Protein AF-A0A356JZR0-F1 (afdb_monomer)

pLDDT: mean 77.19, std 19.45, range [26.94, 98.62]

Secondary structure (DSSP, 8-state):
-HHHHHHHHHHHHHHHHHHT-----PPP-TT-----TT-S-SSEEHHHHHHH-TTTS-EEEEEEHHHHHHTT--TT-TTHHHHHHHHH--HHHHHHEEEEEEE-SS--SHHHH---TTTTGGGT--TT--EEEEPTTS-HHHHHHHHHHHHHT-TTTTS--GGGSTTSEEEEETTTS-S-SGGG---TT-TTTTT-S--SEEEEE-S-HHHHHHHGGGGEEES-SS----B----GGGEEE--BTTB--EEE-B-TTT--B---TTSEE---S-TT-----TT-TTSPP-EEE---SGGGEEEE-TTS-EEEE-EETTT--BHHHHSSSTTTSSHHHHHHHHHTT--S-HHHHHHHHHHHIIIIIHHHHHHH--SS---SSEEEE-S----SB--HHHHHHHHHHHHTT---GGGT-SBTTSBPBHHHHHHHHHHHHHHHHTSPPPPPPGGG-TT---HHHHHHHHTTSS--SS---TTPBPBHHHHHHHHHHHHHHHHHHSS--PPP-----TTSTTGGGS-GGGHHHHHHHHHTT-S--SSSS---TTSBPBHHHHHHHHHHHTTGGGSEEEEEPPTTTS-TT-TTS-SEEB-GGGSS-TT-TTGGG--EEPPTT-EEEE--PPP---HHHHTEEEEE-TTT--EEEEEGGGEEEEE--

Radius of gyration: 29.24 Å; Cα contacts (8 Å, |Δi|>4): 1238; chains: 1; bounding box: 64×76×83 Å

Mean predicted aligned error: 11.26 Å

Solvent-accessible surface area (backbone atoms only — not comparable to full-atom values): 36439 Å² total; per-residue (Å²): 112,82,72,55,60,55,53,47,50,57,50,49,57,47,44,62,55,46,70,75,54,81,70,82,34,71,36,62,62,76,88,61,71,80,72,75,91,74,70,90,73,95,47,33,46,56,67,61,46,44,64,36,14,40,90,76,34,67,35,76,47,78,48,36,57,68,61,40,47,73,74,70,47,58,81,85,46,79,55,40,53,44,49,43,43,55,76,76,45,52,60,65,57,30,24,13,23,27,32,39,37,40,48,30,63,78,66,49,51,52,53,77,74,54,75,54,90,87,68,73,54,77,69,56,41,47,63,51,32,35,35,42,37,42,24,87,56,34,56,52,64,62,50,54,49,50,50,39,57,44,44,77,73,29,95,57,63,23,16,63,48,32,73,32,17,69,71,11,36,41,36,37,39,55,92,56,60,70,88,58,64,60,83,77,68,83,52,89,88,42,80,64,54,72,65,54,59,77,40,26,30,49,31,24,32,68,85,57,54,73,62,29,59,77,51,41,74,79,43,44,42,69,74,62,89,76,81,51,62,79,32,76,50,78,27,58,84,33,46,73,38,72,59,45,41,77,41,70,46,29,20,25,21,15,14,65,72,36,40,53,67,44,94,45,85,89,49,53,48,64,91,73,99,51,102,86,62,95,70,76,68,88,76,26,87,85,45,68,76,55,58,64,34,75,50,57,39,80,90,26,53,73,52,67,29,97,84,64,30,36,26,25,34,16,14,18,76,78,83,62,46,33,43,72,75,72,48,83,22,65,84,64,50,40,72,70,54,47,55,53,42,41,76,72,73,52,85,85,53,71,67,60,51,51,50,50,41,44,48,43,51,74,40,56,55,46,50,50,33,37,70,52,19,34,85,49,23,40,21,91,59,21,35,30,43,71,80,41,62,77,86,39,48,62,54,82,89,42,31,35,41,38,23,52,16,38,67,68,63,34,65,65,67,92,71,57,72,60,49,27,73,41,71,26,26,43,43,53,50,28,36,36,25,42,36,47,27,26,65,74,42,75,44,85,69,71,54,48,64,65,81,67,24,89,76,52,73,52,62,41,58,27,24,15,36,58,57,58,37,37,81,85,68,64,64,72,54,52,78,43,73,31,24,39,38,56,50,34,36,32,47,39,32,18,52,50,41,28,45,74,66,39,91,55,52,43,35,64,82,72,64,71,52,83,70,25,80,52,44,84,68,47,49,83,90,29,44,65,26,47,22,53,35,51,71,66,62,32,55,87,51,92,46,94,47,38,58,59,38,72,48,74,36,29,34,41,58,51,40,29,27,48,38,45,49,74,38,45,65,56,23,34,42,27,30,29,46,42,71,84,77,41,66,95,81,56,85,80,66,66,59,36,34,40,48,70,70,30,73,61,47,94,81,49,92,57,53,64,44,57,36,45,65,60,41,32,26,41,73,45,56,29,74,29,73,51,66,59,39,35,65,82,53,56,39,29,32,39,26,60,39,89,72,72,64,44,82,28,33,31,57,39,88,52,40,36,44,33,28,45,129

Sequence (661 aa):
MKKTAFRIFILTGAMIFTLQNSFAQKRSPAYVWPENTTGDYPYYTQAQADFLCSDINQTTLVITDEKIKKTGINPDNKEKISRYLNETTTPEERARIKTIILDVANPDVEPLFAYDYKMNWAHVYPRNLKNLWLSPKVDVRKFLKEVIDVKIKSMFASTNAPMNSWDCTLFVPENQLPKGMRGIFENPDDPLSRYLLLRFKTKTYSGDVFSAVKLGDKATKLHCNNHVYDERLATIDKLYKKSTCKNINKYYYSCEFCGKCEYNPNHTFSYEFSEDKPEPIEDGRFYGHHFIDHKITKENFIGINSRGERVYWKSCSQCGNNVKDCNSSPKIFNRATFDFALGTGMDGTYEQYMEIITKQWNTVYKDEALENASLEFDGPNSFAVLDKVAKAKVSGKAENDVNWAFQNGLVVEKLFGNDYTAKITKLQCASLAVNLAEKLTGKEITPVSKLAFPDTENIYARKAAAAGIAKPSGAFNPNAILSRQQMATYFYRALQYVKKNSRIKYTPYTPKLEKYSDNAQIAKWAREAMGFMDTLGLIEKPSKKTISPEAPCTIENAIATASKSFYADKIGWYQARTVVEADARFYSSNRTAQHFLDSALSGNDWGGWLRYVYTGGTRIWVTGPRVGSSRDYARHYPTKNPYNGETIYVIAEDFLPIKAD

Structure (mmCIF, N/CA/C/O backbone):
data_AF-A0A356JZR0-F1
#
_entry.id   AF-A0A356JZR0-F1
#
loop_
_atom_site.group_PDB
_atom_site.id
_atom_site.type_symbol
_atom_site.label_atom_id
_atom_site.label_alt_id
_atom_site.label_comp_id
_atom_site.label_asym_id
_atom_site.label_entity_id
_atom_site.label_seq_id
_atom_site.pdbx_PDB_ins_code
_atom_site.Cartn_x
_atom_site.Cartn_y
_atom_site.Cartn_z
_atom_site.occupancy
_atom_site.B_iso_or_equiv
_atom_site.auth_seq_id
_atom_site.auth_comp_id
_atom_site.auth_asym_id
_atom_site.auth_atom_id
_atom_site.pdbx_PDB_model_num
ATOM 1 N N . MET A 1 1 ? -19.531 53.502 -8.323 1.00 35.50 1 MET A N 1
ATOM 2 C CA . MET A 1 1 ? -18.612 52.569 -9.021 1.00 35.50 1 MET A CA 1
ATOM 3 C C . MET A 1 1 ? -17.744 51.717 -8.081 1.00 35.50 1 MET A C 1
ATOM 5 O O . MET A 1 1 ? -17.622 50.530 -8.347 1.00 35.50 1 MET A O 1
ATOM 9 N N . LYS A 1 2 ? -17.245 52.232 -6.939 1.00 39.69 2 LYS A N 1
ATOM 10 C CA . LYS A 1 2 ? -16.402 51.479 -5.970 1.00 39.69 2 LYS A CA 1
ATOM 11 C C . LYS A 1 2 ? -17.035 50.229 -5.314 1.00 39.69 2 LYS A C 1
ATOM 13 O O . LYS A 1 2 ? -16.320 49.299 -4.978 1.00 39.69 2 LYS A O 1
ATOM 18 N N . LYS A 1 3 ? -18.366 50.155 -5.161 1.00 33.41 3 LYS A N 1
ATOM 19 C CA . LYS A 1 3 ? -19.065 48.961 -4.617 1.00 33.41 3 LYS A CA 1
ATOM 20 C C . LYS A 1 3 ? -19.380 47.885 -5.668 1.00 33.41 3 LYS A C 1
ATOM 22 O O . LYS A 1 3 ? -19.641 46.741 -5.306 1.00 33.41 3 LYS A O 1
ATOM 27 N N . THR A 1 4 ? -19.375 48.242 -6.952 1.00 29.50 4 THR A N 1
ATOM 28 C CA . THR A 1 4 ? -19.821 47.361 -8.044 1.00 29.50 4 THR A CA 1
ATOM 29 C C . THR A 1 4 ? -18.662 46.528 -8.589 1.00 29.50 4 THR A C 1
ATOM 31 O O . THR A 1 4 ? -18.817 45.322 -8.730 1.00 29.50 4 THR A O 1
ATOM 34 N N . ALA A 1 5 ? -17.477 47.126 -8.768 1.00 34.78 5 ALA A N 1
ATOM 35 C CA . ALA A 1 5 ? -16.256 46.399 -9.142 1.00 34.78 5 ALA A CA 1
ATOM 36 C C . ALA A 1 5 ? -15.852 45.355 -8.079 1.00 34.78 5 ALA A C 1
ATOM 38 O O . ALA A 1 5 ? -15.477 44.234 -8.404 1.00 34.78 5 ALA A O 1
ATOM 39 N N . PHE A 1 6 ? -16.055 45.685 -6.802 1.00 36.75 6 PHE A N 1
ATOM 40 C CA . PHE A 1 6 ? -15.765 44.807 -5.669 1.00 36.75 6 PHE A CA 1
ATOM 41 C C . PHE A 1 6 ? -16.721 43.606 -5.559 1.00 36.75 6 PHE A C 1
ATOM 43 O O . PHE A 1 6 ? -16.304 42.501 -5.233 1.00 36.75 6 PHE A O 1
ATOM 50 N N . ARG A 1 7 ? -18.010 43.790 -5.888 1.00 33.50 7 ARG A N 1
ATOM 51 C CA . ARG A 1 7 ? -18.977 42.680 -5.990 1.00 33.50 7 ARG A CA 1
ATOM 52 C C . ARG A 1 7 ? -18.711 41.790 -7.203 1.00 33.50 7 ARG A C 1
ATOM 54 O O . ARG A 1 7 ? -18.902 40.584 -7.104 1.00 33.50 7 ARG A O 1
ATOM 61 N N . ILE A 1 8 ? -18.255 42.371 -8.314 1.00 33.28 8 ILE A N 1
ATOM 62 C CA . ILE A 1 8 ? -17.898 41.627 -9.527 1.00 33.28 8 ILE A CA 1
ATOM 63 C C . ILE A 1 8 ? -16.668 40.748 -9.274 1.00 33.28 8 ILE A C 1
ATOM 65 O O . ILE A 1 8 ? -16.718 39.592 -9.656 1.00 33.28 8 ILE A O 1
ATOM 69 N N . PHE A 1 9 ? -15.649 41.217 -8.541 1.00 37.50 9 PHE A N 1
ATOM 70 C CA . PHE A 1 9 ? -14.465 40.412 -8.184 1.00 37.50 9 PHE A CA 1
ATOM 71 C C . PHE A 1 9 ? -14.786 39.246 -7.231 1.00 37.50 9 PHE A C 1
ATOM 73 O O . PHE A 1 9 ? -14.256 38.148 -7.385 1.00 37.50 9 PHE A O 1
ATOM 80 N N . ILE A 1 10 ? -15.710 39.456 -6.282 1.00 37.94 10 ILE A N 1
ATOM 81 C CA . ILE A 1 10 ? -16.242 38.387 -5.417 1.00 37.94 10 ILE A CA 1
ATOM 82 C C . ILE A 1 10 ? -16.986 37.336 -6.258 1.00 37.94 10 ILE A C 1
ATOM 84 O O . ILE A 1 10 ? -16.851 36.145 -5.998 1.00 37.94 10 ILE A O 1
ATOM 88 N N . LEU A 1 11 ? -17.723 37.757 -7.292 1.00 30.05 11 LEU A N 1
ATOM 89 C CA . LEU A 1 11 ? -18.474 36.868 -8.182 1.00 30.05 11 LEU A CA 1
ATOM 90 C C . LEU A 1 11 ? -17.604 36.178 -9.245 1.00 30.05 11 LEU A C 1
ATOM 92 O O . LEU A 1 11 ? -17.879 35.025 -9.553 1.00 30.05 11 LEU A O 1
ATOM 96 N N . THR A 1 12 ? -16.557 36.813 -9.783 1.00 33.25 12 THR A N 1
ATOM 97 C CA . THR A 1 12 ? -15.638 36.202 -10.765 1.00 33.25 12 THR A CA 1
ATOM 98 C C . THR A 1 12 ? -14.568 35.337 -10.110 1.00 33.25 12 THR A C 1
ATOM 100 O O . THR A 1 12 ? -14.259 34.278 -10.645 1.00 33.25 12 THR A O 1
ATOM 103 N N . GLY A 1 13 ? -14.070 35.698 -8.923 1.00 33.78 13 GLY A N 1
ATOM 104 C CA . GLY A 1 13 ? -13.234 34.813 -8.104 1.00 33.78 13 GLY A CA 1
ATOM 105 C C . GLY A 1 13 ? -14.006 33.582 -7.622 1.00 33.78 13 GLY A C 1
ATOM 106 O O . GLY A 1 13 ? -13.490 32.466 -7.693 1.00 33.78 13 GLY A O 1
ATOM 107 N N . ALA A 1 14 ? -15.277 33.761 -7.235 1.00 32.16 14 ALA A N 1
ATOM 108 C CA . ALA A 1 14 ? -16.181 32.650 -6.963 1.00 32.16 14 ALA A CA 1
ATOM 109 C C . ALA A 1 14 ? -16.492 31.846 -8.231 1.00 32.16 14 ALA A C 1
ATOM 111 O O . ALA A 1 14 ? -16.444 30.630 -8.155 1.00 32.16 14 ALA A O 1
ATOM 112 N N . MET A 1 15 ? -16.735 32.460 -9.399 1.00 26.94 15 MET A N 1
ATOM 113 C CA . MET A 1 15 ? -17.004 31.740 -10.659 1.00 26.94 15 MET A CA 1
ATOM 114 C C . MET A 1 15 ? -15.801 30.948 -11.180 1.00 26.94 15 MET A C 1
ATOM 116 O O . MET A 1 15 ? -15.979 29.814 -11.601 1.00 26.94 15 MET A O 1
ATOM 120 N N . ILE A 1 16 ? -14.579 31.484 -11.119 1.00 32.22 16 ILE A N 1
ATOM 121 C CA . ILE A 1 16 ? -13.374 30.790 -11.609 1.00 32.22 16 ILE A CA 1
ATOM 122 C C . ILE A 1 16 ? -13.012 29.602 -10.696 1.00 32.22 16 ILE A C 1
ATOM 124 O O . ILE A 1 16 ? -12.611 28.552 -11.197 1.00 32.22 16 ILE A O 1
ATOM 128 N N . PHE A 1 17 ? -13.252 29.700 -9.381 1.00 32.41 17 PHE A N 1
ATOM 129 C CA . PHE A 1 17 ? -13.095 28.563 -8.461 1.00 32.41 17 PHE A CA 1
ATOM 130 C C . PHE A 1 17 ? -14.305 27.612 -8.426 1.00 32.41 17 PHE A C 1
ATOM 132 O O . PHE A 1 17 ? -14.119 26.416 -8.208 1.00 32.41 17 PHE A O 1
ATOM 139 N N . THR A 1 18 ? -15.537 28.077 -8.663 1.00 29.77 18 THR A N 1
ATOM 140 C CA . THR A 1 18 ? -16.726 27.200 -8.769 1.00 29.77 18 THR A CA 1
ATOM 141 C C . THR A 1 18 ? -16.789 26.467 -10.112 1.00 29.77 18 THR A C 1
ATOM 143 O O . THR A 1 18 ? -17.266 25.333 -10.153 1.00 29.77 18 THR A O 1
ATOM 146 N N . LEU A 1 19 ? -16.207 27.018 -11.186 1.00 27.73 19 LEU A N 1
ATOM 147 C CA . LEU A 1 19 ? -16.031 26.322 -12.470 1.00 27.73 19 LEU A CA 1
ATOM 148 C C . LEU A 1 19 ? -15.008 25.177 -12.394 1.00 27.73 19 LEU A C 1
ATOM 150 O O . LEU A 1 19 ? -15.146 24.209 -13.134 1.00 27.73 19 LEU A O 1
ATOM 154 N N . GLN A 1 20 ? -14.057 25.210 -11.451 1.00 31.72 20 GLN A N 1
ATOM 155 C CA . GLN A 1 20 ? -13.213 24.048 -11.130 1.00 31.72 20 GLN A CA 1
ATOM 156 C C . GLN A 1 20 ? -13.908 23.002 -10.228 1.00 31.72 20 GLN A C 1
ATOM 158 O O . GLN A 1 20 ? -13.353 21.927 -10.021 1.00 31.72 20 GLN A O 1
ATOM 163 N N . ASN A 1 21 ? -15.109 23.276 -9.695 1.00 36.62 21 ASN A N 1
ATOM 164 C CA . ASN A 1 21 ? -15.717 22.514 -8.588 1.00 36.62 21 ASN A CA 1
ATOM 165 C C . ASN A 1 21 ? -17.138 21.972 -8.849 1.00 36.62 21 ASN A C 1
ATOM 167 O O . ASN A 1 21 ? -17.822 21.543 -7.920 1.00 36.62 21 ASN A O 1
ATOM 171 N N . SER A 1 22 ? -17.604 21.938 -10.095 1.00 28.84 22 SER A N 1
ATOM 172 C CA . SER A 1 22 ? -18.987 21.569 -10.433 1.00 28.84 22 SER A CA 1
ATOM 173 C C . SER A 1 22 ? -19.179 20.079 -10.744 1.00 28.84 22 SER A C 1
ATOM 175 O O . SER A 1 22 ? -19.733 19.723 -11.774 1.00 28.84 22 SER A O 1
ATOM 177 N N . PHE A 1 23 ? -18.792 19.186 -9.828 1.00 35.34 23 PHE A N 1
ATOM 178 C CA . PHE A 1 23 ? -19.281 17.799 -9.846 1.00 35.34 23 PHE A CA 1
ATOM 179 C C . PHE A 1 23 ? -19.505 17.286 -8.418 1.00 35.34 23 PHE A C 1
ATOM 181 O O . PHE A 1 23 ? -18.667 16.592 -7.847 1.00 35.34 23 PHE A O 1
ATOM 188 N N . ALA A 1 24 ? -20.660 17.607 -7.831 1.00 40.06 24 ALA A N 1
ATOM 189 C CA . ALA A 1 24 ? -21.166 16.855 -6.686 1.00 40.06 24 ALA A CA 1
ATOM 190 C C . ALA A 1 24 ? -21.482 15.422 -7.159 1.00 40.06 24 ALA A C 1
ATOM 192 O O . ALA A 1 24 ? -22.348 15.213 -8.008 1.00 40.06 24 ALA A O 1
ATOM 193 N N . GLN A 1 25 ? -20.732 14.433 -6.665 1.00 44.47 25 GLN A N 1
ATOM 194 C CA . GLN A 1 25 ? -20.815 13.042 -7.124 1.00 44.47 25 GLN A CA 1
ATOM 195 C C . GLN A 1 25 ? -21.542 12.155 -6.112 1.00 44.47 25 GLN A C 1
ATOM 197 O O . GLN A 1 25 ? -21.166 12.106 -4.943 1.00 44.47 25 GLN A O 1
ATOM 202 N N . LYS A 1 26 ? -22.551 11.420 -6.590 1.00 34.56 26 LYS A N 1
ATOM 203 C CA . LYS A 1 26 ? -23.366 10.486 -5.801 1.00 34.56 26 LYS A CA 1
ATOM 204 C C . LYS A 1 26 ? -22.515 9.368 -5.212 1.00 34.56 26 LYS A C 1
ATOM 206 O O . LYS A 1 26 ? -21.859 8.636 -5.956 1.00 34.56 26 LYS A O 1
ATOM 211 N N . ARG A 1 27 ? -22.564 9.205 -3.888 1.00 45.44 27 ARG A N 1
ATOM 212 C CA . ARG A 1 27 ? -22.004 8.047 -3.192 1.00 45.44 27 ARG A CA 1
ATOM 213 C C . ARG A 1 27 ? -22.704 6.788 -3.664 1.00 45.44 27 ARG A C 1
ATOM 215 O O . ARG A 1 27 ? -23.927 6.685 -3.653 1.00 45.44 27 ARG A O 1
ATOM 222 N N . SER A 1 28 ? -21.904 5.781 -3.975 1.00 33.25 28 SER A N 1
ATOM 223 C CA . SER A 1 28 ? -22.243 4.459 -3.455 1.00 33.25 28 SER A CA 1
ATOM 224 C C . SER A 1 28 ? -21.853 4.476 -1.978 1.00 33.25 28 SER A C 1
ATOM 226 O O . SER A 1 28 ? -20.787 5.025 -1.677 1.00 33.25 28 SER A O 1
ATOM 228 N N . PRO A 1 29 ? -22.697 3.977 -1.055 1.00 31.50 29 PRO A N 1
ATOM 229 C CA . PRO A 1 29 ? -22.398 3.971 0.369 1.00 31.50 29 PRO A CA 1
ATOM 230 C C . PRO A 1 29 ? -20.960 3.515 0.570 1.00 31.50 29 PRO A C 1
ATOM 232 O O . PRO A 1 29 ? -20.565 2.460 0.063 1.00 31.50 29 PRO A O 1
ATOM 235 N N . ALA A 1 30 ? -20.162 4.346 1.241 1.00 34.00 30 ALA A N 1
ATOM 236 C CA . ALA A 1 30 ? -18.806 3.968 1.585 1.00 34.00 30 ALA A CA 1
ATOM 237 C C . ALA A 1 30 ? -18.860 2.559 2.198 1.00 34.00 30 ALA A C 1
ATOM 239 O O . ALA A 1 30 ? -19.714 2.298 3.043 1.00 34.00 30 ALA A O 1
ATOM 240 N N . TYR A 1 31 ? -17.981 1.681 1.706 1.00 40.41 31 TYR A N 1
ATOM 241 C CA . TYR A 1 31 ? -17.684 0.304 2.140 1.00 40.41 31 TYR A CA 1
ATOM 242 C C . TYR A 1 31 ? -18.118 -0.848 1.255 1.00 40.41 31 TYR A C 1
ATOM 244 O O . TYR A 1 31 ? -17.446 -1.887 1.303 1.00 40.41 31 TYR A O 1
ATOM 252 N N . VAL A 1 32 ? -19.114 -0.664 0.400 1.00 32.75 32 VAL A N 1
ATOM 253 C CA . VAL A 1 32 ? -19.512 -1.699 -0.552 1.00 32.75 32 VAL A CA 1
ATOM 254 C C . VAL A 1 32 ? -18.805 -1.371 -1.860 1.00 32.75 32 VAL A C 1
ATOM 256 O O . VAL A 1 32 ? -19.023 -0.317 -2.455 1.00 32.75 32 VAL A O 1
ATOM 259 N N . TRP A 1 33 ? -17.883 -2.248 -2.274 1.00 37.50 33 TRP A N 1
ATOM 260 C CA . TRP A 1 33 ? -17.513 -2.319 -3.688 1.00 37.50 33 TRP A CA 1
ATOM 261 C C . TRP A 1 33 ? -18.802 -2.267 -4.515 1.00 37.50 33 TRP A C 1
ATOM 263 O O . TRP A 1 33 ? -19.794 -2.823 -4.046 1.00 37.50 33 TRP A O 1
ATOM 273 N N . PRO A 1 34 ? -18.831 -1.695 -5.729 1.00 31.03 34 PRO A N 1
ATOM 274 C CA . PRO A 1 34 ? -19.854 -2.137 -6.663 1.00 31.03 34 PRO A CA 1
ATOM 275 C C . PRO A 1 34 ? -19.770 -3.665 -6.673 1.00 31.03 34 PRO A C 1
ATOM 277 O O . PRO A 1 34 ? -18.719 -4.219 -7.008 1.00 31.03 34 PRO A O 1
ATOM 280 N N . GLU A 1 35 ? -20.811 -4.340 -6.169 1.00 32.88 35 GLU A N 1
ATOM 281 C CA . GLU A 1 35 ? -20.942 -5.776 -6.361 1.00 32.88 35 GLU A CA 1
ATOM 282 C C . GLU A 1 35 ? -20.699 -5.970 -7.846 1.00 32.88 35 GLU A C 1
ATOM 284 O O . GLU A 1 35 ? -21.332 -5.297 -8.660 1.00 32.88 35 GLU A O 1
ATOM 289 N N . ASN A 1 36 ? -19.681 -6.753 -8.201 1.00 35.34 36 ASN A N 1
ATOM 290 C CA . ASN A 1 36 ? -19.416 -7.015 -9.597 1.00 35.34 36 ASN A CA 1
ATOM 291 C C . ASN A 1 36 ? -20.668 -7.714 -10.138 1.00 35.34 36 ASN A C 1
ATOM 293 O O . ASN A 1 36 ? -20.875 -8.901 -9.892 1.00 35.34 36 ASN A O 1
ATOM 297 N N . THR A 1 37 ? -21.524 -6.954 -10.817 1.00 30.67 37 THR A N 1
ATOM 298 C CA . THR A 1 37 ? -22.856 -7.352 -11.278 1.00 30.67 37 THR A CA 1
ATOM 299 C C . THR A 1 37 ? -22.798 -8.334 -12.448 1.00 30.67 37 THR A C 1
ATOM 301 O O . THR A 1 37 ? -23.827 -8.597 -13.062 1.00 30.67 37 THR A O 1
ATOM 304 N N . THR A 1 38 ? -21.620 -8.879 -12.781 1.00 32.81 38 THR A N 1
ATOM 305 C CA . THR A 1 38 ? -21.429 -9.676 -14.003 1.00 32.81 38 THR A CA 1
ATOM 306 C C . THR A 1 38 ? -20.784 -11.057 -13.836 1.00 32.81 38 THR A C 1
ATOM 308 O O . THR A 1 38 ? -20.837 -11.822 -14.787 1.00 32.81 38 THR A O 1
ATOM 311 N N . GLY A 1 39 ? -20.303 -11.450 -12.647 1.00 38.00 39 GLY A N 1
ATOM 312 C CA . GLY A 1 39 ? -19.806 -12.822 -12.415 1.00 38.00 39 GLY A CA 1
ATOM 313 C C . GLY A 1 39 ? -18.440 -13.146 -13.057 1.00 38.00 39 GLY A C 1
ATOM 314 O O . GLY A 1 39 ? -18.050 -12.551 -14.051 1.00 38.00 39 GLY A O 1
ATOM 315 N N . ASP A 1 40 ? -17.713 -14.072 -12.417 1.00 41.25 40 ASP A N 1
ATOM 316 C CA . ASP A 1 40 ? -16.529 -14.822 -12.893 1.00 41.25 40 ASP A CA 1
ATOM 317 C C . ASP A 1 40 ? -15.289 -13.990 -13.318 1.00 41.25 40 ASP A C 1
ATOM 319 O O . ASP A 1 40 ? -15.111 -13.662 -14.480 1.00 41.25 40 ASP A O 1
ATOM 323 N N . TYR A 1 41 ? -14.328 -13.558 -12.490 1.00 47.22 41 TYR A N 1
ATOM 324 C CA . TYR A 1 41 ? -13.704 -14.070 -11.264 1.00 47.22 41 TYR A CA 1
ATOM 325 C C . TYR A 1 41 ? -13.429 -12.892 -10.295 1.00 47.22 41 TYR A C 1
ATOM 327 O O . TYR A 1 41 ? -12.858 -11.883 -10.715 1.00 47.22 41 TYR A O 1
ATOM 335 N N . PRO A 1 42 ? -13.754 -12.977 -8.989 1.00 75.75 42 PRO A N 1
ATOM 336 C CA . PRO A 1 42 ? -13.553 -11.855 -8.063 1.00 75.75 42 PRO A CA 1
ATOM 337 C C . PRO A 1 42 ? -12.098 -11.681 -7.572 1.00 75.75 42 PRO A C 1
ATOM 339 O O . PRO A 1 42 ? -11.820 -10.748 -6.817 1.00 75.75 42 PRO A O 1
ATOM 342 N N . TYR A 1 43 ? -11.178 -12.578 -7.950 1.00 80.00 43 TYR A N 1
ATOM 343 C CA . TYR A 1 43 ? -9.754 -12.577 -7.588 1.00 80.00 43 TYR A CA 1
ATOM 344 C C . TYR A 1 43 ? -8.963 -13.591 -8.431 1.00 80.00 43 TYR A C 1
ATOM 346 O O . TYR A 1 43 ? -9.553 -14.519 -8.983 1.00 80.00 43 TYR A O 1
ATOM 354 N N . TYR A 1 44 ? -7.631 -13.475 -8.461 1.00 85.81 44 TYR A N 1
ATOM 355 C CA . TYR A 1 44 ? -6.759 -14.569 -8.900 1.00 85.81 44 TYR A CA 1
ATOM 356 C C . TYR A 1 44 ? -6.445 -15.515 -7.743 1.00 85.81 44 TYR A C 1
ATOM 358 O O . TYR A 1 44 ? -6.081 -15.070 -6.648 1.00 85.81 44 TYR A O 1
ATOM 366 N N . THR A 1 45 ? -6.511 -16.820 -8.004 1.00 88.62 45 THR A N 1
ATOM 367 C CA . THR A 1 45 ? -5.790 -17.805 -7.181 1.00 88.62 45 THR A CA 1
ATOM 368 C C . THR A 1 45 ? -4.288 -17.546 -7.270 1.00 88.62 45 THR A C 1
ATOM 370 O O . THR A 1 45 ? -3.801 -16.935 -8.229 1.00 88.62 45 THR A O 1
ATOM 373 N N . GLN A 1 46 ? -3.524 -18.037 -6.296 1.00 89.25 46 GLN A N 1
ATOM 374 C CA . GLN A 1 46 ? -2.071 -17.882 -6.333 1.00 89.25 46 GLN A CA 1
ATOM 375 C C . GLN A 1 46 ? -1.461 -18.524 -7.592 1.00 89.25 46 GLN A C 1
ATOM 377 O O . GLN A 1 46 ? -0.599 -17.914 -8.218 1.00 89.25 46 GLN A O 1
ATOM 382 N N . ALA A 1 47 ? -1.961 -19.686 -8.024 1.00 88.94 47 ALA A N 1
ATOM 383 C CA . ALA A 1 47 ? -1.479 -20.368 -9.226 1.00 88.94 47 ALA A CA 1
ATOM 384 C C . ALA A 1 47 ? -1.736 -19.568 -10.518 1.00 88.94 47 ALA A C 1
ATOM 386 O O . ALA A 1 47 ? -0.827 -19.415 -11.335 1.00 88.94 47 ALA A O 1
ATOM 387 N N . GLN A 1 48 ? -2.942 -19.010 -10.694 1.00 87.06 48 GLN A N 1
ATOM 388 C CA . GLN A 1 48 ? -3.258 -18.145 -11.844 1.00 87.06 48 GLN A CA 1
ATOM 389 C C . GLN A 1 48 ? -2.376 -16.894 -11.852 1.00 87.06 48 GLN A C 1
ATOM 391 O O . GLN A 1 48 ? -1.792 -16.528 -12.874 1.00 87.06 48 GLN A O 1
ATOM 396 N N . ALA A 1 49 ? -2.240 -16.265 -10.686 1.00 88.88 49 ALA A N 1
ATOM 397 C CA . ALA A 1 49 ? -1.395 -15.103 -10.509 1.00 88.88 49 ALA A CA 1
ATOM 398 C C . ALA A 1 49 ? 0.075 -15.425 -10.841 1.00 88.88 49 ALA A C 1
ATOM 400 O O . ALA A 1 49 ? 0.742 -14.631 -11.503 1.00 88.88 49 ALA A O 1
ATOM 401 N N . ASP A 1 50 ? 0.605 -16.553 -10.352 1.00 89.88 50 ASP A N 1
ATOM 402 C CA . ASP A 1 50 ? 2.001 -16.975 -10.548 1.00 89.88 50 ASP A CA 1
ATOM 403 C C . ASP A 1 50 ? 2.270 -17.279 -12.026 1.00 89.88 50 ASP A C 1
ATOM 405 O O . ASP A 1 50 ? 3.302 -16.877 -12.561 1.00 89.88 50 ASP A O 1
ATOM 409 N N . PHE A 1 51 ? 1.308 -17.904 -12.713 1.00 86.00 51 PHE A N 1
ATOM 410 C CA . PHE A 1 51 ? 1.402 -18.199 -14.140 1.00 86.00 51 PHE A CA 1
ATOM 411 C C . PHE A 1 51 ? 1.582 -16.942 -14.995 1.00 86.00 51 PHE A C 1
ATOM 413 O O . PHE A 1 51 ? 2.390 -16.972 -15.922 1.00 86.00 51 PHE A O 1
ATOM 420 N N . LEU A 1 52 ? 0.846 -15.868 -14.686 1.00 81.88 52 LEU A N 1
ATOM 421 C CA . LEU A 1 52 ? 0.853 -14.592 -15.414 1.00 81.88 52 LEU A CA 1
ATOM 422 C C . LEU A 1 52 ? 1.996 -13.647 -14.994 1.00 81.88 52 LEU A C 1
ATOM 424 O O . LEU A 1 52 ? 2.279 -12.676 -15.694 1.00 81.88 52 LEU A O 1
AT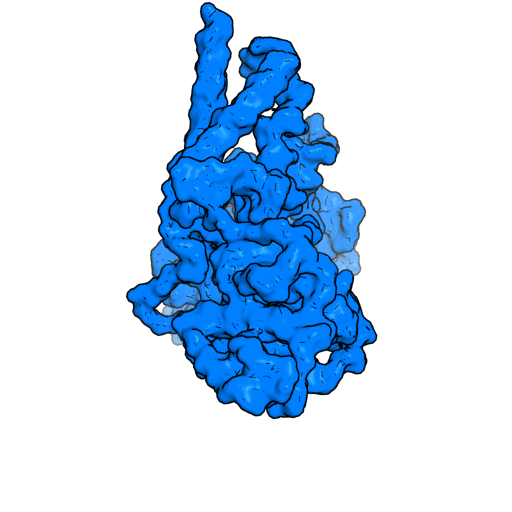OM 428 N N . CYS A 1 53 ? 2.636 -13.883 -13.847 1.00 85.25 53 CYS A N 1
ATOM 429 C CA . CYS A 1 53 ? 3.630 -12.968 -13.296 1.00 85.25 53 CYS A CA 1
ATOM 430 C C . CYS A 1 53 ? 5.005 -13.177 -13.942 1.00 85.25 53 CYS A C 1
ATOM 432 O O . CYS A 1 53 ? 5.669 -14.182 -13.689 1.00 85.25 53 CYS A O 1
ATOM 434 N N . SER A 1 54 ? 5.490 -12.185 -14.694 1.00 79.88 54 SER A N 1
ATOM 435 C CA . SER A 1 54 ? 6.803 -12.236 -15.356 1.00 79.88 54 SER A CA 1
ATOM 436 C C . SER A 1 54 ? 7.994 -12.305 -14.400 1.00 79.88 54 SER A C 1
ATOM 438 O O . SER A 1 54 ? 9.112 -12.546 -14.833 1.00 79.88 54 SER A O 1
ATOM 440 N N . ASP A 1 55 ? 7.823 -12.051 -13.104 1.00 84.00 55 ASP A N 1
ATOM 441 C CA . ASP A 1 55 ? 8.911 -12.240 -12.140 1.00 84.00 55 ASP A CA 1
ATOM 442 C C . ASP A 1 55 ? 9.050 -13.693 -11.688 1.00 84.00 55 ASP A C 1
ATOM 444 O O . ASP A 1 55 ? 10.148 -14.099 -11.310 1.00 84.00 55 ASP A O 1
ATOM 448 N N . ILE A 1 56 ? 7.983 -14.482 -11.820 1.00 86.38 56 ILE A N 1
ATOM 449 C CA . ILE A 1 56 ? 7.929 -15.893 -11.429 1.00 86.38 56 ILE A CA 1
ATOM 450 C C . ILE A 1 56 ? 8.069 -16.792 -12.655 1.00 86.38 56 ILE A C 1
ATOM 452 O O . ILE A 1 56 ? 8.903 -17.693 -12.666 1.00 86.38 56 ILE A O 1
ATOM 456 N N . ASN A 1 57 ? 7.292 -16.522 -13.703 1.00 85.25 57 ASN A N 1
ATOM 457 C CA . ASN A 1 57 ? 7.265 -17.311 -14.922 1.00 85.25 57 ASN A CA 1
ATOM 458 C C . ASN A 1 57 ? 7.748 -16.473 -16.110 1.00 85.25 57 ASN A C 1
ATOM 460 O O . ASN A 1 57 ? 7.037 -15.606 -16.618 1.00 85.25 57 ASN A O 1
ATOM 464 N N . GLN A 1 58 ? 8.990 -16.713 -16.520 1.00 88.75 58 GLN A N 1
ATOM 465 C CA . GLN A 1 58 ? 9.70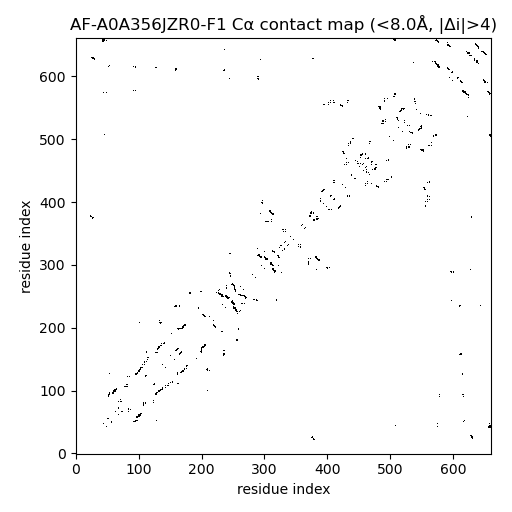8 -15.895 -17.493 1.00 88.75 58 GLN A CA 1
ATOM 466 C C . GLN A 1 58 ? 9.802 -16.610 -18.832 1.00 88.75 58 GLN A C 1
ATOM 468 O O . GLN A 1 58 ? 10.197 -17.771 -18.900 1.00 88.75 58 GLN A O 1
ATOM 473 N N . THR A 1 59 ? 9.501 -15.898 -19.915 1.00 89.69 59 THR A N 1
ATOM 474 C CA . THR A 1 59 ? 9.678 -16.404 -21.277 1.00 89.69 59 THR A CA 1
ATOM 475 C C . THR A 1 59 ? 10.811 -15.662 -21.980 1.00 89.69 59 THR A C 1
ATOM 477 O O . THR A 1 59 ? 10.888 -14.429 -21.950 1.00 89.69 59 THR A O 1
ATOM 480 N N . THR A 1 60 ? 11.679 -16.434 -22.635 1.00 92.31 60 THR A N 1
ATOM 481 C CA . THR A 1 60 ? 12.658 -15.930 -23.599 1.00 92.31 60 THR A CA 1
ATOM 482 C C . THR A 1 60 ? 12.112 -16.154 -24.999 1.00 92.31 60 THR A C 1
ATOM 484 O O . THR A 1 60 ? 11.920 -17.298 -25.410 1.00 92.31 60 THR A O 1
ATOM 487 N N . LEU A 1 61 ? 11.879 -15.074 -25.738 1.00 92.69 61 LEU A N 1
ATOM 488 C CA . LEU A 1 61 ? 11.447 -15.145 -27.126 1.00 92.69 61 LEU A CA 1
ATOM 489 C C . LEU A 1 61 ? 12.652 -15.003 -28.059 1.00 92.69 61 LEU A C 1
ATOM 491 O O . LEU A 1 61 ? 13.412 -14.044 -27.973 1.00 92.69 61 LEU A O 1
ATOM 495 N N . VAL A 1 62 ? 12.802 -15.955 -28.977 1.00 94.06 62 VAL A N 1
ATOM 496 C CA . VAL A 1 62 ? 13.832 -15.923 -30.021 1.00 94.06 62 VAL A CA 1
ATOM 497 C C . VAL A 1 62 ? 13.167 -15.677 -31.363 1.00 94.06 62 VAL A C 1
ATOM 499 O O . VAL A 1 62 ? 12.423 -16.551 -31.825 1.00 94.06 62 VAL A O 1
ATOM 502 N N . ILE A 1 63 ? 13.471 -14.539 -31.985 1.00 92.50 63 ILE A N 1
ATOM 503 C CA . ILE A 1 63 ? 12.954 -14.145 -33.297 1.00 92.50 63 ILE A CA 1
ATOM 504 C C . ILE A 1 63 ? 14.085 -14.256 -34.320 1.00 92.50 63 ILE A C 1
ATOM 506 O O . ILE A 1 63 ? 15.145 -13.661 -34.134 1.00 92.50 63 ILE A O 1
ATOM 510 N N . THR A 1 64 ? 13.857 -15.030 -35.383 1.00 93.25 64 THR A N 1
ATOM 511 C CA . THR A 1 64 ? 14.816 -15.243 -36.477 1.00 93.25 64 THR A CA 1
ATOM 512 C C . THR A 1 64 ? 14.131 -15.065 -37.828 1.00 93.25 64 THR A C 1
ATOM 514 O O . THR A 1 64 ? 12.921 -15.280 -37.934 1.00 93.25 64 THR A O 1
ATOM 517 N N . ASP A 1 65 ? 14.894 -14.738 -38.876 1.00 89.69 65 ASP A N 1
ATOM 518 C CA . ASP A 1 65 ? 14.359 -14.637 -40.245 1.00 89.69 65 ASP A CA 1
ATOM 519 C C . ASP A 1 65 ? 13.645 -15.927 -40.683 1.00 89.69 65 ASP A C 1
ATOM 521 O O . ASP A 1 65 ? 12.602 -15.887 -41.331 1.00 89.69 65 ASP A O 1
ATOM 525 N N . GLU A 1 66 ? 14.177 -17.090 -40.299 1.00 90.69 66 GLU A N 1
ATOM 526 C CA . GLU A 1 66 ? 13.579 -18.393 -40.606 1.00 90.69 66 GLU A CA 1
ATOM 527 C C . GLU A 1 66 ? 12.213 -18.572 -39.931 1.00 90.69 66 GLU A C 1
ATOM 529 O O . GLU A 1 66 ? 11.270 -19.052 -40.558 1.00 90.69 66 GLU A O 1
ATOM 534 N N . LYS A 1 67 ? 12.085 -18.165 -38.662 1.00 92.19 67 LYS A N 1
ATOM 535 C CA . LYS A 1 67 ? 10.814 -18.255 -37.937 1.00 92.19 67 LYS A CA 1
ATOM 536 C C . LYS A 1 67 ? 9.765 -17.312 -38.515 1.00 92.19 67 LYS A C 1
ATOM 538 O O . LYS A 1 67 ? 8.626 -17.734 -38.655 1.00 92.19 67 LYS A O 1
ATOM 543 N N . ILE A 1 68 ? 10.153 -16.094 -38.899 1.00 89.19 68 ILE A N 1
ATOM 544 C CA . ILE A 1 68 ? 9.256 -15.137 -39.567 1.00 89.19 68 ILE A CA 1
ATOM 545 C C . ILE A 1 68 ? 8.770 -15.710 -40.906 1.00 89.19 68 ILE A C 1
ATOM 547 O O . ILE A 1 68 ? 7.575 -15.719 -41.179 1.00 89.19 68 ILE A O 1
ATOM 551 N N . LYS A 1 69 ? 9.673 -16.274 -41.719 1.00 87.94 69 LYS A N 1
ATOM 552 C CA . LYS A 1 69 ? 9.299 -16.915 -42.993 1.00 87.94 69 LYS A CA 1
ATOM 553 C C . LYS A 1 69 ? 8.298 -18.056 -42.801 1.00 87.94 69 LYS A C 1
ATOM 555 O O . LYS A 1 69 ? 7.369 -18.186 -43.592 1.00 87.94 69 LYS A O 1
ATOM 560 N N . LYS A 1 70 ? 8.464 -18.871 -41.752 1.00 90.69 70 LYS A N 1
ATOM 561 C CA . LYS A 1 70 ? 7.575 -20.009 -41.456 1.00 90.69 70 LYS A CA 1
ATOM 562 C C . LYS A 1 70 ? 6.138 -19.601 -41.116 1.00 90.69 70 LYS A C 1
ATOM 564 O O . LYS A 1 70 ? 5.253 -20.430 -41.294 1.00 90.69 70 LYS A O 1
ATOM 569 N N . THR A 1 71 ? 5.888 -18.367 -40.669 1.00 87.69 71 THR A N 1
ATOM 570 C CA . THR A 1 71 ? 4.517 -17.871 -40.436 1.00 87.69 71 THR A CA 1
ATOM 571 C C . THR A 1 71 ? 3.864 -17.304 -41.700 1.00 87.69 71 THR A C 1
ATOM 573 O O . THR A 1 71 ? 2.698 -16.931 -41.672 1.00 87.69 71 THR A O 1
ATOM 576 N N . GLY A 1 72 ? 4.587 -17.247 -42.826 1.00 87.00 72 GLY A N 1
ATOM 577 C CA . GLY A 1 72 ? 4.095 -16.660 -44.076 1.00 87.00 72 GLY A CA 1
ATOM 578 C C . GLY A 1 72 ? 4.228 -15.134 -44.146 1.00 87.00 72 GLY A C 1
ATOM 579 O O . GLY A 1 72 ? 3.758 -14.522 -45.104 1.00 87.00 72 GLY A O 1
ATOM 580 N N . ILE A 1 73 ? 4.891 -14.503 -43.170 1.00 84.75 73 ILE A N 1
ATOM 581 C CA . ILE A 1 73 ? 5.191 -13.068 -43.195 1.00 84.75 73 ILE A CA 1
ATOM 582 C C . ILE A 1 73 ? 6.356 -12.808 -44.158 1.00 84.75 73 ILE A C 1
ATOM 584 O O . ILE A 1 73 ? 7.409 -13.442 -44.066 1.00 84.75 73 ILE A O 1
ATOM 588 N N . ASN A 1 74 ? 6.198 -11.825 -45.051 1.00 76.88 74 ASN A N 1
ATOM 589 C CA . ASN A 1 74 ? 7.293 -11.355 -45.899 1.00 76.88 74 ASN A CA 1
ATOM 590 C C . ASN A 1 74 ? 8.426 -10.751 -45.023 1.00 76.88 74 ASN A C 1
ATOM 592 O O . ASN A 1 74 ? 8.173 -9.770 -44.321 1.00 76.88 74 ASN A O 1
ATOM 596 N N . PRO A 1 75 ? 9.667 -11.275 -45.073 1.00 70.12 75 PRO A N 1
ATOM 597 C CA . PRO A 1 75 ? 10.809 -10.766 -44.299 1.00 70.12 75 PRO A CA 1
ATOM 598 C C . PRO A 1 75 ? 11.244 -9.337 -44.641 1.00 70.12 75 PRO A C 1
ATOM 600 O O . PRO A 1 75 ? 11.976 -8.727 -43.860 1.00 70.12 75 PRO A O 1
ATOM 603 N N . ASP A 1 76 ? 10.804 -8.807 -45.781 1.00 72.62 76 ASP A N 1
ATOM 604 C CA . ASP A 1 76 ? 11.057 -7.427 -46.207 1.00 72.62 76 ASP A CA 1
ATOM 605 C C . ASP A 1 76 ? 9.924 -6.470 -45.792 1.00 72.62 76 ASP A C 1
ATOM 607 O O . ASP A 1 76 ? 9.979 -5.269 -46.061 1.00 72.62 76 ASP A O 1
ATOM 611 N N . ASN A 1 77 ? 8.884 -6.982 -45.121 1.00 74.94 77 ASN A N 1
ATOM 612 C CA . ASN A 1 77 ? 7.811 -6.162 -44.571 1.00 74.94 77 ASN A CA 1
ATOM 613 C C . ASN A 1 77 ? 8.344 -5.269 -43.433 1.00 74.94 77 ASN A C 1
ATOM 615 O O . ASN A 1 77 ? 9.068 -5.730 -42.551 1.00 74.94 77 ASN A O 1
ATOM 619 N N . LYS A 1 78 ? 7.938 -3.994 -43.441 1.00 72.31 78 LYS A N 1
ATOM 620 C CA . LYS A 1 78 ? 8.279 -2.988 -42.424 1.00 72.31 78 LYS A CA 1
ATOM 621 C C . LYS A 1 78 ? 7.595 -3.212 -41.066 1.00 72.31 78 LYS A C 1
ATOM 623 O O . LYS A 1 78 ? 7.935 -2.514 -40.126 1.00 72.31 78 LYS A O 1
ATOM 628 N N . GLU A 1 79 ? 6.661 -4.155 -40.963 1.00 76.31 79 GLU A N 1
ATOM 629 C CA . GLU A 1 79 ? 5.927 -4.525 -39.736 1.00 76.31 79 GLU A CA 1
ATOM 630 C C . GLU A 1 79 ? 6.123 -6.015 -39.384 1.00 76.31 79 GLU A C 1
ATOM 632 O O . GLU A 1 79 ? 5.228 -6.698 -38.877 1.00 76.31 79 GLU A O 1
ATOM 637 N N . LYS A 1 80 ? 7.264 -6.605 -39.754 1.00 83.56 80 LYS A N 1
ATOM 638 C CA . LYS A 1 80 ? 7.465 -8.055 -39.627 1.00 83.56 80 LYS A CA 1
ATOM 639 C C . LYS A 1 80 ? 7.558 -8.520 -38.175 1.00 83.56 80 LYS A C 1
ATOM 641 O O . LYS A 1 80 ? 7.046 -9.594 -37.864 1.00 83.56 80 LYS A O 1
ATOM 646 N N . ILE A 1 81 ? 8.172 -7.739 -37.285 1.00 85.19 81 ILE A N 1
ATOM 647 C CA . ILE A 1 81 ? 8.296 -8.083 -35.867 1.00 85.19 81 ILE A CA 1
ATOM 648 C C . ILE A 1 81 ? 6.938 -7.947 -35.169 1.00 85.19 81 ILE A C 1
ATOM 650 O O . ILE A 1 81 ? 6.562 -8.860 -34.432 1.00 85.19 81 ILE A O 1
ATOM 654 N N . SER A 1 82 ? 6.165 -6.881 -35.423 1.00 77.56 82 SER A N 1
ATOM 655 C CA . SER A 1 82 ? 4.803 -6.748 -34.863 1.00 77.56 82 SER A CA 1
ATOM 656 C C . SER A 1 82 ? 3.880 -7.871 -35.317 1.00 77.56 82 SER A C 1
ATOM 658 O O . SER A 1 82 ? 3.206 -8.482 -34.486 1.00 77.56 82 SER A O 1
ATOM 660 N N . ARG A 1 83 ? 3.853 -8.169 -36.621 1.00 79.69 83 ARG A N 1
ATOM 661 C CA . ARG A 1 83 ? 3.031 -9.258 -37.165 1.00 79.69 83 ARG A CA 1
ATOM 662 C C . ARG A 1 83 ? 3.445 -10.600 -36.583 1.00 79.69 83 ARG A C 1
ATOM 664 O O . ARG A 1 83 ? 2.578 -11.338 -36.131 1.00 79.69 83 ARG A O 1
ATOM 671 N N . TYR A 1 84 ? 4.747 -10.872 -36.495 1.00 87.44 84 TYR A N 1
ATOM 672 C CA . TYR A 1 84 ? 5.245 -12.103 -35.888 1.00 87.44 84 TYR A CA 1
ATOM 673 C C . TYR A 1 84 ? 4.786 -12.230 -34.432 1.00 87.44 84 TYR A C 1
ATOM 675 O O . TYR A 1 84 ? 4.211 -13.245 -34.057 1.00 87.44 84 TYR A O 1
ATOM 683 N N . LEU A 1 85 ? 4.955 -11.180 -33.618 1.00 83.44 85 LEU A N 1
ATOM 684 C CA . LEU A 1 85 ? 4.479 -11.176 -32.233 1.00 83.44 85 LEU A CA 1
ATOM 685 C C . LEU A 1 85 ? 2.972 -11.449 -32.151 1.00 83.44 85 LEU A C 1
ATOM 687 O O . LEU A 1 85 ? 2.554 -12.276 -31.344 1.00 83.44 85 LEU A O 1
ATOM 691 N N . ASN A 1 86 ? 2.162 -10.804 -32.987 1.00 79.50 86 ASN A N 1
ATOM 692 C CA . ASN A 1 86 ? 0.712 -10.993 -32.988 1.00 79.50 86 ASN A CA 1
ATOM 693 C C . ASN A 1 86 ? 0.273 -12.388 -33.437 1.00 79.50 86 ASN A C 1
ATOM 695 O O . ASN A 1 86 ? -0.654 -12.940 -32.853 1.00 79.50 86 ASN A O 1
ATOM 699 N N . GLU A 1 87 ? 0.925 -12.952 -34.451 1.00 84.38 87 GLU A N 1
ATOM 700 C CA . GLU A 1 87 ? 0.569 -14.253 -35.021 1.00 84.38 87 GLU A CA 1
ATOM 701 C C . GLU A 1 87 ? 1.069 -15.425 -34.161 1.00 84.38 87 GLU A C 1
ATOM 703 O O . GLU A 1 87 ? 0.440 -16.481 -34.153 1.00 84.38 87 GLU A O 1
ATOM 708 N N . THR A 1 88 ? 2.174 -15.266 -33.418 1.00 87.44 88 THR A N 1
ATOM 709 C CA . THR A 1 88 ? 2.799 -16.380 -32.677 1.00 87.44 88 THR A CA 1
ATOM 710 C C . THR A 1 88 ? 2.634 -16.326 -31.165 1.00 87.44 88 THR A C 1
ATOM 712 O O . THR A 1 88 ? 3.153 -17.205 -30.481 1.00 87.44 88 THR A O 1
ATOM 715 N N . THR A 1 89 ? 2.018 -15.281 -30.613 1.00 84.31 89 THR A N 1
ATOM 716 C CA . THR A 1 89 ? 1.838 -15.164 -29.160 1.00 84.31 89 THR A CA 1
ATOM 717 C C . THR A 1 89 ? 0.452 -14.649 -28.798 1.00 84.31 89 THR A C 1
ATOM 719 O O . THR A 1 89 ? -0.166 -13.872 -29.525 1.00 84.31 89 THR A O 1
ATOM 722 N N . THR A 1 90 ? -0.022 -15.047 -27.627 1.00 81.31 90 THR A N 1
ATOM 723 C CA . THR A 1 90 ? -1.186 -14.466 -26.948 1.00 81.31 90 THR A CA 1
ATOM 724 C C . THR A 1 90 ? -0.774 -13.250 -26.101 1.00 81.31 90 THR A C 1
ATOM 726 O O . THR A 1 90 ? 0.402 -13.111 -25.742 1.00 81.31 90 THR A O 1
ATOM 729 N N . PRO A 1 91 ? -1.700 -12.342 -25.742 1.00 74.19 91 PRO A N 1
ATOM 730 C CA . PRO A 1 91 ? -1.403 -11.245 -24.815 1.00 74.19 91 PRO A CA 1
ATOM 731 C C . PRO A 1 91 ? -0.850 -11.709 -23.455 1.00 74.19 91 PRO A C 1
ATOM 733 O O . PRO A 1 91 ? 0.034 -11.054 -22.899 1.00 74.19 91 PRO A O 1
ATOM 736 N N . GLU A 1 92 ? -1.322 -12.843 -22.935 1.00 76.94 92 GLU A N 1
ATOM 737 C CA . GLU A 1 92 ? -0.854 -13.474 -21.697 1.00 76.94 92 GLU A CA 1
ATOM 738 C C . GLU A 1 92 ? 0.597 -13.952 -21.834 1.00 76.94 92 GLU A C 1
ATOM 740 O O . GLU A 1 92 ? 1.419 -13.727 -20.946 1.00 76.94 92 GLU A O 1
ATOM 745 N N . GLU A 1 93 ? 0.953 -14.573 -22.963 1.00 81.19 93 GLU A N 1
ATOM 746 C CA . GLU A 1 93 ? 2.337 -14.964 -23.241 1.00 81.19 93 GLU A CA 1
ATOM 747 C C . GLU A 1 93 ? 3.247 -13.745 -23.365 1.00 81.19 93 GLU A C 1
ATOM 749 O O . GLU A 1 93 ? 4.330 -13.736 -22.777 1.00 81.19 93 GLU A O 1
ATOM 754 N N . ARG A 1 94 ? 2.792 -12.681 -24.043 1.00 79.38 94 ARG A N 1
ATOM 755 C CA . ARG A 1 94 ? 3.545 -11.423 -24.160 1.00 79.38 94 ARG A CA 1
ATOM 756 C C . ARG A 1 94 ? 3.786 -10.743 -22.821 1.00 79.38 94 ARG A C 1
ATOM 758 O O . ARG A 1 94 ? 4.857 -10.167 -22.625 1.00 79.38 94 ARG A O 1
ATOM 765 N N . ALA A 1 95 ? 2.850 -10.855 -21.879 1.00 75.50 95 ALA A N 1
ATOM 766 C CA . ALA A 1 95 ? 3.036 -10.368 -20.516 1.00 75.50 95 ALA A CA 1
ATOM 767 C C . ALA A 1 95 ? 4.200 -11.068 -19.787 1.00 75.50 95 ALA A C 1
ATOM 769 O O . ALA A 1 95 ? 4.786 -10.481 -18.884 1.00 75.50 95 ALA A O 1
ATOM 770 N N . ARG A 1 96 ? 4.597 -12.282 -20.188 1.00 84.12 96 ARG A N 1
ATOM 771 C CA . ARG A 1 96 ? 5.688 -13.048 -19.551 1.00 84.12 96 ARG A CA 1
ATOM 772 C C . ARG A 1 96 ? 7.032 -12.922 -20.254 1.00 84.12 96 ARG A C 1
ATOM 774 O O . ARG A 1 96 ? 8.045 -13.391 -19.728 1.00 84.12 96 ARG A O 1
ATOM 781 N N . ILE A 1 97 ? 7.064 -12.306 -21.435 1.00 85.56 97 ILE A N 1
ATOM 782 C CA . ILE A 1 97 ? 8.306 -12.091 -22.175 1.00 85.56 97 ILE A CA 1
ATOM 783 C C . ILE A 1 97 ? 9.184 -11.123 -21.385 1.00 85.56 97 ILE A C 1
ATOM 785 O O . ILE A 1 97 ? 8.892 -9.932 -21.280 1.00 85.56 97 ILE A O 1
ATOM 789 N N . LYS A 1 98 ? 10.284 -11.652 -20.848 1.00 89.06 98 LYS A N 1
ATOM 790 C CA . LYS A 1 98 ? 11.284 -10.884 -20.094 1.00 89.06 98 LYS A CA 1
ATOM 791 C C . LYS A 1 98 ? 12.586 -10.721 -20.865 1.00 89.06 98 LYS A C 1
ATOM 793 O O . LYS A 1 98 ? 13.311 -9.750 -20.643 1.00 89.06 98 LYS A O 1
ATOM 798 N N . THR A 1 99 ? 12.846 -11.637 -21.795 1.00 92.00 99 THR A N 1
ATOM 799 C CA . THR A 1 99 ? 14.023 -11.618 -22.660 1.00 92.00 99 THR A CA 1
ATOM 800 C C . THR A 1 99 ? 13.608 -11.798 -24.113 1.00 92.00 99 THR A C 1
ATOM 802 O O . THR A 1 99 ? 12.826 -12.694 -24.426 1.00 92.00 99 THR A O 1
ATOM 805 N N . ILE A 1 100 ? 14.165 -10.982 -25.004 1.00 92.88 100 ILE A N 1
ATOM 806 C CA . ILE A 1 100 ? 14.056 -11.161 -26.454 1.00 92.88 100 ILE A CA 1
ATOM 807 C C . ILE A 1 100 ? 15.454 -11.287 -27.043 1.00 92.88 100 ILE A C 1
ATOM 809 O O . ILE A 1 100 ? 16.348 -10.521 -26.688 1.00 92.88 100 ILE A O 1
ATOM 813 N N . ILE A 1 101 ? 15.623 -12.241 -27.956 1.00 95.06 101 ILE A N 1
ATOM 814 C CA . ILE A 1 101 ? 16.788 -12.363 -28.831 1.00 95.06 101 ILE A CA 1
ATOM 815 C C . ILE A 1 101 ? 16.332 -12.044 -30.256 1.00 95.06 101 ILE A C 1
ATOM 817 O O . ILE A 1 101 ? 15.504 -12.769 -30.813 1.00 95.06 101 ILE A O 1
ATOM 821 N N . LEU A 1 102 ? 16.866 -10.963 -30.827 1.00 93.88 102 LEU A N 1
ATOM 822 C CA . LEU A 1 102 ? 16.626 -10.536 -32.204 1.00 93.88 102 LEU A CA 1
ATOM 823 C C . LEU A 1 102 ? 17.781 -10.978 -33.105 1.00 93.88 102 LEU A C 1
ATOM 825 O O . LEU A 1 102 ? 18.855 -10.369 -33.129 1.00 93.88 102 LEU A O 1
ATOM 829 N N . ASP A 1 103 ? 17.534 -12.034 -33.874 1.00 94.12 103 ASP A N 1
ATOM 830 C CA . ASP A 1 103 ? 18.441 -12.575 -34.888 1.00 94.12 103 ASP A CA 1
ATOM 831 C C . ASP A 1 103 ? 17.857 -12.404 -36.299 1.00 94.12 103 ASP A C 1
ATOM 833 O O . ASP A 1 103 ? 17.575 -13.364 -37.017 1.00 94.12 103 ASP A O 1
ATOM 837 N N . VAL A 1 104 ? 17.606 -11.143 -36.659 1.00 90.12 104 VAL A N 1
ATOM 838 C CA . VAL A 1 104 ? 16.903 -10.715 -37.878 1.00 90.12 104 VAL A CA 1
ATOM 839 C C . VAL A 1 104 ? 17.634 -9.519 -38.482 1.00 90.12 104 VAL A C 1
ATOM 841 O O . VAL A 1 104 ? 18.023 -8.606 -37.753 1.00 90.12 104 VAL A O 1
ATOM 844 N N . ALA A 1 105 ? 17.792 -9.486 -39.805 1.00 87.88 105 ALA A N 1
ATOM 845 C CA . ALA A 1 105 ? 18.316 -8.305 -40.494 1.00 87.88 105 ALA A CA 1
ATOM 846 C C . ALA A 1 105 ? 17.239 -7.211 -40.623 1.00 87.88 105 ALA A C 1
ATOM 848 O O . ALA A 1 105 ? 16.100 -7.502 -40.989 1.00 87.88 105 ALA A O 1
ATOM 849 N N . ASN A 1 106 ? 17.591 -5.943 -40.376 1.00 81.56 106 ASN A N 1
ATOM 850 C CA . ASN A 1 106 ? 16.670 -4.792 -40.456 1.00 81.56 106 ASN A CA 1
ATOM 851 C C . ASN A 1 106 ? 15.333 -5.013 -39.704 1.00 81.56 106 ASN A C 1
ATOM 853 O O . ASN A 1 106 ? 14.280 -5.018 -40.346 1.00 81.56 106 ASN A O 1
ATOM 857 N N . PRO A 1 107 ? 15.344 -5.285 -38.386 1.00 84.50 107 PRO A N 1
ATOM 858 C CA . PRO A 1 107 ? 14.107 -5.443 -37.625 1.00 84.50 107 PRO A CA 1
ATOM 859 C C . PRO A 1 107 ? 13.378 -4.101 -37.501 1.00 84.50 107 PRO A C 1
ATOM 861 O O . PRO A 1 107 ? 14.022 -3.080 -37.279 1.00 84.50 107 PRO A O 1
ATOM 864 N N . ASP A 1 108 ? 12.051 -4.114 -37.589 1.00 79.62 108 ASP A N 1
ATOM 865 C CA . ASP A 1 108 ? 11.229 -2.968 -37.220 1.00 79.62 108 ASP A CA 1
ATOM 866 C C . ASP A 1 108 ? 11.217 -2.773 -35.703 1.00 79.62 108 ASP A C 1
ATOM 868 O O . ASP A 1 108 ? 11.019 -3.696 -34.909 1.00 79.62 108 ASP A O 1
ATOM 872 N N . VAL A 1 109 ? 11.503 -1.536 -35.316 1.00 74.12 109 VAL A N 1
ATOM 873 C CA . VAL A 1 109 ? 11.833 -1.130 -33.949 1.00 74.12 109 VAL A CA 1
ATOM 874 C C . VAL A 1 109 ? 10.588 -0.708 -33.171 1.00 74.12 109 VAL A C 1
ATOM 876 O O . VAL A 1 109 ? 10.449 -1.021 -31.990 1.00 74.12 109 VAL A O 1
ATOM 879 N N . GLU A 1 110 ? 9.634 -0.054 -33.829 1.00 70.31 110 GLU A N 1
ATOM 880 C CA . GLU A 1 110 ? 8.418 0.479 -33.207 1.00 70.31 110 GLU A CA 1
ATOM 881 C C . GLU A 1 110 ? 7.668 -0.532 -32.309 1.00 70.31 110 GLU A C 1
ATOM 883 O O . GLU A 1 110 ? 7.416 -0.176 -31.151 1.00 70.31 110 GLU A O 1
ATOM 888 N N . PRO A 1 111 ? 7.427 -1.801 -32.719 1.00 66.06 111 PRO A N 1
ATOM 889 C CA . PRO A 1 111 ? 6.695 -2.814 -31.936 1.00 66.06 111 PRO A CA 1
ATOM 890 C C . PRO A 1 111 ? 7.391 -3.287 -30.660 1.00 66.06 111 PRO A C 1
ATOM 892 O O . PRO A 1 111 ? 6.819 -4.032 -29.864 1.00 66.06 111 PRO A O 1
ATOM 895 N N . LEU A 1 112 ? 8.644 -2.888 -30.463 1.00 67.12 112 LEU A N 1
ATOM 896 C CA . LEU A 1 112 ? 9.410 -3.189 -29.263 1.00 67.12 112 LEU A CA 1
ATOM 897 C C . LEU A 1 112 ? 9.392 -2.013 -28.275 1.00 67.12 112 LEU A C 1
ATOM 899 O O . LEU A 1 112 ? 9.667 -2.225 -27.092 1.00 67.12 112 LEU A O 1
ATOM 903 N N . PHE A 1 113 ? 9.064 -0.788 -28.726 1.00 63.97 113 PHE A N 1
ATOM 904 C CA . PHE A 1 113 ? 9.417 0.432 -27.985 1.00 63.97 113 PHE A CA 1
ATOM 905 C C . PHE A 1 113 ? 8.350 1.522 -27.863 1.00 63.97 113 PHE A C 1
ATOM 907 O O . PHE A 1 113 ? 8.390 2.234 -26.857 1.00 63.97 113 PHE A O 1
ATOM 914 N N . ALA A 1 114 ? 7.403 1.674 -28.795 1.00 53.06 114 ALA A N 1
ATOM 915 C CA . ALA A 1 114 ? 6.422 2.759 -28.705 1.00 53.06 114 ALA A CA 1
ATOM 916 C C . ALA A 1 114 ? 4.985 2.306 -28.772 1.00 53.06 114 ALA A C 1
ATOM 918 O O . ALA A 1 114 ? 4.576 1.587 -29.661 1.00 53.06 114 ALA A O 1
ATOM 919 N N . TYR A 1 115 ? 4.213 2.871 -27.855 1.00 53.31 115 TYR A N 1
ATOM 920 C CA . TYR A 1 115 ? 2.779 3.017 -27.972 1.00 53.31 115 TYR A CA 1
ATOM 921 C C . TYR A 1 115 ? 2.486 4.228 -28.868 1.00 53.31 115 TYR A C 1
ATOM 923 O O . TYR A 1 115 ? 2.747 5.357 -28.443 1.00 53.31 115 TYR A O 1
ATOM 931 N N . ASP A 1 116 ? 1.950 4.011 -30.069 1.00 48.31 116 ASP A N 1
ATOM 932 C CA . ASP A 1 116 ? 1.217 5.062 -30.778 1.00 48.31 116 ASP A CA 1
ATOM 933 C C . ASP A 1 116 ? -0.210 5.123 -30.210 1.00 48.31 116 ASP A C 1
ATOM 935 O O . ASP A 1 116 ? -0.967 4.149 -30.274 1.00 48.31 116 ASP A O 1
ATOM 939 N N . TYR A 1 117 ? -0.584 6.272 -29.641 1.00 44.81 117 TYR A N 1
ATOM 940 C CA . TYR A 1 117 ? -1.939 6.501 -29.135 1.00 44.81 117 TYR A CA 1
ATOM 941 C C . TYR A 1 117 ? -2.989 6.489 -30.256 1.00 44.81 117 TYR A C 1
ATOM 943 O O . TYR A 1 117 ? -4.172 6.311 -29.970 1.00 44.81 117 TYR A O 1
ATOM 951 N N . LYS A 1 118 ? -2.574 6.666 -31.519 1.00 42.72 118 LYS A N 1
ATOM 952 C CA . LYS A 1 118 ? -3.459 6.655 -32.687 1.00 42.72 118 LYS A CA 1
ATOM 953 C C . LYS A 1 118 ? -3.749 5.251 -33.221 1.00 42.72 118 LYS A C 1
ATOM 955 O O . LYS A 1 118 ? -4.808 5.069 -33.813 1.00 42.72 118 LYS A O 1
ATOM 960 N N . MET A 1 119 ? -2.866 4.265 -33.014 1.00 44.41 119 MET A N 1
ATOM 961 C CA . MET A 1 119 ? -2.967 2.950 -33.683 1.00 44.41 119 MET A CA 1
ATOM 962 C C . MET A 1 119 ? -3.433 1.779 -32.801 1.00 44.41 119 MET A C 1
ATOM 964 O O . MET A 1 119 ? -3.566 0.664 -33.293 1.00 44.41 119 MET A O 1
ATOM 968 N N . ASN A 1 120 ? -3.768 1.993 -31.523 1.00 47.56 120 ASN A N 1
ATOM 969 C CA . ASN A 1 120 ? -4.346 0.954 -30.647 1.00 47.56 120 ASN A CA 1
ATOM 970 C C . ASN A 1 120 ? -3.498 -0.342 -30.528 1.00 47.56 120 ASN A C 1
ATOM 972 O O . ASN A 1 120 ? -4.012 -1.415 -30.218 1.00 47.56 120 ASN A O 1
ATOM 976 N N . TRP A 1 121 ? -2.179 -0.278 -30.738 1.00 49.09 121 TRP A N 1
ATOM 977 C CA . TRP A 1 121 ? -1.294 -1.456 -30.747 1.00 49.09 121 TRP A CA 1
ATOM 978 C C . TRP A 1 121 ? -0.886 -1.958 -29.352 1.00 49.09 121 TRP A C 1
ATOM 980 O O . TRP A 1 121 ? -0.020 -2.818 -29.226 1.00 49.09 121 TRP A O 1
ATOM 990 N N . ALA A 1 122 ? -1.502 -1.478 -28.264 1.00 49.09 122 ALA A N 1
ATOM 991 C CA . ALA A 1 122 ? -1.116 -1.824 -26.886 1.00 49.09 122 ALA A CA 1
ATOM 992 C C . ALA A 1 122 ? -1.040 -3.334 -26.591 1.00 49.09 122 ALA A C 1
ATOM 994 O O . ALA A 1 122 ? -0.338 -3.730 -25.659 1.00 49.09 122 ALA A O 1
ATOM 995 N N . HIS A 1 123 ? -1.753 -4.153 -27.366 1.00 52.94 123 HIS A N 1
ATOM 996 C CA . HIS A 1 123 ? -1.774 -5.605 -27.261 1.00 52.94 123 HIS A CA 1
ATOM 997 C C . HIS A 1 123 ? -0.546 -6.294 -27.868 1.00 52.94 123 HIS A C 1
ATOM 999 O O . HIS A 1 123 ? -0.358 -7.460 -27.549 1.00 52.94 123 HIS A O 1
ATOM 1005 N N . VAL A 1 124 ? 0.284 -5.627 -28.679 1.00 57.28 124 VAL A N 1
ATOM 1006 C CA . VAL A 1 124 ? 1.408 -6.231 -29.432 1.00 57.28 124 VAL A CA 1
ATOM 1007 C C . VAL A 1 124 ? 2.727 -6.252 -28.632 1.00 57.28 124 VAL A C 1
ATOM 1009 O O . VAL A 1 124 ? 3.590 -7.095 -28.867 1.00 57.28 124 VAL A O 1
ATOM 1012 N N . TYR A 1 125 ? 2.888 -5.363 -27.645 1.00 69.69 125 TYR A N 1
ATOM 1013 C CA . TYR A 1 125 ? 4.186 -5.090 -27.007 1.00 69.69 125 TYR A CA 1
ATOM 1014 C C . TYR A 1 125 ? 4.530 -6.018 -25.823 1.00 69.69 125 TYR A C 1
ATOM 1016 O O . TYR A 1 125 ? 3.716 -6.172 -24.905 1.00 69.69 125 TYR A O 1
ATOM 1024 N N . PRO A 1 126 ? 5.777 -6.519 -25.729 1.00 74.56 126 PRO A N 1
ATOM 1025 C CA . PRO A 1 126 ? 6.290 -7.238 -24.563 1.00 74.56 126 PRO A CA 1
ATOM 1026 C C . PRO A 1 126 ? 6.656 -6.245 -23.447 1.00 74.56 126 PRO A C 1
ATOM 1028 O O . PRO A 1 126 ? 7.815 -5.901 -23.225 1.00 74.56 126 PRO A O 1
ATOM 1031 N N . ARG A 1 127 ? 5.650 -5.726 -22.737 1.00 73.00 127 ARG A N 1
ATOM 1032 C CA . ARG A 1 127 ? 5.824 -4.621 -21.774 1.00 73.00 127 ARG A CA 1
ATOM 1033 C C . ARG A 1 127 ? 6.709 -4.963 -20.559 1.00 73.00 127 ARG A C 1
ATOM 1035 O O . ARG A 1 127 ? 7.223 -4.044 -19.931 1.00 73.00 127 ARG A O 1
ATOM 1042 N N . ASN A 1 128 ? 6.894 -6.248 -20.244 1.00 77.12 128 ASN A N 1
ATOM 1043 C CA . ASN A 1 128 ? 7.749 -6.734 -19.148 1.00 77.12 128 ASN A CA 1
ATOM 1044 C C . ASN A 1 128 ? 9.194 -7.042 -19.562 1.00 77.12 128 ASN A C 1
ATOM 1046 O O . ASN A 1 128 ? 9.952 -7.619 -18.779 1.00 77.12 128 ASN A O 1
ATOM 1050 N N . LEU A 1 129 ? 9.591 -6.640 -20.771 1.00 82.88 129 LEU A N 1
ATOM 1051 C CA . LEU A 1 129 ? 10.940 -6.833 -21.278 1.00 82.88 129 LEU A CA 1
ATOM 1052 C C . LEU A 1 129 ? 11.985 -6.210 -20.336 1.00 82.88 129 LEU A C 1
ATOM 1054 O O . LEU A 1 129 ? 11.931 -5.022 -20.019 1.00 82.88 129 LEU A O 1
ATOM 1058 N N . LYS A 1 130 ? 12.951 -7.023 -19.900 1.00 87.69 130 LYS A N 1
ATOM 1059 C CA . LYS A 1 130 ? 14.121 -6.594 -19.113 1.00 87.69 130 LYS A CA 1
ATOM 1060 C C . LYS A 1 130 ? 15.435 -6.809 -19.856 1.00 87.69 130 LYS A C 1
ATOM 1062 O O . LYS A 1 130 ? 16.427 -6.170 -19.524 1.00 87.69 130 LYS A O 1
ATOM 1067 N N . ASN A 1 131 ? 15.459 -7.694 -20.851 1.00 90.81 131 ASN A N 1
ATOM 1068 C CA . ASN A 1 131 ? 16.663 -8.011 -21.610 1.00 90.81 131 ASN A CA 1
ATOM 1069 C C . ASN A 1 131 ? 16.356 -8.056 -23.104 1.00 90.81 131 ASN A C 1
ATOM 1071 O O . ASN A 1 131 ? 15.561 -8.883 -23.549 1.00 90.81 131 ASN A O 1
ATOM 1075 N N . LEU A 1 132 ? 17.031 -7.225 -23.887 1.00 92.25 132 LEU A N 1
ATOM 1076 C CA . LEU A 1 132 ? 16.948 -7.257 -25.339 1.00 92.25 132 LEU A CA 1
ATOM 1077 C C . LEU A 1 132 ? 18.324 -7.536 -25.928 1.00 92.25 132 LEU A C 1
ATOM 1079 O O . LEU A 1 132 ? 19.228 -6.719 -25.794 1.00 92.25 132 LEU A O 1
ATOM 1083 N N . TRP A 1 133 ? 18.477 -8.679 -26.583 1.00 94.69 133 TRP A N 1
ATOM 1084 C CA . TRP A 1 133 ? 19.723 -9.107 -27.205 1.00 94.69 133 TRP A CA 1
ATOM 1085 C C . TRP A 1 133 ? 19.652 -8.917 -28.710 1.00 94.69 133 TRP A C 1
ATOM 1087 O O . TRP A 1 133 ? 18.779 -9.485 -29.366 1.00 94.69 133 TRP A O 1
ATOM 1097 N N . LEU A 1 134 ? 20.583 -8.140 -29.255 1.00 94.38 134 LEU A N 1
ATOM 1098 C CA . LEU A 1 134 ? 20.746 -7.964 -30.693 1.00 94.38 134 LEU A CA 1
ATOM 1099 C C . LEU A 1 134 ? 21.860 -8.885 -31.183 1.00 94.38 134 LEU A C 1
ATOM 1101 O O . LEU A 1 134 ? 22.965 -8.852 -30.643 1.00 94.38 134 LEU A O 1
ATOM 1105 N N . SER A 1 135 ? 21.578 -9.709 -32.189 1.00 95.25 135 SER A N 1
ATOM 1106 C CA . SER A 1 135 ? 22.601 -10.500 -32.886 1.00 95.25 135 SER A CA 1
ATOM 1107 C C . SER A 1 135 ? 23.509 -9.618 -33.763 1.00 95.25 135 SER A C 1
ATOM 1109 O O . SER A 1 135 ? 23.132 -8.491 -34.092 1.00 95.25 135 SER A O 1
ATOM 1111 N N . PRO A 1 136 ? 24.643 -10.148 -34.262 1.00 93.69 136 PRO A N 1
ATOM 1112 C CA . PRO A 1 136 ? 25.448 -9.475 -35.282 1.00 93.69 136 PRO A CA 1
ATOM 1113 C C . PRO A 1 136 ? 24.728 -9.186 -36.613 1.00 93.69 136 PRO A C 1
ATOM 1115 O O . PRO A 1 136 ? 25.263 -8.435 -37.424 1.00 93.69 136 PRO A O 1
ATOM 1118 N N . LYS A 1 137 ? 23.541 -9.756 -36.872 1.00 92.88 137 LYS A N 1
ATOM 1119 C CA . LYS A 1 137 ? 22.756 -9.457 -38.085 1.00 92.88 137 LYS A CA 1
ATOM 1120 C C . LYS A 1 137 ? 22.019 -8.118 -38.014 1.00 92.88 137 LYS A C 1
ATOM 1122 O O . LYS A 1 137 ? 21.613 -7.589 -39.047 1.00 92.88 137 LYS A O 1
ATOM 1127 N N . VAL A 1 138 ? 21.798 -7.594 -36.809 1.00 91.38 138 VAL A N 1
ATOM 1128 C CA . VAL A 1 138 ? 21.100 -6.323 -36.605 1.00 91.38 138 VAL A CA 1
ATOM 1129 C C . VAL A 1 138 ? 22.102 -5.190 -36.778 1.00 91.38 138 VAL A C 1
ATOM 1131 O O . VAL A 1 138 ? 23.053 -5.116 -36.012 1.00 91.38 138 VAL A O 1
ATOM 1134 N N . ASP A 1 139 ? 21.867 -4.271 -37.717 1.00 88.94 139 ASP A N 1
ATOM 1135 C CA . ASP A 1 139 ? 22.615 -3.009 -37.768 1.00 88.94 139 ASP A CA 1
ATOM 1136 C C . ASP A 1 139 ? 22.270 -2.172 -36.527 1.00 88.94 139 ASP A C 1
ATOM 1138 O O . ASP A 1 139 ? 21.236 -1.501 -36.471 1.00 88.94 139 ASP A O 1
ATOM 1142 N N . VAL A 1 140 ? 23.138 -2.234 -35.513 1.00 85.69 140 VAL A N 1
ATOM 1143 C CA . VAL A 1 140 ? 22.936 -1.562 -34.221 1.00 85.69 140 VAL A CA 1
ATOM 1144 C C . VAL A 1 140 ? 22.812 -0.047 -34.388 1.00 85.69 140 VAL A C 1
ATOM 1146 O O . VAL A 1 140 ? 22.019 0.584 -33.691 1.00 85.69 140 VAL A O 1
ATOM 1149 N N . ARG A 1 141 ? 23.550 0.568 -35.321 1.00 80.69 141 ARG A N 1
ATOM 1150 C CA . ARG A 1 141 ? 23.499 2.024 -35.513 1.00 80.69 141 ARG A CA 1
ATOM 1151 C C . ARG A 1 141 ? 22.157 2.443 -36.096 1.00 80.69 141 ARG A C 1
ATOM 1153 O O . ARG A 1 141 ? 21.570 3.416 -35.622 1.00 80.69 141 ARG A O 1
ATOM 1160 N N . LYS A 1 142 ? 21.677 1.725 -37.112 1.00 82.88 142 LYS A N 1
ATOM 1161 C CA . LYS A 1 142 ? 20.355 1.954 -37.703 1.00 82.88 142 LYS A CA 1
ATOM 1162 C C . LYS A 1 142 ? 19.245 1.696 -36.684 1.00 82.88 142 LYS A C 1
ATOM 1164 O O . LYS A 1 142 ? 18.376 2.543 -36.517 1.00 82.88 142 LYS A O 1
ATOM 1169 N N . PHE A 1 143 ? 19.340 0.595 -35.943 1.00 84.12 143 PHE A N 1
ATOM 1170 C CA . PHE A 1 143 ? 18.397 0.242 -34.886 1.00 84.12 143 PHE A CA 1
ATOM 1171 C C . PHE A 1 143 ? 18.240 1.364 -33.851 1.00 84.12 143 PHE A C 1
ATOM 1173 O O . PHE A 1 143 ? 17.129 1.788 -33.550 1.00 84.12 143 PHE A O 1
ATOM 1180 N N . LEU A 1 144 ? 19.353 1.895 -33.332 1.00 80.44 144 LEU A N 1
ATOM 1181 C CA . LEU A 1 144 ? 19.321 2.968 -32.336 1.00 80.44 144 LEU A CA 1
ATOM 1182 C C . LEU A 1 144 ? 18.754 4.287 -32.889 1.00 80.44 144 LEU A C 1
ATOM 1184 O O . LEU A 1 144 ? 18.088 5.003 -32.145 1.00 80.44 144 LEU A O 1
ATOM 1188 N N . LYS A 1 145 ? 18.971 4.597 -34.177 1.00 78.00 145 LYS A N 1
ATOM 1189 C CA . LYS A 1 145 ? 18.337 5.753 -34.838 1.00 78.00 145 LYS A CA 1
ATOM 1190 C C . LYS A 1 145 ? 16.821 5.609 -34.885 1.00 78.00 145 LYS A C 1
ATOM 1192 O O . LYS A 1 145 ? 16.116 6.518 -34.467 1.00 78.00 145 LYS A O 1
ATOM 1197 N N . GLU A 1 146 ? 16.329 4.448 -35.308 1.00 79.38 146 GLU A N 1
ATOM 1198 C CA . GLU A 1 146 ? 14.889 4.184 -35.344 1.00 79.38 146 GLU A CA 1
ATOM 1199 C C . GLU A 1 146 ? 14.269 4.254 -33.938 1.00 79.38 146 GLU A C 1
ATOM 1201 O O . GLU A 1 146 ? 13.168 4.776 -33.781 1.00 79.38 146 GLU A O 1
ATOM 1206 N N . VAL A 1 147 ? 14.985 3.813 -32.890 1.00 77.94 147 VAL A N 1
ATOM 1207 C CA . VAL A 1 147 ? 14.511 3.939 -31.496 1.00 77.94 147 VAL A CA 1
ATOM 1208 C C . VAL A 1 147 ? 14.302 5.409 -31.133 1.00 77.94 147 VAL A C 1
ATOM 1210 O O . VAL A 1 147 ? 13.324 5.744 -30.466 1.00 77.94 147 VAL A O 1
ATOM 1213 N N . ILE A 1 148 ? 15.211 6.288 -31.552 1.00 73.62 148 ILE A N 1
ATOM 1214 C CA . ILE A 1 148 ? 15.124 7.727 -31.286 1.00 73.62 148 ILE A CA 1
ATOM 1215 C C . ILE A 1 148 ? 13.979 8.353 -32.079 1.00 73.62 148 ILE A C 1
ATOM 1217 O O . ILE A 1 148 ? 13.166 9.054 -31.482 1.00 73.62 148 ILE A O 1
ATOM 1221 N N . ASP A 1 149 ? 13.845 8.038 -33.367 1.00 74.00 149 ASP A N 1
ATOM 1222 C CA . ASP A 1 149 ? 12.745 8.536 -34.205 1.00 74.00 149 ASP A CA 1
ATOM 1223 C C . ASP A 1 149 ? 11.377 8.169 -33.617 1.00 74.00 149 ASP A C 1
ATOM 1225 O O . ASP A 1 149 ? 10.453 8.984 -33.561 1.00 74.00 149 ASP A O 1
ATOM 1229 N N . VAL A 1 150 ? 11.261 6.931 -33.137 1.00 71.44 150 VAL A N 1
ATOM 1230 C CA . VAL A 1 150 ? 10.075 6.411 -32.458 1.00 71.44 150 VAL A CA 1
ATOM 1231 C C . VAL A 1 150 ? 9.806 7.167 -31.148 1.00 71.44 150 VAL A C 1
ATOM 1233 O O . VAL A 1 150 ? 8.660 7.496 -30.838 1.00 71.44 150 VAL A O 1
ATOM 1236 N N . LYS A 1 151 ? 10.849 7.493 -30.380 1.00 70.19 151 LYS A N 1
ATOM 1237 C CA . LYS A 1 151 ? 10.726 8.250 -29.126 1.00 70.19 151 LYS A CA 1
ATOM 1238 C C . LYS A 1 151 ? 10.380 9.720 -29.329 1.00 70.19 151 LYS A C 1
ATOM 1240 O O . LYS A 1 151 ? 9.578 10.226 -28.557 1.00 70.19 151 LYS A O 1
ATOM 1245 N N . ILE A 1 152 ? 10.920 10.378 -30.355 1.00 67.12 152 ILE A N 1
ATOM 1246 C CA . ILE A 1 152 ? 10.569 11.763 -30.724 1.00 67.12 152 ILE A CA 1
ATOM 1247 C C . ILE A 1 152 ? 9.073 11.880 -31.006 1.00 67.12 152 ILE A C 1
ATOM 1249 O O . ILE A 1 152 ? 8.427 12.842 -30.599 1.00 67.12 152 ILE A O 1
ATOM 1253 N N . LYS A 1 153 ? 8.496 10.858 -31.640 1.00 63.50 153 LYS A N 1
ATOM 1254 C CA . LYS A 1 153 ? 7.059 10.794 -31.924 1.00 63.50 153 LYS A CA 1
ATOM 1255 C C . LYS A 1 153 ? 6.216 10.374 -30.713 1.00 63.50 153 LYS A C 1
ATOM 1257 O O . LYS A 1 153 ? 4.996 10.531 -30.744 1.00 63.50 153 LYS A O 1
ATOM 1262 N N . SER A 1 154 ? 6.829 9.841 -29.652 1.00 57.41 154 SER A N 1
ATOM 1263 C CA . SER A 1 154 ? 6.123 9.322 -28.480 1.00 57.41 154 SER A CA 1
ATOM 1264 C C . SER A 1 154 ? 6.108 10.327 -27.335 1.00 57.41 154 SER A C 1
ATOM 1266 O O . SER A 1 154 ? 7.126 10.677 -26.746 1.00 57.41 154 SER A O 1
ATOM 1268 N N . MET A 1 155 ? 4.904 10.690 -26.912 1.00 51.16 155 MET A N 1
ATOM 1269 C CA . MET A 1 155 ? 4.663 11.605 -25.798 1.00 51.16 155 MET A CA 1
ATOM 1270 C C . MET A 1 155 ? 5.022 11.014 -24.406 1.00 51.16 155 MET A C 1
ATOM 1272 O O . MET A 1 155 ? 4.778 11.643 -23.385 1.00 51.16 155 MET A O 1
ATOM 1276 N N . PHE A 1 156 ? 5.583 9.795 -24.329 1.00 54.69 156 PHE A N 1
ATOM 1277 C CA . PHE A 1 156 ? 5.774 9.020 -23.085 1.00 54.69 156 PHE A CA 1
ATOM 1278 C C . PHE A 1 156 ? 7.238 8.735 -22.710 1.00 54.69 156 PHE A C 1
ATOM 1280 O O . PHE A 1 156 ? 7.524 7.775 -21.980 1.00 54.69 156 PHE A O 1
ATOM 1287 N N . ALA A 1 157 ? 8.183 9.550 -23.177 1.00 53.19 157 ALA A N 1
ATOM 1288 C CA . ALA A 1 157 ? 9.607 9.352 -22.903 1.00 53.19 157 ALA A CA 1
ATOM 1289 C C . ALA A 1 157 ? 9.967 9.314 -21.401 1.00 53.19 157 ALA A C 1
ATOM 1291 O O . ALA A 1 157 ? 10.957 8.695 -21.021 1.00 53.19 157 ALA A O 1
ATOM 1292 N N . SER A 1 158 ? 9.152 9.916 -20.532 1.00 56.75 158 SER A N 1
ATOM 1293 C CA . SER A 1 158 ? 9.309 10.025 -19.071 1.00 56.75 158 SER A CA 1
ATOM 1294 C C . SER A 1 158 ? 8.656 8.889 -18.257 1.00 56.75 158 SER A C 1
ATOM 1296 O O . SER A 1 158 ? 8.293 9.080 -17.101 1.00 56.75 158 SER A O 1
ATOM 1298 N N . THR A 1 159 ? 8.492 7.692 -18.824 1.00 63.91 159 THR A N 1
ATOM 1299 C CA . THR A 1 159 ? 7.851 6.537 -18.153 1.00 63.91 159 THR A CA 1
ATOM 1300 C C . THR A 1 159 ? 8.847 5.423 -17.810 1.00 63.91 159 THR A C 1
ATOM 1302 O O . THR A 1 159 ? 9.973 5.414 -18.296 1.00 63.91 159 THR A O 1
ATOM 1305 N N . ASN A 1 160 ? 8.425 4.437 -17.011 1.00 67.69 160 ASN A N 1
ATOM 1306 C CA . ASN A 1 160 ? 9.193 3.214 -16.715 1.00 67.69 160 ASN A CA 1
ATOM 1307 C C . ASN A 1 160 ? 9.118 2.140 -17.823 1.00 67.69 160 ASN A C 1
ATOM 1309 O O . ASN A 1 160 ? 9.374 0.965 -17.560 1.00 67.69 160 ASN A O 1
ATOM 1313 N N . ALA A 1 161 ? 8.719 2.493 -19.050 1.00 71.25 161 ALA A N 1
ATOM 1314 C CA . ALA A 1 161 ? 8.709 1.529 -20.148 1.00 71.25 161 ALA A CA 1
ATOM 1315 C C . ALA A 1 161 ? 10.126 0.945 -20.345 1.00 71.25 161 ALA A C 1
ATOM 1317 O O . ALA A 1 161 ? 11.100 1.673 -20.111 1.00 71.25 161 ALA A O 1
ATOM 1318 N N . PRO A 1 162 ? 10.268 -0.323 -20.790 1.00 70.38 162 PRO A N 1
ATOM 1319 C CA . PRO A 1 162 ? 11.552 -1.020 -20.878 1.00 70.38 162 PRO A CA 1
ATOM 1320 C C . PRO A 1 162 ? 12.693 -0.159 -21.425 1.00 70.38 162 PRO A C 1
ATOM 1322 O O . PRO A 1 162 ? 13.765 -0.111 -20.844 1.00 70.38 162 PRO A O 1
ATOM 1325 N N . MET A 1 163 ? 12.452 0.612 -22.484 1.00 71.38 163 MET A N 1
ATOM 1326 C CA . MET A 1 163 ? 13.510 1.380 -23.153 1.00 71.38 163 MET A CA 1
ATOM 1327 C C . MET A 1 163 ? 13.456 2.879 -22.887 1.00 71.38 163 MET A C 1
ATOM 1329 O O . MET A 1 163 ? 14.159 3.647 -23.534 1.00 71.38 163 MET A O 1
ATOM 1333 N N . ASN A 1 164 ? 12.673 3.296 -21.897 1.00 70.81 164 ASN A N 1
ATOM 1334 C CA . ASN A 1 164 ? 12.678 4.648 -21.341 1.00 70.81 164 ASN A CA 1
ATOM 1335 C C . ASN A 1 164 ? 13.240 4.691 -19.913 1.00 70.81 164 ASN A C 1
ATOM 1337 O O . ASN A 1 164 ? 13.293 5.764 -19.321 1.00 70.81 164 ASN A O 1
ATOM 1341 N N . SER A 1 165 ? 13.679 3.546 -19.385 1.00 71.38 165 SER A N 1
ATOM 1342 C CA . SER A 1 165 ? 14.196 3.396 -18.027 1.00 71.38 165 SER A CA 1
ATOM 1343 C C . SER A 1 165 ? 15.427 2.493 -17.985 1.00 71.38 165 SER A C 1
ATOM 1345 O O . SER A 1 165 ? 15.702 1.728 -18.914 1.00 71.38 165 SER A O 1
ATOM 1347 N N . TRP A 1 166 ? 16.151 2.538 -16.867 1.00 75.56 166 TRP A N 1
ATOM 1348 C CA . TRP A 1 166 ? 17.277 1.646 -16.581 1.00 75.56 166 TRP A CA 1
ATOM 1349 C C . TRP A 1 166 ? 16.878 0.172 -16.385 1.00 75.56 166 TRP A C 1
ATOM 1351 O O . TRP A 1 166 ? 17.740 -0.700 -16.253 1.00 75.56 166 TRP A O 1
ATOM 1361 N N . ASP A 1 167 ? 15.577 -0.117 -16.363 1.00 77.12 167 ASP A N 1
ATOM 1362 C CA . ASP A 1 167 ? 15.033 -1.437 -16.068 1.00 77.12 167 ASP A CA 1
ATOM 1363 C C . ASP A 1 167 ? 15.242 -2.461 -17.185 1.00 77.12 167 ASP A C 1
ATOM 1365 O O . ASP A 1 167 ? 15.257 -3.658 -16.893 1.00 77.12 167 ASP A O 1
ATOM 1369 N N . CYS A 1 168 ? 15.402 -2.034 -18.441 1.00 82.94 168 CYS A N 1
ATOM 1370 C CA . CYS A 1 168 ? 15.779 -2.937 -19.524 1.00 82.94 168 CYS A CA 1
ATOM 1371 C C . CYS A 1 168 ? 17.243 -2.751 -19.913 1.00 82.94 168 CYS A C 1
ATOM 1373 O O . CYS A 1 168 ? 17.735 -1.635 -20.086 1.00 82.94 168 CYS A O 1
ATOM 1375 N N . THR A 1 169 ? 17.929 -3.876 -20.103 1.00 88.62 169 THR A N 1
ATOM 1376 C CA . THR A 1 169 ? 19.287 -3.926 -20.638 1.00 88.62 169 THR A CA 1
ATOM 1377 C C . THR A 1 169 ? 19.249 -4.277 -22.121 1.00 88.62 169 THR A C 1
ATOM 1379 O O . THR A 1 169 ? 18.712 -5.319 -22.499 1.00 88.62 169 THR A O 1
ATOM 1382 N N . LEU A 1 170 ? 19.835 -3.417 -22.952 1.00 88.81 170 LEU A N 1
ATOM 1383 C CA . LEU A 1 170 ? 20.174 -3.712 -24.337 1.00 88.81 170 LEU A CA 1
ATOM 1384 C C . LEU A 1 170 ? 21.552 -4.383 -24.385 1.00 88.81 170 LEU A C 1
ATOM 1386 O O . LEU A 1 170 ? 22.535 -3.838 -23.879 1.00 88.81 170 LEU A O 1
ATOM 1390 N N . PHE A 1 171 ? 21.625 -5.553 -25.006 1.00 92.25 171 PHE A N 1
ATOM 1391 C CA . PHE A 1 171 ? 22.852 -6.307 -25.221 1.00 92.25 171 PHE A CA 1
ATOM 1392 C C . PHE A 1 171 ? 23.221 -6.262 -26.700 1.00 92.25 171 PHE A C 1
ATOM 1394 O O . PHE A 1 171 ? 22.433 -6.679 -27.550 1.00 92.25 171 PHE A O 1
ATOM 1401 N N . VAL A 1 172 ? 24.419 -5.765 -27.000 1.00 90.94 172 VAL A N 1
ATOM 1402 C CA . VAL A 1 172 ? 24.890 -5.549 -28.375 1.00 90.94 172 VAL A CA 1
ATOM 1403 C C . VAL A 1 172 ? 26.230 -6.246 -28.638 1.00 90.94 172 VAL A C 1
ATOM 1405 O O . VAL A 1 172 ? 27.032 -6.385 -27.710 1.00 90.94 172 VAL A O 1
ATOM 1408 N N . PRO A 1 173 ? 26.520 -6.653 -29.885 1.00 92.69 173 PRO A N 1
ATOM 1409 C CA . PRO A 1 173 ? 27.849 -7.125 -30.262 1.00 92.69 173 PRO A CA 1
ATOM 1410 C C . PRO A 1 173 ? 28.896 -6.026 -30.037 1.00 92.69 173 PRO A C 1
ATOM 1412 O O . PRO A 1 173 ? 28.707 -4.883 -30.458 1.00 92.69 173 PRO A O 1
ATOM 1415 N N . GLU A 1 174 ? 30.014 -6.353 -29.385 1.00 88.44 174 GLU A N 1
ATOM 1416 C CA . GLU A 1 174 ? 31.041 -5.362 -29.027 1.00 88.44 174 GLU A CA 1
ATOM 1417 C C . GLU A 1 174 ? 31.649 -4.636 -30.237 1.00 88.44 174 GLU A C 1
ATOM 1419 O O . GLU A 1 174 ? 32.028 -3.472 -30.134 1.00 88.44 174 GLU A O 1
ATOM 1424 N N . ASN A 1 175 ? 31.694 -5.302 -31.392 1.00 86.12 175 ASN A N 1
ATOM 1425 C CA . ASN A 1 175 ? 32.242 -4.769 -32.636 1.00 86.12 175 ASN A CA 1
ATOM 1426 C C . ASN A 1 175 ? 31.286 -3.826 -33.386 1.00 86.12 175 ASN A C 1
ATOM 1428 O O . ASN A 1 175 ? 31.713 -3.183 -34.341 1.00 86.12 175 ASN A O 1
ATOM 1432 N N . GLN A 1 176 ? 30.014 -3.747 -32.983 1.00 83.44 176 GLN A N 1
ATOM 1433 C CA . GLN A 1 176 ? 29.003 -2.911 -33.640 1.00 83.44 176 GLN A CA 1
ATOM 1434 C C . GLN A 1 176 ? 28.566 -1.707 -32.811 1.00 83.44 176 GLN A C 1
ATOM 1436 O O . GLN A 1 176 ? 27.837 -0.849 -33.310 1.00 83.44 176 GLN A O 1
ATOM 1441 N N . LEU A 1 177 ? 28.996 -1.621 -31.551 1.00 74.62 177 LEU A N 1
ATOM 1442 C CA . LEU A 1 177 ? 28.656 -0.481 -30.719 1.00 74.62 177 LEU A CA 1
ATOM 1443 C C . LEU A 1 177 ? 29.519 0.732 -31.117 1.00 74.62 177 LEU A C 1
ATOM 1445 O O . LEU A 1 177 ? 30.748 0.649 -31.044 1.00 74.62 177 LEU A O 1
ATOM 1449 N N . PRO A 1 178 ? 28.926 1.862 -31.544 1.00 65.62 178 PRO A N 1
ATOM 1450 C CA . PRO A 1 178 ? 29.714 2.998 -32.007 1.00 65.62 178 PRO A CA 1
ATOM 1451 C C . PRO A 1 178 ? 30.543 3.621 -30.877 1.00 65.62 178 PRO A C 1
ATOM 1453 O O . PRO A 1 178 ? 30.114 3.673 -29.723 1.00 65.62 178 PRO A O 1
ATOM 1456 N N . LYS A 1 179 ? 31.731 4.137 -31.215 1.00 59.62 179 LYS A N 1
ATOM 1457 C CA . LYS A 1 179 ? 32.558 4.911 -30.280 1.00 59.62 179 LYS A CA 1
ATOM 1458 C C . LYS A 1 179 ? 31.863 6.247 -29.985 1.00 59.62 179 LYS A C 1
ATOM 1460 O O . LYS A 1 179 ? 31.767 7.080 -30.877 1.00 59.62 179 LYS A O 1
ATOM 1465 N N . GLY A 1 180 ? 31.401 6.430 -28.746 1.00 56.38 180 GLY A N 1
ATOM 1466 C CA . GLY A 1 180 ? 30.685 7.628 -28.298 1.00 56.38 180 GLY A CA 1
ATOM 1467 C C . GLY A 1 180 ? 29.227 7.647 -28.766 1.00 56.38 180 GLY A C 1
ATOM 1468 O O . GLY A 1 180 ? 28.938 7.985 -29.909 1.00 56.38 180 GLY A O 1
ATOM 1469 N N . MET A 1 181 ? 28.283 7.314 -27.876 1.00 58.72 181 MET A N 1
ATOM 1470 C CA . MET A 1 181 ? 26.848 7.367 -28.207 1.00 58.72 181 MET A CA 1
ATOM 1471 C C . MET A 1 181 ? 26.349 8.795 -28.487 1.00 58.72 181 MET A C 1
ATOM 1473 O O . MET A 1 181 ? 25.433 8.959 -29.288 1.00 58.72 181 MET A O 1
ATOM 1477 N N . ARG A 1 182 ? 26.974 9.821 -27.888 1.00 53.31 182 ARG A N 1
ATOM 1478 C CA . ARG A 1 182 ? 26.605 11.242 -28.036 1.00 53.31 182 ARG A CA 1
ATOM 1479 C C . ARG A 1 182 ? 26.748 11.747 -29.481 1.00 53.31 182 ARG A C 1
ATOM 1481 O O . ARG A 1 182 ? 25.816 12.329 -30.021 1.00 53.31 182 ARG A O 1
ATOM 1488 N N . GLY A 1 183 ? 27.846 11.397 -30.158 1.00 49.38 183 GLY A N 1
ATOM 1489 C CA . GLY A 1 183 ? 28.160 11.875 -31.515 1.00 49.38 183 GLY A CA 1
ATOM 1490 C C . GLY A 1 183 ? 27.327 11.270 -32.655 1.00 49.38 183 GLY A C 1
ATOM 1491 O O . GLY A 1 183 ? 27.493 11.656 -33.808 1.00 49.38 183 GLY A O 1
ATOM 1492 N N . ILE A 1 184 ? 26.437 10.307 -32.386 1.00 51.44 184 ILE A N 1
ATOM 1493 C CA . ILE A 1 184 ? 25.532 9.768 -33.417 1.00 51.44 184 ILE A CA 1
ATOM 1494 C C . ILE A 1 184 ? 24.305 10.686 -33.613 1.00 51.44 184 ILE A C 1
ATOM 1496 O O . ILE A 1 184 ? 23.672 10.603 -34.667 1.00 51.44 184 ILE A O 1
ATOM 1500 N N . PHE A 1 185 ? 23.959 11.535 -32.633 1.00 55.72 185 PHE A N 1
ATOM 1501 C CA . PHE A 1 185 ? 22.587 12.044 -32.461 1.00 55.72 185 PHE A CA 1
ATOM 1502 C C . PHE A 1 185 ? 22.464 13.547 -32.151 1.00 55.72 185 PHE A C 1
ATOM 1504 O O . PHE A 1 185 ? 21.422 13.982 -31.665 1.00 55.72 185 PHE A O 1
ATOM 1511 N N . GLU A 1 186 ? 23.488 14.358 -32.412 1.00 52.41 186 GLU A N 1
ATOM 1512 C CA . GLU A 1 186 ? 23.412 15.803 -32.164 1.00 52.41 186 GLU A CA 1
ATOM 1513 C C . GLU A 1 186 ? 22.460 16.497 -33.162 1.00 52.41 186 GLU A C 1
ATOM 1515 O O . GLU A 1 186 ? 22.828 16.774 -34.300 1.00 52.41 186 GLU A O 1
ATOM 1520 N N . ASN A 1 187 ? 21.234 16.801 -32.715 1.00 54.22 187 ASN A N 1
ATOM 1521 C CA . ASN A 1 187 ? 20.486 17.979 -33.163 1.00 54.22 187 ASN A CA 1
ATOM 1522 C C . ASN A 1 187 ? 20.327 18.932 -31.960 1.00 54.22 187 ASN A C 1
ATOM 1524 O O . ASN A 1 187 ? 19.386 18.784 -31.175 1.00 54.22 187 ASN A O 1
ATOM 1528 N N . PRO A 1 188 ? 21.275 19.860 -31.749 1.00 50.19 188 PRO A N 1
ATOM 1529 C CA . PRO A 1 188 ? 21.293 20.739 -30.580 1.00 50.19 188 PRO A CA 1
ATOM 1530 C C . PRO A 1 188 ? 20.169 21.790 -30.559 1.00 50.19 188 PRO A C 1
ATOM 1532 O O . PRO A 1 188 ? 19.958 22.391 -29.496 1.00 50.19 188 PRO A O 1
ATOM 1535 N N . ASP A 1 189 ? 19.458 21.967 -31.680 1.00 51.06 189 ASP A N 1
ATOM 1536 C CA . ASP A 1 189 ? 18.474 23.033 -31.915 1.00 51.06 189 ASP A CA 1
ATOM 1537 C C . ASP A 1 189 ? 17.026 22.636 -31.573 1.00 51.06 189 ASP A C 1
ATOM 1539 O O . ASP A 1 189 ? 16.138 23.488 -31.557 1.00 51.06 189 ASP A O 1
ATOM 1543 N N . ASP A 1 190 ? 16.764 21.364 -31.256 1.00 49.81 190 ASP A N 1
ATOM 1544 C CA . ASP A 1 190 ? 15.447 20.902 -30.806 1.00 49.81 190 ASP A CA 1
ATOM 1545 C C . ASP A 1 190 ? 15.432 20.705 -29.276 1.00 49.81 190 ASP A C 1
ATOM 1547 O O . ASP A 1 190 ? 16.144 19.833 -28.756 1.00 49.81 190 ASP A O 1
ATOM 1551 N N . PRO A 1 191 ? 14.601 21.465 -28.533 1.00 46.06 191 PRO A N 1
ATOM 1552 C CA . PRO A 1 191 ? 14.454 21.313 -27.094 1.00 46.06 191 PRO A CA 1
ATOM 1553 C C . PRO A 1 191 ? 14.171 19.869 -26.686 1.00 46.06 191 PRO A C 1
ATOM 1555 O O . PRO A 1 191 ? 14.763 19.427 -25.711 1.00 46.06 191 PRO A O 1
ATOM 1558 N N . LEU A 1 192 ? 13.350 19.114 -27.435 1.00 47.84 192 LEU A N 1
ATOM 1559 C CA . LEU A 1 192 ? 12.984 17.723 -27.128 1.00 47.84 192 LEU A CA 1
ATOM 1560 C C . LEU A 1 192 ? 14.130 16.734 -27.376 1.00 47.84 192 LEU A C 1
ATOM 1562 O O . LEU A 1 192 ? 14.244 15.739 -26.657 1.00 47.84 192 LEU A O 1
ATOM 1566 N N . SER A 1 193 ? 15.026 17.025 -28.317 1.00 48.69 193 SER A N 1
ATOM 1567 C CA . SER A 1 193 ? 16.172 16.171 -28.651 1.00 48.69 193 SER A CA 1
ATOM 1568 C C . SER A 1 193 ? 17.172 16.033 -27.491 1.00 48.69 193 SER A C 1
ATOM 1570 O O . SER A 1 193 ? 17.715 14.947 -27.282 1.00 48.69 193 SER A O 1
ATOM 1572 N N . ARG A 1 194 ? 17.319 17.062 -26.637 1.00 49.53 194 ARG A N 1
ATOM 1573 C CA . ARG A 1 194 ? 18.112 16.981 -25.387 1.00 49.53 194 ARG A CA 1
ATOM 1574 C C . ARG A 1 194 ? 17.493 16.068 -24.329 1.00 49.53 194 ARG A C 1
ATOM 1576 O O . ARG A 1 194 ? 18.193 15.577 -23.457 1.00 49.53 194 ARG A O 1
ATOM 1583 N N . TYR A 1 195 ? 16.188 15.813 -24.396 1.00 48.69 195 TYR A N 1
ATOM 1584 C CA . TYR A 1 195 ? 15.517 14.926 -23.448 1.00 48.69 195 TYR A CA 1
ATOM 1585 C C . TYR A 1 195 ? 15.502 13.467 -23.932 1.00 48.69 195 TYR A C 1
ATOM 1587 O O . TYR A 1 195 ? 15.288 12.564 -23.127 1.00 48.69 195 TYR A O 1
ATOM 1595 N N . LEU A 1 196 ? 15.683 13.179 -25.222 1.00 52.81 196 LEU A N 1
ATOM 1596 C CA . LEU A 1 196 ? 15.312 11.883 -25.815 1.00 52.81 196 LEU A CA 1
ATOM 1597 C C . LEU A 1 196 ? 16.477 10.928 -26.113 1.00 52.81 196 LEU A C 1
ATOM 1599 O O . LEU A 1 196 ? 16.255 9.859 -26.692 1.00 52.81 196 LEU A O 1
ATOM 1603 N N . LEU A 1 197 ? 17.686 11.247 -25.641 1.00 58.03 197 LEU A N 1
ATOM 1604 C CA . LEU A 1 197 ? 18.836 10.342 -25.703 1.00 58.03 197 LEU A CA 1
ATOM 1605 C C . LEU A 1 197 ? 18.544 9.001 -24.996 1.00 58.03 197 LEU A C 1
ATOM 1607 O O . LEU A 1 197 ? 17.648 8.885 -24.157 1.00 58.03 197 LEU A O 1
ATOM 1611 N N . LEU A 1 198 ? 19.257 7.941 -25.384 1.00 61.41 198 LEU A N 1
ATOM 1612 C CA . LEU A 1 198 ? 18.985 6.549 -24.995 1.00 61.41 198 LEU A CA 1
ATOM 1613 C C . LEU A 1 198 ? 18.941 6.369 -23.459 1.00 61.41 198 LEU A C 1
ATOM 1615 O O . LEU A 1 198 ? 19.961 6.305 -22.782 1.00 61.41 198 LEU A O 1
ATOM 1619 N N . ARG A 1 199 ? 17.728 6.263 -22.899 1.00 69.44 199 ARG A N 1
ATOM 1620 C CA . ARG A 1 199 ? 17.458 6.244 -21.446 1.00 69.44 199 ARG A CA 1
ATOM 1621 C C . ARG A 1 199 ? 17.602 4.865 -20.768 1.00 69.44 199 ARG A C 1
ATOM 1623 O O . ARG A 1 199 ? 16.986 4.646 -19.730 1.00 69.44 199 ARG A O 1
ATOM 1630 N N . PHE A 1 200 ? 18.367 3.929 -21.331 1.00 73.06 200 PHE A N 1
ATOM 1631 C CA . PHE A 1 200 ? 18.405 2.527 -20.884 1.00 73.06 200 PHE A CA 1
ATOM 1632 C C . PHE A 1 200 ? 19.824 1.971 -20.733 1.00 73.06 200 PHE A C 1
ATOM 1634 O O . PHE A 1 200 ? 20.796 2.516 -21.255 1.00 73.06 200 PHE A O 1
ATOM 1641 N N . LYS A 1 201 ? 19.945 0.849 -20.019 1.00 80.94 201 LYS A N 1
ATOM 1642 C CA . LYS A 1 201 ? 21.231 0.203 -19.747 1.00 80.94 201 LYS A CA 1
ATOM 1643 C C . LYS A 1 201 ? 21.756 -0.508 -20.988 1.00 80.94 201 LYS A C 1
ATOM 1645 O O . LYS A 1 201 ? 21.029 -1.279 -21.601 1.00 80.94 201 LYS A O 1
ATOM 1650 N N . THR A 1 202 ? 23.036 -0.327 -21.308 1.00 83.31 202 THR A N 1
ATOM 1651 C CA . THR A 1 202 ? 23.677 -1.016 -22.443 1.00 83.31 202 THR A CA 1
ATOM 1652 C C . THR A 1 202 ? 24.873 -1.852 -21.998 1.00 83.31 202 THR A C 1
ATOM 1654 O O . THR A 1 202 ? 25.739 -1.379 -21.254 1.00 83.31 202 THR A O 1
ATOM 1657 N N . LYS A 1 203 ? 24.936 -3.098 -22.472 1.00 88.38 203 LYS A N 1
ATOM 1658 C CA . LYS A 1 203 ? 26.071 -4.009 -22.298 1.00 88.38 203 LYS A CA 1
ATOM 1659 C C . LYS A 1 203 ? 26.526 -4.574 -23.639 1.00 88.38 203 LYS A C 1
ATOM 1661 O O . LYS A 1 203 ? 25.718 -4.762 -24.544 1.00 88.38 203 LYS A O 1
ATOM 1666 N N . THR A 1 204 ? 27.812 -4.873 -23.749 1.00 91.19 204 THR A N 1
ATOM 1667 C CA . THR A 1 204 ? 28.395 -5.533 -24.919 1.00 91.19 204 THR A CA 1
ATOM 1668 C C . THR A 1 204 ? 28.667 -7.005 -24.642 1.00 91.19 204 THR A C 1
ATOM 1670 O O . THR A 1 204 ? 28.886 -7.379 -23.490 1.00 91.19 204 THR A O 1
ATOM 1673 N N . TYR A 1 205 ? 28.676 -7.834 -25.685 1.00 94.31 205 TYR A N 1
ATOM 1674 C CA . TYR A 1 205 ? 29.134 -9.225 -25.639 1.00 94.31 205 TYR A CA 1
ATOM 1675 C C . TYR A 1 205 ? 30.006 -9.560 -26.859 1.00 94.31 205 TYR A C 1
ATOM 1677 O O . TYR A 1 205 ? 29.966 -8.860 -27.875 1.00 94.31 205 TYR A O 1
ATOM 1685 N N . SER A 1 206 ? 30.774 -10.644 -26.750 1.00 92.25 206 SER A N 1
ATOM 1686 C CA . SER A 1 206 ? 31.626 -11.185 -27.817 1.00 92.25 206 SER A CA 1
ATOM 1687 C C . SER A 1 206 ? 31.085 -12.531 -28.308 1.00 92.25 206 SER A C 1
ATOM 1689 O O . SER A 1 206 ? 30.515 -13.294 -27.527 1.00 92.25 206 SER A O 1
ATOM 1691 N N . GLY A 1 207 ? 31.324 -12.862 -29.579 1.00 90.25 207 GLY A N 1
ATOM 1692 C CA . GLY A 1 207 ? 30.960 -14.160 -30.159 1.00 90.25 207 GLY A CA 1
ATOM 1693 C C . GLY A 1 207 ? 29.482 -14.286 -30.548 1.00 90.25 207 GLY A C 1
ATOM 1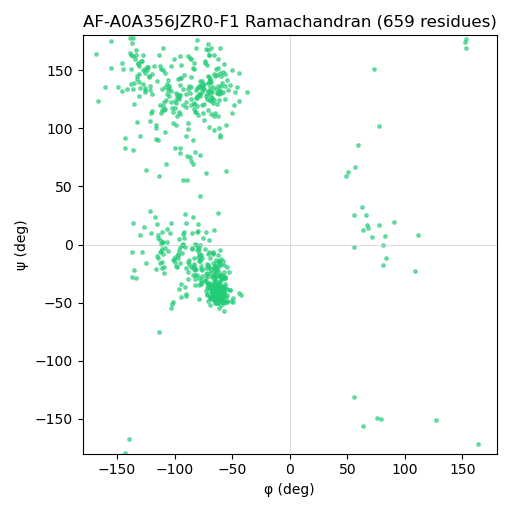694 O O . GLY A 1 207 ? 28.843 -13.313 -30.942 1.00 90.25 207 GLY A O 1
ATOM 1695 N N . ASP A 1 208 ? 28.959 -15.512 -30.484 1.00 92.19 208 ASP A N 1
ATOM 1696 C CA . ASP A 1 208 ? 27.579 -15.845 -30.855 1.00 92.19 208 ASP A CA 1
ATOM 1697 C C . ASP A 1 208 ? 26.555 -15.401 -29.791 1.00 92.19 208 ASP A C 1
ATOM 1699 O O . ASP A 1 208 ? 26.739 -15.626 -28.590 1.00 92.19 208 ASP A O 1
ATOM 1703 N N . VAL A 1 209 ? 25.433 -14.827 -30.242 1.00 94.62 209 VAL A N 1
ATOM 1704 C CA . VAL A 1 209 ? 24.382 -14.283 -29.367 1.00 94.62 209 VAL A CA 1
ATOM 1705 C C . VAL A 1 209 ? 23.714 -15.364 -28.518 1.00 94.62 209 VAL A C 1
ATOM 1707 O O . VAL A 1 209 ? 23.447 -15.140 -27.339 1.00 94.62 209 VAL A O 1
ATOM 1710 N N . PHE A 1 210 ? 23.475 -16.559 -29.067 1.00 94.94 210 PHE A N 1
ATOM 1711 C CA . PHE A 1 210 ? 22.791 -17.634 -28.340 1.00 94.94 210 PHE A CA 1
ATOM 1712 C C . PHE A 1 210 ? 23.665 -18.193 -27.219 1.00 94.94 210 PHE A C 1
ATOM 1714 O O . PHE A 1 210 ? 23.179 -18.507 -26.130 1.00 94.94 210 PHE A O 1
ATOM 1721 N N . SER A 1 211 ? 24.965 -18.280 -27.476 1.00 94.06 211 SER A N 1
ATOM 1722 C CA . SER A 1 211 ? 25.975 -18.666 -26.498 1.00 94.06 211 SER A CA 1
ATOM 1723 C C . SER A 1 211 ? 26.121 -17.607 -25.402 1.00 94.06 211 SER A C 1
ATOM 1725 O O . SER A 1 211 ? 26.116 -17.945 -24.216 1.00 94.06 211 SER A O 1
ATOM 1727 N N . ALA A 1 212 ? 26.158 -16.325 -25.776 1.00 94.62 212 ALA A N 1
ATOM 1728 C CA . ALA A 1 212 ? 26.236 -15.218 -24.827 1.00 94.62 212 ALA A CA 1
ATOM 1729 C C . ALA A 1 212 ? 25.004 -15.147 -23.908 1.00 94.62 212 ALA A C 1
ATOM 1731 O O . ALA A 1 212 ? 25.155 -15.015 -22.693 1.00 94.62 212 ALA A O 1
ATOM 1732 N N . VAL A 1 213 ? 23.792 -15.328 -24.447 1.00 94.06 213 VAL A N 1
ATOM 1733 C CA . VAL A 1 213 ? 22.546 -15.312 -23.656 1.00 94.06 213 VAL A CA 1
ATOM 1734 C C . VAL A 1 213 ? 22.536 -16.410 -22.592 1.00 94.06 213 VAL A C 1
ATOM 1736 O O . VAL A 1 213 ? 22.126 -16.151 -21.461 1.00 94.06 213 VAL A O 1
ATOM 1739 N N . LYS A 1 214 ? 23.021 -17.622 -22.909 1.00 92.88 214 LYS A N 1
ATOM 1740 C CA . LYS A 1 214 ? 23.115 -18.734 -21.939 1.00 92.88 214 LYS A CA 1
ATOM 1741 C C . LYS A 1 214 ? 24.029 -18.404 -20.758 1.00 92.88 214 LYS A C 1
ATOM 1743 O O . LYS A 1 214 ? 23.770 -18.836 -19.639 1.00 92.88 214 LYS A O 1
ATOM 1748 N N . LEU A 1 215 ? 25.097 -17.650 -21.010 1.00 92.50 215 LEU A N 1
ATOM 1749 C CA . LEU A 1 215 ? 26.040 -17.197 -19.985 1.00 92.50 215 LEU A CA 1
ATOM 1750 C C . LEU A 1 215 ? 25.551 -15.938 -19.249 1.00 92.50 215 LEU A C 1
ATOM 1752 O O . LEU A 1 215 ? 26.035 -15.641 -18.151 1.00 92.50 215 LEU A O 1
ATOM 1756 N N . GLY A 1 216 ? 24.594 -15.214 -19.836 1.00 90.44 216 GLY A N 1
ATOM 1757 C CA . GLY A 1 216 ? 23.999 -14.004 -19.286 1.00 90.44 216 GLY A CA 1
ATOM 1758 C C . GLY A 1 216 ? 25.058 -12.956 -18.960 1.00 90.44 216 GLY A C 1
ATOM 1759 O O . GLY A 1 216 ? 25.960 -12.687 -19.752 1.00 90.44 216 GLY A O 1
ATOM 1760 N N . ASP A 1 217 ? 24.988 -12.400 -17.751 1.00 86.56 217 ASP A N 1
ATOM 1761 C CA . ASP A 1 217 ? 25.883 -11.330 -17.306 1.00 86.56 217 ASP A CA 1
ATOM 1762 C C . ASP A 1 217 ? 27.378 -11.688 -17.389 1.00 86.56 217 ASP A C 1
ATOM 1764 O O . ASP A 1 217 ? 28.189 -10.795 -17.631 1.00 86.56 217 ASP A O 1
ATOM 1768 N N . LYS A 1 218 ? 27.750 -12.973 -17.271 1.00 91.19 218 LYS A N 1
ATOM 1769 C CA . LYS A 1 218 ? 29.152 -13.431 -17.326 1.00 91.19 218 LYS A CA 1
ATOM 1770 C C . LYS A 1 218 ? 29.804 -13.252 -18.700 1.00 91.19 218 LYS A C 1
ATOM 1772 O O . LYS A 1 218 ? 31.020 -13.118 -18.767 1.00 91.19 218 LYS A O 1
ATOM 1777 N N . ALA A 1 219 ? 29.020 -13.254 -19.779 1.00 91.00 219 ALA A N 1
ATOM 1778 C CA . ALA A 1 219 ? 29.518 -13.052 -21.143 1.00 91.00 219 ALA A CA 1
ATOM 1779 C C . ALA A 1 219 ? 29.497 -11.581 -21.578 1.00 91.00 219 ALA A C 1
ATOM 1781 O O . ALA A 1 219 ? 29.748 -11.276 -22.743 1.00 91.00 219 ALA A O 1
ATOM 1782 N N . THR A 1 220 ? 29.163 -10.669 -20.662 1.00 91.75 220 THR A N 1
ATOM 1783 C CA . THR A 1 220 ? 28.869 -9.281 -21.008 1.00 91.75 220 THR A CA 1
ATOM 1784 C C . THR A 1 220 ? 29.742 -8.308 -20.240 1.00 91.75 220 THR A C 1
ATOM 1786 O O . THR A 1 220 ? 30.123 -8.554 -19.096 1.00 91.75 220 THR A O 1
ATOM 1789 N N . LYS A 1 221 ? 30.026 -7.163 -20.853 1.00 89.19 221 LYS A N 1
ATOM 1790 C CA . LYS A 1 221 ? 30.734 -6.051 -20.219 1.00 89.19 221 LYS A CA 1
ATOM 1791 C C . LYS A 1 221 ? 29.858 -4.810 -20.276 1.00 89.19 221 LYS A C 1
ATOM 1793 O O . LYS A 1 221 ? 29.116 -4.600 -21.234 1.00 89.19 221 LYS A O 1
ATOM 1798 N N . LEU A 1 222 ? 29.908 -3.986 -19.230 1.00 83.25 222 LEU A N 1
ATOM 1799 C CA . LEU A 1 222 ? 29.306 -2.660 -19.317 1.00 83.25 222 LEU A CA 1
ATOM 1800 C C . LEU A 1 222 ? 30.080 -1.872 -20.377 1.00 83.25 222 LEU A C 1
ATOM 1802 O O . LEU A 1 222 ? 31.307 -1.903 -20.382 1.00 83.25 222 LEU A O 1
ATOM 1806 N N . HIS A 1 223 ? 29.377 -1.183 -21.273 1.00 79.00 223 HIS A N 1
ATOM 1807 C CA . HIS A 1 223 ? 30.045 -0.436 -22.342 1.00 79.00 223 HIS A CA 1
ATOM 1808 C C . HIS A 1 223 ? 30.973 0.669 -21.803 1.00 79.00 223 HIS A C 1
ATOM 1810 O O . HIS A 1 223 ? 32.036 0.930 -22.357 1.00 79.00 223 HIS A O 1
ATOM 1816 N N . CYS A 1 224 ? 30.559 1.322 -20.717 1.00 77.00 224 CYS A N 1
ATOM 1817 C CA . CYS A 1 224 ? 31.221 2.494 -20.160 1.00 77.00 224 CYS A CA 1
ATOM 1818 C C . CYS A 1 224 ? 31.923 2.135 -18.845 1.00 77.00 224 CYS A C 1
ATOM 1820 O O . CYS A 1 224 ? 31.251 1.791 -17.871 1.00 77.00 224 CYS A O 1
ATOM 1822 N N . ASN A 1 225 ? 33.255 2.251 -18.829 1.00 76.25 225 ASN A N 1
ATOM 1823 C CA . ASN A 1 225 ? 34.094 1.996 -17.650 1.00 76.25 225 ASN A CA 1
ATOM 1824 C C . ASN A 1 225 ? 34.491 3.278 -16.892 1.00 76.25 225 ASN A C 1
ATOM 1826 O O . ASN A 1 225 ? 34.836 3.194 -15.720 1.00 76.25 225 ASN A O 1
ATOM 1830 N N . ASN A 1 226 ? 34.383 4.449 -17.532 1.00 82.38 226 ASN A N 1
ATOM 1831 C CA . ASN A 1 226 ? 34.593 5.767 -16.926 1.00 82.38 226 ASN A CA 1
ATOM 1832 C C . ASN A 1 226 ? 33.307 6.581 -17.091 1.00 82.38 226 ASN A C 1
ATOM 1834 O O . ASN A 1 226 ? 32.968 6.973 -18.206 1.00 82.38 226 ASN A O 1
ATOM 1838 N N . HIS A 1 227 ? 32.560 6.769 -16.004 1.00 83.12 227 HIS A N 1
ATOM 1839 C CA . HIS A 1 227 ? 31.271 7.456 -16.045 1.00 83.12 227 HIS A CA 1
ATOM 1840 C C . HIS A 1 227 ? 31.447 8.978 -16.038 1.00 83.12 227 HIS A C 1
ATOM 1842 O O . HIS A 1 227 ? 32.179 9.497 -15.200 1.00 83.12 227 HIS A O 1
ATOM 1848 N N . VAL A 1 228 ? 30.732 9.669 -16.929 1.00 84.94 228 VAL A N 1
ATOM 1849 C CA . VAL A 1 228 ? 30.628 11.136 -16.968 1.00 84.94 228 VAL A CA 1
ATOM 1850 C C . VAL A 1 228 ? 29.175 11.503 -16.696 1.00 84.94 228 VAL A C 1
ATOM 1852 O O . VAL A 1 228 ? 28.328 11.319 -17.560 1.00 84.94 228 VAL A O 1
ATOM 1855 N N . TYR A 1 229 ? 28.863 11.909 -15.464 1.00 86.81 229 TYR A N 1
ATOM 1856 C CA . TYR A 1 229 ? 27.488 12.131 -15.001 1.00 86.81 229 TYR A CA 1
ATOM 1857 C C . TYR A 1 229 ? 27.000 13.567 -15.257 1.00 86.81 229 TYR A C 1
ATOM 1859 O O . TYR A 1 229 ? 26.612 14.259 -14.328 1.00 86.81 229 TYR A O 1
ATOM 1867 N N . ASP A 1 230 ? 27.042 14.047 -16.493 1.00 79.81 230 ASP A N 1
ATOM 1868 C CA . ASP A 1 230 ? 26.619 15.405 -16.877 1.00 79.81 230 ASP A CA 1
ATOM 1869 C C . ASP A 1 230 ? 25.202 15.460 -17.485 1.00 79.81 230 ASP A C 1
ATOM 1871 O O . ASP A 1 230 ? 24.611 16.535 -17.607 1.00 79.81 230 ASP A O 1
ATOM 1875 N N . GLU A 1 231 ? 24.615 14.305 -17.809 1.00 76.31 231 GLU A N 1
ATOM 1876 C CA . GLU A 1 231 ? 23.347 14.228 -18.531 1.00 76.31 231 GLU A CA 1
ATOM 1877 C C . GLU A 1 231 ? 22.128 14.417 -17.608 1.00 76.31 231 GLU A C 1
ATOM 1879 O O . GLU A 1 231 ? 21.929 13.691 -16.621 1.00 76.31 231 GLU A O 1
ATOM 1884 N N . ARG A 1 232 ? 21.256 15.368 -17.970 1.00 77.00 232 ARG A N 1
ATOM 1885 C CA . ARG A 1 232 ? 20.015 15.692 -17.249 1.00 77.00 232 ARG A CA 1
ATOM 1886 C C . ARG A 1 232 ? 18.839 14.865 -17.776 1.00 77.00 232 ARG A C 1
ATOM 1888 O O . ARG A 1 232 ? 18.156 15.276 -18.707 1.00 77.00 232 ARG A O 1
ATOM 1895 N N . LEU A 1 233 ? 18.561 13.715 -17.152 1.00 71.50 233 LEU A N 1
ATOM 1896 C CA . LEU A 1 233 ? 17.424 12.847 -17.506 1.00 71.50 233 LEU A CA 1
ATOM 1897 C C . LEU A 1 233 ? 16.347 12.806 -16.411 1.00 71.50 233 LEU A C 1
ATOM 1899 O O . LEU A 1 233 ? 16.568 12.227 -15.349 1.00 71.50 233 LEU A O 1
ATOM 1903 N N . ALA A 1 234 ? 15.154 13.347 -16.687 1.00 71.31 234 ALA A N 1
ATOM 1904 C CA . ALA A 1 234 ? 13.976 13.151 -15.831 1.00 71.31 234 ALA A CA 1
ATOM 1905 C C . ALA A 1 234 ? 13.188 11.895 -16.221 1.00 71.31 234 ALA A C 1
ATOM 1907 O O . ALA A 1 234 ? 12.362 11.900 -17.141 1.00 71.31 234 ALA A O 1
ATOM 1908 N N . THR A 1 235 ? 13.417 10.819 -15.474 1.00 71.25 235 THR A N 1
ATOM 1909 C CA . THR A 1 235 ? 12.605 9.600 -15.500 1.00 71.25 235 THR A CA 1
ATOM 1910 C C . THR A 1 235 ? 12.309 9.138 -14.078 1.00 71.25 235 THR A C 1
ATOM 1912 O O . THR A 1 235 ? 12.974 9.526 -13.116 1.00 71.25 235 THR A O 1
ATOM 1915 N N . ILE A 1 236 ? 11.271 8.318 -13.937 1.00 71.19 236 ILE A N 1
ATOM 1916 C CA . ILE A 1 236 ? 10.754 7.880 -12.637 1.00 71.19 236 ILE A CA 1
ATOM 1917 C C . ILE A 1 236 ? 11.749 7.023 -11.835 1.00 71.19 236 ILE A C 1
ATOM 1919 O O . ILE A 1 236 ? 11.759 7.090 -10.610 1.00 71.19 236 ILE A O 1
ATOM 1923 N N . ASP A 1 237 ? 12.622 6.279 -12.514 1.00 76.81 237 ASP A N 1
ATOM 1924 C CA . ASP A 1 237 ? 13.709 5.477 -11.937 1.00 76.81 237 ASP A CA 1
ATOM 1925 C C . ASP A 1 237 ? 14.919 6.316 -11.490 1.00 76.81 237 ASP A C 1
ATOM 1927 O O . ASP A 1 237 ? 15.788 5.823 -10.777 1.00 76.81 237 ASP A O 1
ATOM 1931 N N . LYS A 1 238 ? 14.963 7.596 -11.876 1.00 80.50 238 LYS A N 1
ATOM 1932 C CA . LYS A 1 238 ? 16.052 8.548 -11.585 1.00 80.50 238 LYS A CA 1
ATOM 1933 C C . LYS A 1 238 ? 15.606 9.685 -10.676 1.00 80.50 238 LYS A C 1
ATOM 1935 O O . LYS A 1 238 ? 16.354 10.631 -10.431 1.00 80.50 238 LYS A O 1
ATOM 1940 N N . LEU A 1 239 ? 14.371 9.613 -10.193 1.00 79.81 239 LEU A N 1
ATOM 1941 C CA . LEU A 1 239 ? 13.796 10.593 -9.294 1.00 79.81 239 LEU A CA 1
ATOM 1942 C C . LEU A 1 239 ? 14.460 10.467 -7.918 1.00 79.81 239 LEU A C 1
ATOM 1944 O O . LEU A 1 239 ? 14.314 9.455 -7.236 1.00 79.81 239 LEU A O 1
ATOM 1948 N N . TYR A 1 240 ? 15.164 11.515 -7.497 1.00 82.12 240 TYR A N 1
ATOM 1949 C CA . TYR A 1 240 ? 15.719 11.610 -6.149 1.00 82.12 240 TYR A CA 1
ATOM 1950 C C . TYR A 1 240 ? 14.638 12.006 -5.142 1.00 82.12 240 TYR A C 1
ATOM 1952 O O . TYR A 1 240 ? 14.514 11.421 -4.067 1.00 82.12 240 TYR A O 1
ATOM 1960 N N . LYS A 1 241 ? 13.857 13.030 -5.492 1.00 78.94 241 LYS A N 1
ATOM 1961 C CA . LYS A 1 241 ? 12.847 13.614 -4.614 1.00 78.94 241 LYS A CA 1
ATOM 1962 C C . LYS A 1 241 ? 11.662 14.065 -5.435 1.00 78.94 241 LYS A C 1
ATOM 1964 O O . LYS A 1 241 ? 11.845 14.766 -6.425 1.00 78.94 241 LYS A O 1
ATOM 1969 N N . LYS A 1 242 ? 10.454 13.717 -5.004 1.00 73.12 242 LYS A N 1
ATOM 1970 C CA . LYS A 1 242 ? 9.246 14.159 -5.683 1.00 73.12 242 LYS A CA 1
ATOM 1971 C C . LYS A 1 242 ? 8.809 15.558 -5.252 1.00 73.12 242 LYS A C 1
ATOM 1973 O O . LYS A 1 242 ? 8.996 15.985 -4.110 1.00 73.12 242 LYS A O 1
ATOM 1978 N N . SER A 1 243 ? 8.149 16.237 -6.176 1.00 70.19 243 SER A N 1
ATOM 1979 C CA . SER A 1 243 ? 7.407 17.448 -5.944 1.00 70.19 243 SER A CA 1
ATOM 1980 C C . SER A 1 243 ? 6.197 17.145 -5.076 1.00 70.19 243 SER A C 1
ATOM 1982 O O . SER A 1 243 ? 5.418 16.215 -5.303 1.00 70.19 243 SER A O 1
ATOM 1984 N N . THR A 1 244 ? 6.068 17.964 -4.050 1.00 69.81 244 THR A N 1
ATOM 1985 C CA . THR A 1 244 ? 4.957 18.005 -3.111 1.00 69.81 244 THR A CA 1
ATOM 1986 C C . THR A 1 244 ? 4.623 19.473 -2.892 1.00 69.81 244 THR A C 1
ATOM 1988 O O . THR A 1 244 ? 5.400 20.351 -3.258 1.00 69.81 244 THR A O 1
ATOM 1991 N N . CYS A 1 245 ? 3.548 19.768 -2.170 1.00 69.25 245 CYS A N 1
ATOM 1992 C CA . CYS A 1 245 ? 3.293 21.137 -1.721 1.00 69.25 245 CYS A CA 1
ATOM 1993 C C . CYS A 1 245 ? 4.396 21.715 -0.800 1.00 69.25 245 CYS A C 1
ATOM 1995 O O . CYS A 1 245 ? 4.302 22.861 -0.391 1.00 69.25 245 CYS A O 1
ATOM 1997 N N . LYS A 1 246 ? 5.418 20.929 -0.419 1.00 69.69 246 LYS A N 1
ATOM 1998 C CA . LYS A 1 246 ? 6.552 21.369 0.409 1.00 69.69 246 LYS A CA 1
ATOM 1999 C C . LYS A 1 246 ? 7.882 21.428 -0.340 1.00 69.69 246 LYS A C 1
ATOM 2001 O O . LYS A 1 246 ? 8.847 21.929 0.214 1.00 69.69 246 LYS A O 1
ATOM 2006 N N . ASN A 1 247 ? 7.993 20.825 -1.524 1.00 70.88 247 ASN A N 1
ATOM 2007 C CA . ASN A 1 247 ? 9.283 20.631 -2.187 1.00 70.88 247 ASN A CA 1
ATOM 2008 C C . ASN A 1 247 ? 9.118 20.505 -3.703 1.00 70.88 247 ASN A C 1
ATOM 2010 O O . ASN A 1 247 ? 8.114 19.966 -4.159 1.00 70.88 247 ASN A O 1
ATOM 2014 N N . ILE A 1 248 ? 10.134 20.895 -4.474 1.00 70.19 248 ILE A N 1
ATOM 2015 C CA . ILE A 1 248 ? 10.205 20.639 -5.920 1.00 70.19 248 ILE A CA 1
ATOM 2016 C C . ILE A 1 248 ? 10.740 19.227 -6.228 1.00 70.19 248 ILE A C 1
ATOM 2018 O O . ILE A 1 248 ? 11.450 18.624 -5.416 1.00 70.19 248 ILE A O 1
ATOM 2022 N N . ASN A 1 249 ? 10.391 18.713 -7.412 1.00 73.50 249 ASN A N 1
ATOM 2023 C CA . ASN A 1 249 ? 10.992 17.510 -7.988 1.00 73.50 249 ASN A CA 1
ATOM 2024 C C . ASN A 1 249 ? 12.509 17.710 -8.170 1.00 73.50 249 ASN A C 1
ATOM 2026 O O . ASN A 1 249 ? 12.935 18.744 -8.683 1.00 73.50 249 ASN A O 1
ATOM 2030 N N . LYS A 1 250 ? 13.309 16.702 -7.818 1.00 79.75 250 LYS A N 1
ATOM 2031 C CA . LYS A 1 250 ? 14.745 16.623 -8.121 1.00 79.75 250 LYS A CA 1
ATOM 2032 C C . LYS A 1 250 ? 15.096 15.254 -8.689 1.00 79.75 250 LYS A C 1
ATOM 2034 O O . LYS A 1 250 ? 14.589 14.239 -8.206 1.00 79.75 250 LYS A O 1
ATOM 2039 N N . TYR A 1 251 ? 16.010 15.230 -9.650 1.00 80.75 251 TYR A N 1
ATOM 2040 C CA . TYR A 1 251 ? 16.464 14.023 -10.342 1.00 80.75 251 TYR A CA 1
ATOM 2041 C C . TYR A 1 251 ? 17.972 13.855 -10.204 1.00 80.75 251 TYR A C 1
ATOM 2043 O O . TYR A 1 251 ? 18.702 14.834 -10.043 1.00 80.75 251 TYR A O 1
ATOM 2051 N N . TYR A 1 252 ? 18.428 12.611 -10.275 1.00 86.56 252 TYR A N 1
ATOM 2052 C CA . TYR A 1 252 ? 19.841 12.273 -10.356 1.00 86.56 252 TYR A CA 1
ATOM 2053 C C . TYR A 1 252 ? 20.381 12.496 -11.769 1.00 86.56 252 TYR A C 1
ATOM 2055 O O . TYR A 1 252 ? 19.721 12.155 -12.756 1.00 86.56 252 TYR A O 1
ATOM 2063 N N . TYR A 1 253 ? 21.608 13.005 -11.866 1.00 85.12 253 TYR A N 1
ATOM 2064 C CA . TYR A 1 253 ? 22.338 13.021 -13.130 1.00 85.12 253 TYR A CA 1
ATOM 2065 C C . TYR A 1 253 ? 22.642 11.600 -13.616 1.00 85.12 253 TYR A C 1
ATOM 2067 O O . TYR A 1 253 ? 22.759 10.643 -12.840 1.00 85.12 253 TYR A O 1
ATOM 2075 N N . SER A 1 254 ? 22.742 11.450 -14.934 1.00 81.62 254 SER A N 1
ATOM 2076 C CA . SER A 1 254 ? 23.061 10.185 -15.591 1.00 81.62 254 SER A CA 1
ATOM 2077 C C . SER A 1 254 ? 24.363 10.274 -16.366 1.00 81.62 254 SER A C 1
ATOM 2079 O O . SER A 1 254 ? 24.762 11.338 -16.815 1.00 81.62 254 SER A O 1
ATOM 2081 N N . CYS A 1 255 ? 25.014 9.127 -16.539 1.00 80.88 255 CYS A N 1
ATOM 2082 C CA . CYS A 1 255 ? 26.179 9.001 -17.388 1.00 80.88 255 CYS A CA 1
ATOM 2083 C C . CYS A 1 255 ? 25.759 9.225 -18.843 1.00 80.88 255 CYS A C 1
ATOM 2085 O O . CYS A 1 255 ? 24.941 8.444 -19.336 1.00 80.88 255 CYS A O 1
ATOM 2087 N N . GLU A 1 256 ? 26.338 10.207 -19.532 1.00 74.38 256 GLU A N 1
ATOM 2088 C CA . GLU A 1 256 ? 26.001 10.533 -20.931 1.00 74.38 256 GLU A CA 1
ATOM 2089 C C . GLU A 1 256 ? 26.172 9.352 -21.905 1.00 74.38 256 GLU A C 1
ATOM 2091 O O . GLU A 1 256 ? 25.474 9.263 -22.913 1.00 74.38 256 GLU A O 1
ATOM 2096 N N . PHE A 1 257 ? 27.062 8.396 -21.609 1.00 72.69 257 PHE A N 1
ATOM 2097 C CA . PHE A 1 257 ? 27.375 7.296 -22.533 1.00 72.69 257 PHE A CA 1
ATOM 2098 C C . PHE A 1 257 ? 26.606 6.014 -22.279 1.00 72.69 257 PHE A C 1
ATOM 2100 O O . PHE A 1 257 ? 26.301 5.280 -23.214 1.00 72.69 257 PHE A O 1
ATOM 2107 N N . CYS A 1 258 ? 26.384 5.670 -21.011 1.00 74.88 258 CYS A N 1
ATOM 2108 C CA . CYS A 1 258 ? 25.739 4.405 -20.678 1.00 74.88 258 CYS A CA 1
ATOM 2109 C C . CYS A 1 258 ? 24.399 4.561 -20.003 1.00 74.88 258 CYS A C 1
ATOM 2111 O O . CYS A 1 258 ? 23.761 3.531 -19.866 1.00 74.88 258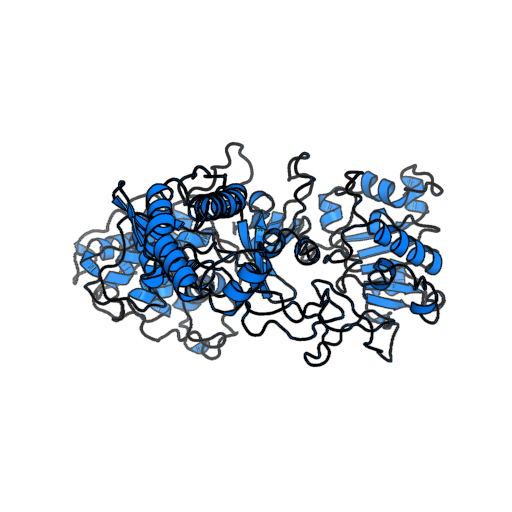 CYS A O 1
ATOM 2113 N N . GLY A 1 259 ? 24.011 5.772 -19.582 1.00 75.44 259 GLY A N 1
ATOM 2114 C CA . GLY A 1 259 ? 22.755 6.104 -18.907 1.00 75.44 259 GLY A CA 1
ATOM 2115 C C . GLY A 1 259 ? 22.714 5.808 -17.402 1.00 75.44 259 GLY A C 1
ATOM 2116 O O . GLY A 1 259 ? 21.679 6.053 -16.777 1.00 75.44 259 GLY A O 1
ATOM 2117 N N . LYS A 1 260 ? 23.803 5.277 -16.818 1.00 80.94 260 LYS A N 1
ATOM 2118 C CA . LYS A 1 260 ? 23.887 4.905 -15.392 1.00 80.94 260 LYS A CA 1
ATOM 2119 C C . LYS A 1 260 ? 23.703 6.140 -14.520 1.00 80.94 260 LYS A C 1
ATOM 2121 O O . LYS A 1 260 ? 24.327 7.153 -14.793 1.00 80.94 260 LYS A O 1
ATOM 2126 N N . CYS A 1 261 ? 22.918 6.051 -13.456 1.00 84.25 261 CYS A N 1
ATOM 2127 C CA . CYS A 1 261 ? 22.680 7.192 -12.573 1.00 84.25 261 CYS A CA 1
ATOM 2128 C C . CYS A 1 261 ? 23.737 7.337 -11.489 1.00 84.25 261 CYS A C 1
ATOM 2130 O O . CYS A 1 261 ? 24.201 6.344 -10.917 1.00 84.25 261 CYS A O 1
ATOM 2132 N N . GLU A 1 262 ? 24.047 8.586 -11.166 1.00 89.75 262 GLU A N 1
ATOM 2133 C CA . GLU A 1 262 ? 24.784 8.923 -9.963 1.00 89.75 262 GLU A CA 1
ATOM 2134 C C . GLU A 1 262 ? 23.805 9.125 -8.809 1.00 89.75 262 GLU A C 1
ATOM 2136 O O . GLU A 1 262 ? 23.148 10.154 -8.706 1.00 89.75 262 GLU A O 1
ATOM 2141 N N . TYR A 1 263 ? 23.723 8.155 -7.900 1.00 89.38 263 TYR A N 1
ATOM 2142 C CA . TYR A 1 263 ? 22.875 8.240 -6.703 1.00 89.38 263 TYR A CA 1
ATOM 2143 C C . TYR A 1 263 ? 23.500 9.113 -5.601 1.00 89.38 263 TYR A C 1
ATOM 2145 O O . TYR A 1 263 ? 23.469 8.766 -4.421 1.00 89.38 263 TYR A O 1
ATOM 2153 N N . ASN A 1 264 ? 24.092 10.241 -5.986 1.00 91.44 264 ASN A N 1
ATOM 2154 C CA . ASN A 1 264 ? 24.655 11.238 -5.090 1.00 91.44 264 ASN A CA 1
ATOM 2155 C C . ASN A 1 264 ? 23.631 12.370 -4.908 1.00 91.44 264 ASN A C 1
ATOM 2157 O O . ASN A 1 264 ? 23.395 13.126 -5.847 1.00 91.44 264 ASN A O 1
ATOM 2161 N N . PRO A 1 265 ? 23.012 12.527 -3.721 1.00 89.56 265 PRO A N 1
ATOM 2162 C CA . PRO A 1 265 ? 22.023 13.580 -3.472 1.00 89.56 265 PRO A CA 1
ATOM 2163 C C . PRO A 1 265 ? 22.518 15.006 -3.744 1.00 89.56 265 PRO A C 1
ATOM 2165 O O . PRO A 1 265 ? 21.717 15.880 -4.082 1.00 89.56 265 PRO A O 1
ATOM 2168 N N . ASN A 1 266 ? 23.828 15.235 -3.608 1.00 89.38 266 ASN A N 1
ATOM 2169 C CA . ASN A 1 266 ? 24.452 16.530 -3.880 1.00 89.38 266 ASN A CA 1
ATOM 2170 C C . ASN A 1 266 ? 24.608 16.789 -5.384 1.00 89.38 266 ASN A C 1
ATOM 2172 O O . ASN A 1 266 ? 24.753 17.938 -5.787 1.00 89.38 266 ASN A O 1
ATOM 2176 N N . HIS A 1 267 ? 24.537 15.740 -6.208 1.00 88.31 267 HIS A N 1
ATOM 2177 C CA . HIS A 1 267 ? 24.571 15.826 -7.659 1.00 88.31 267 HIS A CA 1
ATOM 2178 C C . HIS A 1 267 ? 23.182 15.549 -8.243 1.00 88.31 267 HIS A C 1
ATOM 2180 O O . HIS A 1 267 ? 22.897 14.511 -8.844 1.00 88.31 267 HIS A O 1
ATOM 2186 N N . THR A 1 268 ? 22.279 16.499 -8.008 1.00 87.62 268 THR A N 1
ATOM 2187 C CA . THR A 1 268 ? 20.894 16.452 -8.485 1.00 87.62 268 THR A CA 1
ATOM 2188 C C . THR A 1 268 ? 20.533 17.737 -9.215 1.00 87.62 268 THR A C 1
ATOM 2190 O O . THR A 1 268 ? 21.160 18.775 -9.006 1.00 87.62 268 THR A O 1
ATOM 2193 N N . PHE A 1 269 ? 19.519 17.683 -10.075 1.00 80.44 269 PHE A N 1
ATOM 2194 C CA . PHE A 1 269 ? 18.994 18.855 -10.777 1.00 80.44 269 PHE A CA 1
ATOM 2195 C C . PHE A 1 269 ? 17.464 18.921 -10.690 1.00 80.44 269 PHE A C 1
ATOM 2197 O O . PHE A 1 269 ? 16.787 17.904 -10.509 1.00 80.44 269 PHE A O 1
ATOM 2204 N N . SER A 1 270 ? 16.924 20.131 -10.815 1.00 75.06 270 SER A N 1
ATOM 2205 C CA . SER A 1 270 ? 15.506 20.430 -11.036 1.00 75.06 270 SER A CA 1
ATOM 2206 C C . SER A 1 270 ? 15.332 21.035 -12.434 1.00 75.06 270 SER A C 1
ATOM 2208 O O . SER A 1 270 ? 16.262 21.626 -12.981 1.00 75.06 270 SER A O 1
ATOM 2210 N N . TYR A 1 271 ? 14.147 20.876 -13.026 1.00 63.03 271 TYR A N 1
ATOM 2211 C CA . TYR A 1 271 ? 13.728 21.691 -14.168 1.00 63.03 271 TYR A CA 1
ATOM 2212 C C . TYR A 1 271 ? 12.903 22.851 -13.617 1.00 63.03 271 TYR A C 1
ATOM 2214 O O . TYR A 1 271 ? 11.819 22.625 -13.080 1.00 63.03 271 TYR A O 1
ATOM 2222 N N . GLU A 1 272 ? 13.423 24.069 -13.709 1.00 54.50 272 GLU A N 1
ATOM 2223 C CA . GLU A 1 272 ? 12.703 25.293 -13.359 1.00 54.50 272 GLU A CA 1
ATOM 2224 C C . GLU A 1 272 ? 12.418 26.054 -14.653 1.00 54.50 272 GLU A C 1
ATOM 2226 O O . GLU A 1 272 ? 13.335 26.410 -15.388 1.00 54.50 272 GLU A O 1
ATOM 2231 N N . PHE A 1 273 ? 11.139 26.273 -14.967 1.00 44.47 273 PHE A N 1
ATOM 2232 C CA . PHE A 1 273 ? 10.732 27.137 -16.076 1.00 44.47 273 PHE A CA 1
ATOM 2233 C C . PHE A 1 273 ? 10.701 28.596 -15.602 1.00 44.47 273 PHE A C 1
ATOM 2235 O O . PHE A 1 273 ? 9.636 29.186 -15.463 1.00 44.47 273 PHE A O 1
ATOM 2242 N N . SER A 1 274 ? 11.871 29.169 -15.322 1.00 44.41 274 SER A N 1
ATOM 2243 C CA . SER A 1 274 ? 12.142 30.593 -15.560 1.00 44.41 274 SER A CA 1
ATOM 2244 C C . SER A 1 274 ? 13.640 30.850 -15.457 1.00 44.41 274 SER A C 1
ATOM 2246 O O . SER A 1 274 ? 14.227 30.596 -14.407 1.00 44.41 274 SER A O 1
ATOM 2248 N N . GLU A 1 275 ? 14.236 31.401 -16.513 1.00 38.59 275 GLU A N 1
ATOM 2249 C CA . GLU A 1 275 ? 15.651 31.805 -16.538 1.00 38.59 275 GLU A CA 1
ATOM 2250 C C . GLU A 1 275 ? 15.976 32.890 -15.485 1.00 38.59 275 GLU A C 1
ATOM 2252 O O . GLU A 1 275 ? 17.134 33.048 -15.109 1.00 38.59 275 GLU A O 1
ATOM 2257 N N . ASP A 1 276 ? 14.955 33.550 -14.919 1.00 44.44 276 ASP A N 1
ATOM 2258 C CA . ASP A 1 276 ? 15.115 34.769 -14.117 1.00 44.44 276 ASP A CA 1
ATOM 2259 C C . ASP A 1 276 ? 14.838 34.632 -12.604 1.00 44.44 276 ASP A C 1
ATOM 2261 O O . ASP A 1 276 ? 14.887 35.634 -11.887 1.00 44.44 276 ASP A O 1
ATOM 2265 N N . LYS A 1 277 ? 14.519 33.440 -12.072 1.00 44.81 277 LYS A N 1
ATOM 2266 C CA . LYS A 1 277 ? 14.234 33.264 -10.626 1.00 44.81 277 LYS A CA 1
ATOM 2267 C C . LYS A 1 277 ? 14.767 31.934 -10.079 1.00 44.81 277 LYS A C 1
ATOM 2269 O O . LYS A 1 277 ? 14.037 30.950 -10.094 1.00 44.81 277 LYS A O 1
ATOM 2274 N N . PRO A 1 278 ? 16.001 31.911 -9.548 1.00 38.28 278 PRO A N 1
ATOM 2275 C CA . PRO A 1 278 ? 16.643 30.703 -9.030 1.00 38.28 278 PRO A CA 1
ATOM 2276 C C . PRO A 1 278 ? 16.286 30.374 -7.569 1.00 38.28 278 PRO A C 1
ATOM 2278 O O . PRO A 1 278 ? 16.938 29.524 -6.960 1.00 38.28 278 PRO A O 1
ATOM 2281 N N . GLU A 1 279 ? 15.304 31.046 -6.959 1.00 39.00 279 GLU A N 1
ATOM 2282 C CA . GLU A 1 279 ? 14.973 30.778 -5.559 1.00 39.00 279 GLU A CA 1
ATOM 2283 C C . GLU A 1 279 ? 13.862 29.727 -5.436 1.00 39.00 279 GLU A C 1
ATOM 2285 O O . GLU A 1 279 ? 12.741 29.946 -5.915 1.00 39.00 279 GLU A O 1
ATOM 2290 N N . PRO A 1 280 ? 14.124 28.585 -4.768 1.00 41.25 280 PRO A N 1
ATOM 2291 C CA . PRO A 1 280 ? 13.063 27.664 -4.407 1.00 41.25 280 PRO A CA 1
ATOM 2292 C C . PRO A 1 280 ? 12.062 28.433 -3.550 1.00 41.25 280 PRO A C 1
ATOM 2294 O O . PRO A 1 280 ? 12.446 29.112 -2.606 1.00 41.25 280 PRO A O 1
ATOM 2297 N N . ILE A 1 281 ? 10.772 28.328 -3.865 1.00 45.69 281 ILE A N 1
ATOM 2298 C CA . ILE A 1 281 ? 9.707 28.889 -3.027 1.00 45.69 281 ILE A CA 1
ATOM 2299 C C . ILE A 1 281 ? 9.811 28.211 -1.650 1.00 45.69 281 ILE A C 1
ATOM 2301 O O . ILE A 1 281 ? 9.256 27.127 -1.454 1.00 45.69 281 ILE A O 1
ATOM 2305 N N . GLU A 1 282 ? 10.549 28.822 -0.717 1.00 39.12 282 GLU A N 1
ATOM 2306 C CA . GLU A 1 282 ? 10.898 28.246 0.593 1.00 39.12 282 GLU A CA 1
ATOM 2307 C C . GLU A 1 282 ? 9.661 27.925 1.446 1.00 39.12 282 GLU A C 1
ATOM 2309 O O . GLU A 1 282 ? 9.724 27.086 2.338 1.00 39.12 282 GLU A O 1
ATOM 2314 N N . ASP A 1 283 ? 8.502 28.487 1.096 1.00 43.84 283 ASP A N 1
ATOM 2315 C CA . ASP A 1 283 ? 7.249 28.312 1.832 1.00 43.84 283 ASP A CA 1
ATOM 2316 C C . ASP A 1 283 ? 6.166 27.486 1.111 1.00 43.84 283 ASP A C 1
ATOM 2318 O O . ASP A 1 283 ? 5.011 27.482 1.538 1.00 43.84 283 ASP A O 1
ATOM 2322 N N . GLY A 1 284 ? 6.464 26.798 0.001 1.00 44.94 284 GLY A N 1
ATOM 2323 C CA . GLY A 1 284 ? 5.468 25.935 -0.665 1.00 44.94 284 GLY A CA 1
ATOM 2324 C C . GLY A 1 284 ? 4.230 26.664 -1.222 1.00 44.94 284 GLY A C 1
ATOM 2325 O O . GLY A 1 284 ? 3.260 26.022 -1.617 1.00 44.94 284 GLY A O 1
ATOM 2326 N N . ARG A 1 285 ? 4.259 28.004 -1.294 1.00 43.81 285 ARG A N 1
ATOM 2327 C CA . ARG A 1 285 ? 3.086 28.872 -1.532 1.00 43.81 285 ARG A CA 1
ATOM 2328 C C . ARG A 1 285 ? 2.486 28.811 -2.945 1.00 43.81 285 ARG A C 1
ATOM 2330 O O . ARG A 1 285 ? 1.435 29.399 -3.161 1.00 43.81 285 ARG A O 1
ATOM 2337 N N . PHE A 1 286 ? 3.116 28.111 -3.889 1.00 46.94 286 PHE A N 1
ATOM 2338 C CA . PHE A 1 286 ? 2.662 28.034 -5.288 1.00 46.94 286 PHE A CA 1
ATOM 2339 C C . PHE A 1 286 ? 2.563 26.604 -5.848 1.00 46.94 286 PHE A C 1
ATOM 2341 O O . PHE A 1 286 ? 2.298 26.428 -7.034 1.00 46.94 286 PHE A O 1
ATOM 2348 N N . TYR A 1 287 ? 2.722 25.566 -5.017 1.00 54.31 287 TYR A N 1
ATOM 2349 C CA . TYR A 1 287 ? 2.527 24.179 -5.452 1.00 54.31 287 TYR A CA 1
ATOM 2350 C C . TYR A 1 287 ? 1.138 23.675 -5.043 1.00 54.31 287 TYR A C 1
ATOM 2352 O O . TYR A 1 287 ? 0.731 23.803 -3.890 1.00 54.31 287 TYR A O 1
ATOM 2360 N N . GLY A 1 288 ? 0.406 23.079 -5.987 1.00 59.34 288 GLY A N 1
ATOM 2361 C CA . GLY A 1 288 ? -0.958 22.589 -5.770 1.00 59.34 288 GLY A CA 1
ATOM 2362 C C . GLY A 1 288 ? -1.064 21.595 -4.604 1.00 59.34 288 GLY A C 1
ATOM 2363 O O . GLY A 1 288 ? -0.248 20.681 -4.454 1.00 59.34 288 GLY A O 1
ATOM 2364 N N . HIS A 1 289 ? -2.093 21.763 -3.772 1.00 70.00 289 HIS A N 1
ATOM 2365 C CA . HIS A 1 289 ? -2.451 20.824 -2.709 1.00 70.00 289 HIS A CA 1
ATOM 2366 C C . HIS A 1 289 ? -3.469 19.794 -3.208 1.00 70.00 289 HIS A C 1
ATOM 2368 O O . HIS A 1 289 ? -4.361 20.119 -3.985 1.00 70.00 289 HIS A O 1
ATOM 2374 N N . HIS A 1 290 ? -3.388 18.561 -2.699 1.00 70.19 290 HIS A N 1
ATOM 2375 C CA . HIS A 1 290 ? -4.343 17.500 -3.028 1.00 70.19 290 HIS A CA 1
ATOM 2376 C C . HIS A 1 290 ? -5.123 17.056 -1.788 1.00 70.19 290 HIS A C 1
ATOM 2378 O O . HIS A 1 290 ? -4.673 16.179 -1.039 1.00 70.19 290 HIS A O 1
ATOM 2384 N N . PHE A 1 291 ? -6.266 17.711 -1.562 1.00 76.88 291 PHE A N 1
ATOM 2385 C CA . PHE A 1 291 ? -7.126 17.544 -0.388 1.00 76.88 291 PHE A CA 1
ATOM 2386 C C . PHE A 1 291 ? -8.073 16.364 -0.538 1.00 76.88 291 PHE A C 1
ATOM 2388 O O . PHE A 1 291 ? -9.195 16.491 -1.022 1.00 76.88 291 PHE A O 1
ATOM 2395 N N . ILE A 1 292 ? -7.608 15.203 -0.103 1.00 72.69 292 ILE A N 1
ATOM 2396 C CA . ILE A 1 292 ? -8.312 13.942 -0.315 1.00 72.69 292 ILE A CA 1
ATOM 2397 C C . ILE A 1 292 ? -8.354 13.016 0.888 1.00 72.69 292 ILE A C 1
ATOM 2399 O O . ILE A 1 292 ? -8.993 11.971 0.805 1.00 72.69 292 ILE A O 1
ATOM 2403 N N . ASP A 1 293 ? -7.660 13.360 1.967 1.00 78.69 293 ASP A N 1
ATOM 2404 C CA . ASP A 1 293 ? -7.633 12.527 3.157 1.00 78.69 293 ASP A CA 1
ATOM 2405 C C . ASP A 1 293 ? -8.837 12.866 4.042 1.00 78.69 293 ASP A C 1
ATOM 2407 O O . ASP A 1 293 ? -8.978 13.998 4.522 1.00 78.69 293 ASP A O 1
ATOM 2411 N N . HIS A 1 294 ? -9.679 11.863 4.295 1.00 86.69 294 HIS A N 1
ATOM 2412 C CA . HIS A 1 294 ? -10.862 11.950 5.154 1.00 86.69 294 HIS A CA 1
ATOM 2413 C C . HIS A 1 294 ? -10.497 11.699 6.617 1.00 86.69 294 HIS A C 1
ATOM 2415 O O . HIS A 1 294 ? -10.786 10.644 7.185 1.00 86.69 294 HIS A O 1
ATOM 2421 N N . LYS A 1 295 ? -9.813 12.670 7.226 1.00 89.38 295 LYS A N 1
ATOM 2422 C CA . LYS A 1 295 ? -9.398 12.580 8.629 1.00 89.38 295 LYS A CA 1
ATOM 2423 C C . LYS A 1 295 ? -10.521 13.007 9.569 1.00 89.38 295 LYS A C 1
ATOM 2425 O O . LYS A 1 295 ? -10.926 14.167 9.560 1.00 89.38 295 LYS A O 1
ATOM 2430 N N . ILE A 1 296 ? -11.000 12.082 10.403 1.00 92.75 296 ILE A N 1
ATOM 2431 C CA . ILE A 1 296 ? -12.004 12.374 11.436 1.00 92.75 296 ILE A CA 1
ATOM 2432 C C . ILE A 1 296 ? -11.273 12.788 12.717 1.00 92.75 296 ILE A C 1
ATOM 2434 O O . ILE A 1 296 ? -11.136 11.992 13.646 1.00 92.75 296 ILE A O 1
ATOM 2438 N N . THR A 1 297 ? -10.767 14.021 12.745 1.00 93.88 297 THR A N 1
ATOM 2439 C CA . THR A 1 297 ? -10.076 14.597 13.911 1.00 93.88 297 THR A CA 1
ATOM 2440 C C . THR A 1 297 ? -10.669 15.941 14.305 1.00 93.88 297 THR A C 1
ATOM 2442 O O . THR A 1 297 ? -11.378 16.584 13.521 1.00 93.88 297 THR A O 1
ATOM 2445 N N . LYS A 1 298 ? -10.372 16.388 15.524 1.00 93.25 298 LYS A N 1
ATOM 2446 C CA . LYS A 1 298 ? -10.812 17.682 16.043 1.00 93.25 298 LYS A CA 1
ATOM 2447 C C . LYS A 1 298 ? -10.354 18.853 15.171 1.00 93.25 298 LYS A C 1
ATOM 2449 O O . LYS A 1 298 ? -11.128 19.785 14.973 1.00 93.25 298 LYS A O 1
ATOM 2454 N N . GLU A 1 299 ? -9.139 18.808 14.631 1.00 90.88 299 GLU A N 1
ATOM 2455 C CA . GLU A 1 299 ? -8.576 19.872 13.784 1.00 90.88 299 GLU A CA 1
ATOM 2456 C C . GLU A 1 299 ? -9.335 20.021 12.464 1.00 90.88 299 GLU A C 1
ATOM 2458 O O . GLU A 1 299 ? -9.433 21.120 11.918 1.00 90.88 299 GLU A O 1
ATOM 2463 N N . ASN A 1 300 ? -9.885 18.920 11.956 1.00 92.69 300 ASN A N 1
ATOM 2464 C CA . ASN A 1 300 ? -10.633 18.899 10.710 1.00 92.69 300 ASN A CA 1
ATOM 2465 C C . ASN A 1 300 ? -12.123 19.208 10.917 1.00 92.69 300 ASN A C 1
ATOM 2467 O O . ASN A 1 300 ? -12.811 19.487 9.941 1.00 92.69 300 ASN A O 1
ATOM 2471 N N . PHE A 1 301 ? -12.647 19.165 12.143 1.00 94.44 301 PHE A N 1
ATOM 2472 C CA . PHE A 1 301 ? -14.081 19.303 12.401 1.00 94.44 301 PHE A CA 1
ATOM 2473 C C . PHE A 1 301 ? -14.614 20.716 12.097 1.00 94.44 301 PHE A C 1
ATOM 2475 O O . PHE A 1 301 ? -14.053 21.718 12.539 1.00 94.44 301 PHE A O 1
ATOM 2482 N N . ILE A 1 302 ? -15.733 20.787 11.368 1.00 93.56 302 ILE A N 1
ATOM 2483 C CA . ILE A 1 302 ? -16.402 22.036 10.967 1.00 93.56 302 ILE A CA 1
ATOM 2484 C C . ILE A 1 302 ? -17.635 22.305 11.833 1.00 93.56 302 ILE A C 1
ATOM 2486 O O . ILE A 1 302 ? -17.811 23.410 12.351 1.00 93.56 302 ILE A O 1
ATOM 2490 N N . GLY A 1 303 ? -18.510 21.306 11.959 1.00 95.06 303 GLY A N 1
ATOM 2491 C CA . GLY A 1 303 ? -19.814 21.442 12.602 1.00 95.06 303 GLY A CA 1
ATOM 2492 C C . GLY A 1 303 ? -20.761 20.296 12.258 1.00 95.06 303 GLY A C 1
ATOM 2493 O O . GLY A 1 303 ? -20.354 19.302 11.656 1.00 95.06 303 GLY A O 1
ATOM 2494 N N . ILE A 1 304 ? -22.021 20.440 12.661 1.00 95.69 304 ILE A N 1
ATOM 2495 C CA . ILE A 1 304 ? -23.107 19.512 12.328 1.00 95.69 304 ILE A CA 1
ATOM 2496 C C . ILE A 1 304 ? -23.993 20.193 11.285 1.00 95.69 304 ILE A C 1
ATOM 2498 O O . ILE A 1 304 ? -24.369 21.350 11.473 1.00 95.69 304 ILE A O 1
ATOM 2502 N N . ASN A 1 305 ? -24.283 19.511 10.179 1.00 94.31 305 ASN A N 1
ATOM 2503 C CA . ASN A 1 305 ? -25.165 20.051 9.143 1.00 94.31 305 ASN A CA 1
ATOM 2504 C C . ASN A 1 305 ? -26.653 19.883 9.505 1.00 94.31 305 ASN A C 1
ATOM 2506 O O . ASN A 1 305 ? -27.007 19.258 10.505 1.00 94.31 305 ASN A O 1
ATOM 2510 N N . SER A 1 306 ? -27.549 20.407 8.666 1.00 94.44 306 SER A N 1
ATOM 2511 C CA . SER A 1 306 ? -29.005 20.317 8.871 1.00 94.44 306 SER A CA 1
ATOM 2512 C C . SER A 1 306 ? -29.557 18.883 8.896 1.00 94.44 306 SER A C 1
ATOM 2514 O O . SER A 1 306 ? -30.682 18.674 9.342 1.00 94.44 306 SER A O 1
ATOM 2516 N N . ARG A 1 307 ? -28.770 17.891 8.459 1.00 90.94 307 ARG A N 1
ATOM 2517 C CA . ARG A 1 307 ? -29.106 16.458 8.465 1.00 90.94 307 ARG A CA 1
ATOM 2518 C C . ARG A 1 307 ? -28.634 15.736 9.735 1.00 90.94 307 ARG A C 1
ATOM 2520 O O . ARG A 1 307 ? -28.832 14.531 9.854 1.00 90.94 307 ARG A O 1
ATOM 2527 N N . GLY A 1 308 ? -28.008 16.441 10.681 1.00 92.44 308 GLY A N 1
ATOM 2528 C CA . GLY A 1 308 ? -27.459 15.839 11.901 1.00 92.44 308 GLY A CA 1
ATOM 2529 C C . GLY A 1 308 ? -26.132 15.100 11.686 1.00 92.44 308 GLY A C 1
ATOM 2530 O O . GLY A 1 308 ? -25.724 14.300 12.526 1.00 92.44 308 GLY A O 1
ATOM 2531 N N . GLU A 1 309 ? -25.448 15.347 10.569 1.00 92.69 309 GLU A N 1
ATOM 2532 C CA . GLU A 1 309 ? -24.193 14.686 10.209 1.00 92.69 309 GLU A CA 1
ATOM 2533 C C . GLU A 1 309 ? -23.006 15.570 10.603 1.00 92.69 309 GLU A C 1
ATOM 2535 O O . GLU A 1 309 ? -23.046 16.795 10.460 1.00 92.69 309 GLU A O 1
ATOM 2540 N N . ARG A 1 310 ? -21.917 14.956 11.075 1.00 95.25 310 ARG A N 1
ATOM 2541 C CA . ARG A 1 310 ? -20.692 15.688 11.416 1.00 95.25 310 ARG A CA 1
ATOM 2542 C C . ARG A 1 310 ? -19.892 15.961 10.152 1.00 95.25 310 ARG A C 1
ATOM 2544 O O . ARG A 1 310 ? -19.532 15.021 9.447 1.00 95.25 310 ARG A O 1
ATOM 2551 N N . VAL A 1 311 ? -19.555 17.222 9.907 1.00 94.12 311 VAL A N 1
ATOM 2552 C CA . VAL A 1 311 ? -18.818 17.661 8.718 1.00 94.12 311 VAL A CA 1
ATOM 2553 C C . VAL A 1 311 ? -17.378 18.024 9.070 1.00 94.12 311 VAL A C 1
ATOM 2555 O O . VAL A 1 311 ? -17.117 18.670 10.088 1.00 94.12 311 VAL A O 1
ATOM 2558 N N . TYR A 1 312 ? -16.448 17.613 8.211 1.00 93.44 312 TYR A N 1
ATOM 2559 C CA . TYR A 1 312 ? -15.005 17.775 8.368 1.00 93.44 312 TYR A CA 1
ATOM 2560 C C . TYR A 1 312 ? -14.372 18.353 7.098 1.00 93.44 312 TYR A C 1
ATOM 2562 O O . TYR A 1 312 ? -14.799 18.042 5.986 1.00 93.44 312 TYR A O 1
ATOM 2570 N N . TRP A 1 313 ? -13.320 19.158 7.251 1.00 90.81 313 TRP A N 1
ATOM 2571 C CA . TRP A 1 313 ? -12.424 19.554 6.169 1.00 90.81 313 TRP A CA 1
ATOM 2572 C C . TRP A 1 313 ? -11.599 18.353 5.704 1.00 90.81 313 TRP A C 1
ATOM 2574 O O . TRP A 1 313 ? -11.144 17.548 6.517 1.00 90.81 313 TRP A O 1
ATOM 2584 N N . LYS A 1 314 ? -11.343 18.249 4.400 1.00 86.38 314 LYS A N 1
ATOM 2585 C CA . LYS A 1 314 ? -10.380 17.287 3.848 1.00 86.38 314 LYS A CA 1
ATOM 2586 C C . LYS A 1 314 ? -8.944 17.715 4.175 1.00 86.38 314 LYS A C 1
ATOM 2588 O O . LYS A 1 314 ? -8.654 18.903 4.339 1.00 86.38 314 LYS A O 1
ATOM 2593 N N . SER A 1 315 ? -8.033 16.745 4.228 1.00 84.50 315 SER A N 1
ATOM 2594 C CA . SER A 1 315 ? -6.594 16.971 4.413 1.00 84.50 315 SER A CA 1
ATOM 2595 C C . SER A 1 315 ? -5.781 16.702 3.156 1.00 84.50 315 SER A C 1
ATOM 2597 O O . SER A 1 315 ? -6.114 15.842 2.340 1.00 84.50 315 SER A O 1
ATOM 2599 N N . CYS A 1 316 ? -4.692 17.453 2.997 1.00 79.56 316 CYS A N 1
ATOM 2600 C CA . CYS A 1 316 ? -3.730 17.238 1.933 1.00 79.56 316 CYS A CA 1
ATOM 2601 C C . CYS A 1 316 ? -2.966 15.939 2.195 1.00 79.56 316 CYS A C 1
ATOM 2603 O O . CYS A 1 316 ? -2.303 15.807 3.225 1.00 79.56 316 CYS A O 1
ATOM 2605 N N . SER A 1 317 ? -2.989 15.030 1.223 1.00 74.50 317 SER A N 1
ATOM 2606 C CA . SER A 1 317 ? -2.303 13.728 1.297 1.00 74.50 317 SER A CA 1
ATOM 2607 C C . SER A 1 317 ? -0.775 13.803 1.450 1.00 74.50 317 SER A C 1
ATOM 2609 O O . SER A 1 317 ? -0.141 12.798 1.759 1.00 74.50 317 SER A O 1
ATOM 2611 N N . GLN A 1 318 ? -0.168 14.974 1.218 1.00 73.44 318 GLN A N 1
ATOM 2612 C CA . GLN A 1 318 ? 1.288 15.164 1.264 1.00 73.44 318 GLN A CA 1
ATOM 2613 C C . GLN A 1 318 ? 1.753 15.863 2.542 1.00 73.44 318 GLN A C 1
ATOM 2615 O O . GLN A 1 318 ? 2.621 15.360 3.250 1.00 73.44 318 GLN A O 1
ATOM 2620 N N . CYS A 1 319 ? 1.193 17.037 2.858 1.00 76.62 319 CYS A N 1
ATOM 2621 C CA . CYS A 1 319 ? 1.587 17.774 4.060 1.00 76.62 319 CYS A CA 1
ATOM 2622 C C . CYS A 1 319 ? 0.799 17.379 5.309 1.00 76.62 319 CYS A C 1
ATOM 2624 O O . CYS A 1 319 ? 1.244 17.709 6.404 1.00 76.62 319 CYS A O 1
ATOM 2626 N N . GLY A 1 320 ? -0.346 16.707 5.160 1.00 79.88 320 GLY A N 1
ATOM 2627 C CA . GLY A 1 320 ? -1.236 16.316 6.252 1.00 79.88 320 GLY A CA 1
ATOM 2628 C C . GLY A 1 320 ? -2.166 17.424 6.754 1.00 79.88 320 GLY A C 1
ATOM 2629 O O . GLY A 1 320 ? -3.176 17.101 7.382 1.00 79.88 320 GLY A O 1
ATOM 2630 N N . ASN A 1 321 ? -1.863 18.687 6.446 1.00 82.62 321 ASN A N 1
ATOM 2631 C CA . ASN A 1 321 ? -2.668 19.850 6.811 1.00 82.62 321 ASN A CA 1
ATOM 2632 C C . ASN A 1 321 ? -4.038 19.811 6.121 1.00 82.62 321 ASN A C 1
ATOM 2634 O O . ASN A 1 321 ? -4.161 19.368 4.976 1.00 82.62 321 ASN A O 1
ATOM 2638 N N . ASN A 1 322 ? -5.067 20.285 6.818 1.00 84.38 322 ASN A N 1
ATOM 2639 C CA . ASN A 1 322 ? -6.404 20.450 6.253 1.00 84.38 322 ASN A CA 1
ATOM 2640 C C . ASN A 1 322 ? -6.460 21.633 5.265 1.00 84.38 322 ASN A C 1
ATOM 2642 O O . ASN A 1 322 ? -5.529 22.437 5.187 1.00 84.38 322 ASN A O 1
ATOM 2646 N N . VAL A 1 323 ? -7.557 21.737 4.510 1.00 78.06 323 VAL A N 1
ATOM 2647 C CA . VAL A 1 323 ? -7.766 22.823 3.532 1.00 78.06 323 VAL A CA 1
ATOM 2648 C C . VAL A 1 323 ? -7.619 24.194 4.188 1.00 78.06 323 VAL A C 1
ATOM 2650 O O . VAL A 1 323 ? -6.911 25.037 3.654 1.00 78.06 323 VAL A O 1
ATOM 2653 N N . LYS A 1 324 ? -8.181 24.398 5.383 1.00 74.81 324 LYS A N 1
ATOM 2654 C CA . LYS A 1 324 ? -8.071 25.662 6.123 1.00 74.81 324 LYS A CA 1
ATOM 2655 C C . LYS A 1 324 ? -6.620 26.030 6.462 1.00 74.81 324 LYS A C 1
ATOM 2657 O O . LYS A 1 324 ? -6.314 27.204 6.612 1.00 74.81 324 LYS A O 1
ATOM 2662 N N . ASP A 1 325 ? -5.699 25.086 6.574 1.00 75.31 325 ASP A N 1
ATOM 2663 C CA . ASP A 1 325 ? -4.294 25.385 6.875 1.00 75.31 325 ASP A CA 1
ATOM 2664 C C . ASP A 1 325 ? -3.398 25.471 5.628 1.00 75.31 325 ASP A C 1
ATOM 2666 O O . ASP A 1 325 ? -2.221 25.804 5.754 1.00 75.31 325 ASP A O 1
ATOM 2670 N N . CYS A 1 326 ? -3.929 25.186 4.433 1.00 68.06 326 CYS A N 1
ATOM 2671 C CA . CYS A 1 326 ? -3.128 25.075 3.210 1.00 68.06 326 CYS A CA 1
ATOM 2672 C C . CYS A 1 326 ? -3.694 25.764 1.974 1.00 68.06 326 CYS A C 1
ATOM 2674 O O . CYS A 1 326 ? -2.933 26.051 1.059 1.00 68.06 326 CYS A O 1
ATOM 2676 N N . ASN A 1 327 ? -4.994 26.030 1.910 1.00 64.38 327 ASN A N 1
ATOM 2677 C CA . ASN A 1 327 ? -5.584 26.729 0.787 1.00 64.38 327 ASN A CA 1
ATOM 2678 C C . ASN A 1 327 ? -6.561 27.787 1.275 1.00 64.38 327 ASN A C 1
ATOM 2680 O O . ASN A 1 327 ? -7.307 27.590 2.228 1.00 64.38 327 ASN A O 1
ATOM 2684 N N . SER A 1 328 ? -6.493 28.926 0.604 1.00 57.88 328 SER A N 1
ATOM 2685 C CA . SER A 1 328 ? -7.375 30.077 0.710 1.00 57.88 328 SER A CA 1
ATOM 2686 C C . SER A 1 328 ? -7.562 30.707 2.099 1.00 57.88 328 SER A C 1
ATOM 2688 O O . SER A 1 328 ? -8.249 31.709 2.176 1.00 57.88 328 SER A O 1
ATOM 2690 N N . SER A 1 329 ? -6.983 30.221 3.195 1.00 61.19 329 SER A N 1
ATOM 2691 C CA . SER A 1 329 ? -7.226 30.798 4.526 1.00 61.19 329 SER A CA 1
ATOM 2692 C C . SER A 1 329 ? -6.398 32.052 4.826 1.00 61.19 329 SER A C 1
ATOM 2694 O O . SER A 1 329 ? -5.406 32.302 4.141 1.00 61.19 329 SER A O 1
ATOM 2696 N N . PRO A 1 330 ? -6.707 32.788 5.915 1.00 58.53 330 PRO A N 1
ATOM 2697 C CA . PRO A 1 330 ? -5.893 33.920 6.371 1.00 58.53 330 PRO A CA 1
ATOM 2698 C C . PRO A 1 330 ? -4.425 33.583 6.692 1.00 58.53 330 PRO A C 1
ATOM 2700 O O . PRO A 1 330 ? -3.616 34.486 6.867 1.00 58.53 330 PRO A O 1
ATOM 2703 N N . LYS A 1 331 ? -4.059 32.298 6.826 1.00 65.44 331 LYS A N 1
ATOM 2704 C CA . LYS A 1 331 ? -2.650 31.897 6.988 1.00 65.44 331 LYS A CA 1
ATOM 2705 C C . LYS A 1 331 ? -1.886 31.931 5.663 1.00 65.44 331 LYS A C 1
ATOM 2707 O O . LYS A 1 331 ? -0.689 32.202 5.651 1.00 65.44 331 LYS A O 1
ATOM 2712 N N . ILE A 1 332 ? -2.571 31.617 4.565 1.00 64.44 332 ILE A N 1
ATOM 2713 C CA . ILE A 1 332 ? -1.990 31.511 3.223 1.00 64.44 332 ILE A CA 1
ATOM 2714 C C . ILE A 1 332 ? -2.142 32.829 2.471 1.00 64.44 332 ILE A C 1
ATOM 2716 O O . ILE A 1 332 ? -1.173 33.312 1.890 1.00 64.44 332 ILE A O 1
ATOM 2720 N N . PHE A 1 333 ? -3.328 33.436 2.528 1.00 66.31 333 PHE A N 1
ATOM 2721 C CA . PHE A 1 333 ? -3.520 34.794 2.052 1.00 66.31 333 PHE A CA 1
ATOM 2722 C C . PHE A 1 333 ? -2.902 35.757 3.056 1.00 66.31 333 PHE A C 1
ATOM 2724 O O . PHE A 1 333 ? -3.399 35.920 4.164 1.00 66.31 333 PHE A O 1
ATOM 2731 N N . ASN A 1 334 ? -1.772 36.332 2.673 1.00 65.38 334 ASN A N 1
ATOM 2732 C CA . ASN A 1 334 ? -0.932 37.186 3.495 1.00 65.38 334 ASN A CA 1
ATOM 2733 C C . ASN A 1 334 ? -0.421 38.356 2.651 1.00 65.38 334 ASN A C 1
ATOM 2735 O O . ASN A 1 334 ? -0.921 38.613 1.555 1.00 65.38 334 ASN A O 1
ATOM 2739 N N . ARG A 1 335 ? 0.568 39.098 3.156 1.00 75.88 335 ARG A N 1
ATOM 2740 C CA . ARG A 1 335 ? 1.043 40.301 2.470 1.00 75.88 335 ARG A CA 1
ATOM 2741 C C . ARG A 1 335 ? 1.511 40.031 1.036 1.00 75.88 335 ARG A C 1
ATOM 2743 O O . ARG A 1 335 ? 1.160 40.789 0.145 1.00 75.88 335 ARG A O 1
ATOM 2750 N N . ALA A 1 336 ? 2.184 38.908 0.793 1.00 68.38 336 ALA A N 1
ATOM 2751 C CA . ALA A 1 336 ? 2.675 38.564 -0.540 1.00 68.38 336 ALA A CA 1
ATOM 2752 C C . ALA A 1 336 ? 1.539 38.277 -1.540 1.00 68.38 336 ALA A C 1
ATOM 2754 O O . ALA A 1 336 ? 1.618 38.676 -2.700 1.00 68.38 336 ALA A O 1
ATOM 2755 N N . THR A 1 337 ? 0.461 37.609 -1.111 1.00 67.88 337 THR A N 1
ATOM 2756 C CA . THR A 1 337 ? -0.696 37.362 -1.991 1.00 67.88 337 THR A CA 1
ATOM 2757 C C . THR A 1 337 ? -1.505 38.631 -2.230 1.00 67.88 337 THR A C 1
ATOM 2759 O O . THR A 1 337 ? -2.075 38.799 -3.304 1.00 67.88 337 THR A O 1
ATOM 2762 N N . PHE A 1 338 ? -1.545 39.529 -1.245 1.00 72.31 338 PHE A N 1
ATOM 2763 C CA . PHE A 1 338 ? -2.139 40.850 -1.394 1.00 72.31 338 PHE A CA 1
ATOM 2764 C C . PHE A 1 338 ? -1.367 41.713 -2.401 1.00 72.31 338 PHE A C 1
ATOM 2766 O O . PHE A 1 338 ? -1.982 42.278 -3.300 1.00 72.31 338 PHE A O 1
ATOM 2773 N N . ASP A 1 339 ? -0.037 41.760 -2.311 1.00 72.00 339 ASP A N 1
ATOM 2774 C CA . ASP A 1 339 ? 0.795 42.539 -3.235 1.00 72.00 339 ASP A CA 1
ATOM 2775 C C . ASP A 1 339 ? 0.665 42.015 -4.684 1.00 72.00 339 ASP A C 1
ATOM 2777 O O . ASP A 1 339 ? 0.559 42.803 -5.625 1.00 72.00 339 ASP A O 1
ATOM 2781 N N . PHE A 1 340 ? 0.569 40.690 -4.875 1.00 69.81 340 PHE A N 1
ATOM 2782 C CA . PHE A 1 340 ? 0.236 40.094 -6.178 1.00 69.81 340 PHE A CA 1
ATOM 2783 C C . PHE A 1 340 ? -1.147 40.537 -6.676 1.00 69.81 340 PHE A C 1
ATOM 2785 O O . PHE A 1 340 ? -1.294 40.946 -7.825 1.00 69.81 340 PHE A O 1
ATOM 2792 N N . ALA A 1 341 ? -2.159 40.495 -5.807 1.00 68.25 341 ALA A N 1
ATOM 2793 C CA . ALA A 1 341 ? -3.517 40.899 -6.143 1.00 68.25 341 ALA A CA 1
ATOM 2794 C C . ALA A 1 341 ? -3.605 42.382 -6.560 1.00 68.25 341 ALA A C 1
ATOM 2796 O O . ALA A 1 341 ? -4.266 42.695 -7.554 1.00 68.25 341 ALA A O 1
ATOM 2797 N N . LEU A 1 342 ? -2.884 43.282 -5.878 1.00 71.44 342 LEU A N 1
ATOM 2798 C CA . LEU A 1 342 ? -2.743 44.686 -6.289 1.00 71.44 342 LEU A CA 1
ATOM 2799 C C . LEU A 1 342 ? -2.153 44.803 -7.704 1.00 71.44 342 LEU A C 1
ATOM 2801 O O . LEU A 1 342 ? -2.683 45.537 -8.536 1.00 71.44 342 LEU A O 1
ATOM 2805 N N . GLY A 1 343 ? -1.111 44.021 -8.009 1.00 68.81 343 GLY A N 1
ATOM 2806 C CA . GLY A 1 343 ? -0.496 43.962 -9.341 1.00 68.81 343 GLY A CA 1
ATOM 2807 C C . GLY A 1 343 ? -1.432 43.471 -10.455 1.00 68.81 343 GLY A C 1
ATOM 2808 O O . GLY A 1 343 ? -1.185 43.747 -11.626 1.00 68.81 343 GLY A O 1
ATOM 2809 N N . THR A 1 344 ? -2.531 42.794 -10.103 1.00 70.62 344 THR A N 1
ATOM 2810 C CA . THR A 1 344 ? -3.592 42.370 -11.039 1.00 70.62 344 THR A CA 1
ATOM 2811 C C . THR A 1 344 ? -4.753 43.368 -11.161 1.00 70.62 344 THR A C 1
ATOM 2813 O O . THR A 1 344 ? -5.765 43.059 -11.788 1.00 70.62 344 THR A O 1
ATOM 2816 N N . GLY A 1 345 ? -4.620 44.568 -10.584 1.00 67.12 345 GLY A N 1
ATOM 2817 C CA . GLY A 1 345 ? -5.623 45.634 -10.667 1.00 67.12 345 GLY A CA 1
ATOM 2818 C C . GLY A 1 345 ? -6.667 45.626 -9.547 1.00 67.12 345 GLY A C 1
ATOM 2819 O O . GLY A 1 345 ? -7.738 46.210 -9.717 1.00 67.12 345 GLY A O 1
ATOM 2820 N N . MET A 1 346 ? -6.397 44.966 -8.412 1.00 68.19 346 MET A N 1
ATOM 2821 C CA . MET A 1 346 ? -7.209 45.161 -7.205 1.00 68.19 346 MET A CA 1
ATOM 2822 C C . MET A 1 346 ? -6.877 46.493 -6.516 1.00 68.19 346 MET A C 1
ATOM 2824 O O . MET A 1 346 ? -5.711 46.835 -6.364 1.00 68.19 346 MET A O 1
ATOM 2828 N N . ASP A 1 347 ? -7.904 47.183 -6.010 1.00 73.50 347 ASP A N 1
ATOM 2829 C CA . ASP A 1 347 ? -7.785 48.369 -5.149 1.00 73.50 347 ASP A CA 1
ATOM 2830 C C . ASP A 1 347 ? -8.184 48.026 -3.700 1.00 73.50 347 ASP A C 1
ATOM 2832 O O . ASP A 1 347 ? -9.223 47.399 -3.472 1.00 73.50 347 ASP A O 1
ATOM 2836 N N . GLY A 1 348 ? -7.412 48.476 -2.704 1.00 82.19 348 GLY A N 1
ATOM 2837 C CA . GLY A 1 348 ? -7.740 48.323 -1.276 1.00 82.19 348 GLY A CA 1
ATOM 2838 C C . GLY A 1 348 ? -6.512 48.307 -0.363 1.00 82.19 348 GLY A C 1
ATOM 2839 O O . GLY A 1 348 ? -5.383 48.364 -0.845 1.00 82.19 348 GLY A O 1
ATOM 2840 N N . THR A 1 349 ? -6.719 48.232 0.958 1.00 87.50 349 THR A N 1
ATOM 2841 C CA . THR A 1 349 ? -5.626 48.023 1.932 1.00 87.50 349 THR A CA 1
ATOM 2842 C C . THR A 1 349 ? -5.463 46.547 2.298 1.00 87.50 349 THR A C 1
ATOM 2844 O O . THR A 1 349 ? -6.376 45.737 2.113 1.00 87.50 349 THR A O 1
ATOM 2847 N N . TYR A 1 350 ? -4.303 46.193 2.857 1.00 82.19 350 TYR A N 1
ATOM 2848 C CA . TYR A 1 350 ? -4.033 44.833 3.324 1.00 82.19 350 TYR A CA 1
ATOM 2849 C C . TYR A 1 350 ? -5.022 44.400 4.416 1.00 82.19 350 TYR A C 1
ATOM 2851 O O . TYR A 1 350 ? -5.496 43.268 4.423 1.00 82.19 350 TYR A O 1
ATOM 2859 N N . GLU A 1 351 ? -5.393 45.314 5.309 1.00 86.62 351 GLU A N 1
ATOM 2860 C CA . GLU A 1 351 ? -6.344 45.066 6.394 1.00 86.62 351 GLU A CA 1
ATOM 2861 C C . GLU A 1 351 ? -7.729 44.730 5.837 1.00 86.62 351 GLU A C 1
ATOM 2863 O O . GLU A 1 351 ? -8.341 43.749 6.259 1.00 86.62 351 GLU A O 1
ATOM 2868 N N . GLN A 1 352 ? -8.188 45.485 4.834 1.00 83.69 352 GLN A N 1
ATOM 2869 C CA . GLN A 1 352 ? -9.454 45.217 4.150 1.00 83.69 352 GLN A CA 1
ATOM 2870 C C . GLN A 1 352 ? -9.425 43.857 3.448 1.00 83.69 352 GLN A C 1
ATOM 2872 O O . GLN A 1 352 ? -10.375 43.085 3.558 1.00 83.69 352 GLN A O 1
ATOM 2877 N N . TYR A 1 353 ? -8.322 43.534 2.768 1.00 81.19 353 TYR A N 1
ATOM 2878 C CA . TYR A 1 353 ? -8.121 42.227 2.148 1.00 81.19 353 TYR A CA 1
ATOM 2879 C C . TYR A 1 353 ? -8.233 41.086 3.169 1.00 81.19 353 TYR A C 1
ATOM 2881 O O . TYR A 1 353 ? -9.016 40.152 2.980 1.00 81.19 353 TYR A O 1
ATOM 2889 N N . MET A 1 354 ? -7.518 41.191 4.291 1.00 83.06 354 MET A N 1
ATOM 2890 C CA . MET A 1 354 ? -7.533 40.174 5.343 1.00 83.06 354 MET A CA 1
ATOM 2891 C C . MET A 1 354 ? -8.899 40.036 6.019 1.00 83.06 354 MET A C 1
ATOM 2893 O O . MET A 1 354 ? -9.304 38.917 6.345 1.00 83.06 354 MET A O 1
ATOM 2897 N N . GLU A 1 355 ? -9.636 41.134 6.197 1.00 84.12 355 GLU A N 1
ATOM 2898 C CA . GLU A 1 355 ? -11.002 41.108 6.723 1.00 84.12 355 GLU A CA 1
ATOM 2899 C C . GLU A 1 355 ? -11.941 40.313 5.803 1.00 84.12 355 GLU A C 1
ATOM 2901 O O . GLU A 1 355 ? -12.668 39.432 6.271 1.00 84.12 355 GLU A O 1
ATOM 2906 N N . ILE A 1 356 ? -11.887 40.555 4.487 1.00 78.56 356 ILE A N 1
ATOM 2907 C CA . ILE A 1 356 ? -12.719 39.856 3.492 1.00 78.56 356 ILE A CA 1
ATOM 2908 C C . ILE A 1 356 ? -12.408 38.368 3.482 1.00 78.56 356 ILE A C 1
ATOM 2910 O O . ILE A 1 356 ? -13.327 37.557 3.579 1.00 78.56 356 ILE A O 1
ATOM 2914 N N . ILE A 1 357 ? -11.125 38.011 3.388 1.00 78.75 357 ILE A N 1
ATOM 2915 C CA . ILE A 1 357 ? -10.691 36.614 3.367 1.00 78.75 357 ILE A CA 1
ATOM 2916 C C . ILE A 1 357 ? -11.148 35.901 4.638 1.00 78.75 357 ILE A C 1
ATOM 2918 O O . ILE A 1 357 ? -11.712 34.807 4.577 1.00 78.75 357 ILE A O 1
ATOM 2922 N N . THR A 1 358 ? -10.950 36.531 5.797 1.00 81.25 358 THR A N 1
ATOM 2923 C CA . THR A 1 358 ? -11.359 35.967 7.087 1.00 81.25 358 THR A CA 1
ATOM 2924 C C . THR A 1 358 ? -12.870 35.773 7.147 1.00 81.25 358 THR A C 1
ATOM 2926 O O . THR A 1 358 ? -13.341 34.716 7.573 1.00 81.25 358 THR A O 1
ATOM 2929 N N . LYS A 1 359 ? -13.644 36.759 6.683 1.00 81.56 359 LYS A N 1
ATOM 2930 C CA . LYS A 1 359 ? -15.103 36.676 6.625 1.00 81.56 359 LYS A CA 1
ATOM 2931 C C . LYS A 1 359 ? -15.567 35.564 5.685 1.00 81.56 359 LYS A C 1
ATOM 2933 O O . LYS A 1 359 ? -16.366 34.730 6.095 1.00 81.56 359 LYS A O 1
ATOM 2938 N N . GLN A 1 360 ? -15.031 35.508 4.468 1.00 78.81 360 GLN A N 1
ATOM 2939 C CA . GLN A 1 360 ? -15.373 34.494 3.469 1.00 78.81 360 GLN A CA 1
ATOM 2940 C C . GLN A 1 360 ? -15.095 33.075 3.984 1.00 78.81 360 GLN A C 1
ATOM 2942 O O . GLN A 1 360 ? -15.904 32.175 3.772 1.00 78.81 360 GLN A O 1
ATOM 2947 N N . TRP A 1 361 ? -14.005 32.882 4.730 1.00 77.31 361 TRP A N 1
ATOM 2948 C CA . TRP A 1 361 ? -13.708 31.601 5.377 1.00 77.31 361 TRP A CA 1
ATOM 2949 C C . TRP A 1 361 ? -14.621 31.231 6.520 1.00 77.31 361 TRP A C 1
ATOM 2951 O O . TRP A 1 361 ? -15.040 30.078 6.620 1.00 77.31 361 TRP A O 1
ATOM 2961 N N . ASN A 1 362 ? -14.898 32.182 7.403 1.00 78.69 362 ASN A N 1
ATOM 2962 C CA . ASN A 1 362 ? -15.670 31.895 8.601 1.00 78.69 362 ASN A CA 1
ATOM 2963 C C . ASN A 1 362 ? -17.169 31.749 8.318 1.00 78.69 362 ASN A C 1
ATOM 2965 O O . ASN A 1 362 ? -17.852 31.115 9.121 1.00 78.69 362 ASN A O 1
ATOM 2969 N N . THR A 1 363 ? -17.662 32.304 7.204 1.00 80.69 363 THR A N 1
ATOM 2970 C CA . THR A 1 363 ? -19.068 32.197 6.795 1.00 80.69 363 THR A CA 1
ATOM 2971 C C . THR A 1 363 ? -19.214 31.384 5.513 1.00 80.69 363 THR A C 1
ATOM 2973 O O . THR A 1 363 ? -19.549 30.213 5.592 1.00 80.69 363 THR A O 1
ATOM 2976 N N . VAL A 1 364 ? -18.877 31.942 4.347 1.00 80.81 364 VAL A N 1
ATOM 2977 C CA . VAL A 1 364 ? -19.245 31.380 3.032 1.00 80.81 364 VAL A CA 1
ATOM 2978 C C . VAL A 1 364 ? -18.744 29.948 2.859 1.00 80.81 364 VAL A C 1
ATOM 2980 O O . VAL A 1 364 ? -19.550 29.041 2.689 1.00 80.81 364 VAL A O 1
ATOM 2983 N N . TYR A 1 365 ? -17.435 29.713 2.988 1.00 81.94 365 TYR A N 1
ATOM 2984 C CA . TYR A 1 365 ? -16.884 28.368 2.793 1.00 81.94 365 TYR A CA 1
ATOM 2985 C C . TYR A 1 365 ? -17.361 27.377 3.855 1.00 81.94 365 TYR A C 1
ATOM 2987 O O . TYR A 1 365 ? -17.552 26.197 3.565 1.00 81.94 365 TYR A O 1
ATOM 2995 N N . LYS A 1 366 ? -17.541 27.840 5.096 1.00 87.12 366 LYS A N 1
ATOM 2996 C CA . LYS A 1 366 ? -18.052 27.006 6.184 1.00 87.12 366 LYS A CA 1
ATOM 2997 C C . LYS A 1 366 ? -19.497 26.579 5.914 1.00 87.12 366 LYS A C 1
ATOM 2999 O O . LYS A 1 366 ? -19.806 25.398 6.060 1.00 87.12 366 LYS A O 1
ATOM 3004 N N . ASP A 1 367 ? -20.349 27.519 5.525 1.00 88.69 367 ASP A N 1
ATOM 3005 C CA . ASP A 1 367 ? -21.766 27.289 5.254 1.00 88.69 367 ASP A CA 1
ATOM 3006 C C . ASP A 1 367 ? -21.929 26.397 4.020 1.00 88.69 367 ASP A C 1
ATOM 3008 O O . ASP A 1 367 ? -22.611 25.378 4.100 1.00 88.69 367 ASP A O 1
ATOM 3012 N N . GLU A 1 368 ? -21.188 26.665 2.939 1.00 87.06 368 GLU A N 1
ATOM 3013 C CA . GLU A 1 368 ? -21.130 25.796 1.756 1.00 87.06 368 GLU A CA 1
ATOM 3014 C C . GLU A 1 368 ? -20.679 24.375 2.109 1.00 87.06 368 GLU A C 1
ATOM 3016 O O . GLU A 1 368 ? -21.218 23.397 1.588 1.00 87.06 368 GLU A O 1
ATOM 3021 N N . ALA A 1 369 ? -19.684 24.228 2.988 1.00 89.25 369 ALA A N 1
ATOM 3022 C CA . ALA A 1 369 ? -19.218 22.917 3.416 1.00 89.25 369 ALA A CA 1
ATOM 3023 C C . ALA A 1 369 ? -20.294 22.159 4.204 1.00 89.25 369 ALA A C 1
ATOM 3025 O O . ALA A 1 369 ? -20.443 20.955 3.990 1.00 89.25 369 ALA A O 1
ATOM 3026 N N . LEU A 1 370 ? -21.024 22.840 5.093 1.00 92.50 370 LEU A N 1
ATOM 3027 C CA . LEU A 1 370 ? -22.124 22.259 5.867 1.00 92.50 370 LEU A CA 1
ATOM 3028 C C . LEU A 1 370 ? -23.332 21.924 4.981 1.00 92.50 370 LEU A C 1
ATOM 3030 O O . LEU A 1 370 ? -23.972 20.895 5.187 1.00 92.50 370 LEU A O 1
ATOM 3034 N N . GLU A 1 371 ? -23.626 22.752 3.984 1.00 90.06 371 GLU A N 1
ATOM 3035 C CA . GLU A 1 371 ? -24.739 22.553 3.060 1.00 90.06 371 GLU A CA 1
ATOM 3036 C C . GLU A 1 371 ? -24.481 21.381 2.105 1.00 90.06 371 GLU A C 1
ATOM 3038 O O . GLU A 1 371 ? -25.321 20.482 1.994 1.00 90.06 371 GLU A O 1
ATOM 3043 N N . ASN A 1 372 ? -23.297 21.343 1.483 1.00 85.88 372 ASN A N 1
ATOM 3044 C CA . ASN A 1 372 ? -22.997 20.434 0.375 1.00 85.88 372 ASN A CA 1
ATOM 3045 C C . ASN A 1 372 ? -22.449 19.068 0.807 1.00 85.88 372 ASN A C 1
ATOM 3047 O O . ASN A 1 372 ? -22.665 18.074 0.112 1.00 85.88 372 ASN A O 1
ATOM 3051 N N . ALA A 1 373 ? -21.736 18.979 1.935 1.00 87.25 373 ALA A N 1
ATOM 3052 C CA . ALA A 1 373 ? -21.261 17.686 2.420 1.00 87.25 373 ALA A CA 1
ATOM 3053 C C . ALA A 1 373 ? -22.391 16.922 3.114 1.00 87.25 373 ALA A C 1
ATOM 3055 O O . ALA A 1 373 ? -23.050 17.434 4.025 1.00 87.25 373 ALA A O 1
ATOM 3056 N N . SER A 1 374 ? -22.585 15.669 2.718 1.00 84.75 374 SER A N 1
ATOM 3057 C CA . SER A 1 374 ? -23.591 14.780 3.302 1.00 84.75 374 SER A CA 1
ATOM 3058 C C . SER A 1 374 ? -23.067 13.364 3.486 1.00 84.75 374 SER A C 1
ATOM 3060 O O . SER A 1 374 ? -21.934 13.080 3.101 1.00 84.75 374 SER A O 1
ATOM 3062 N N . LEU A 1 375 ? -23.860 12.453 4.057 1.00 78.94 375 LEU A N 1
ATOM 3063 C CA . LEU A 1 375 ? -23.533 11.028 4.061 1.00 78.94 375 LEU A CA 1
ATOM 3064 C C . LEU A 1 375 ? -23.563 10.375 2.681 1.00 78.94 375 LEU A C 1
ATOM 3066 O O . LEU A 1 375 ? -23.124 9.229 2.595 1.00 78.94 375 LEU A O 1
ATOM 3070 N N . GLU A 1 376 ? -24.023 11.086 1.649 1.00 73.38 376 GLU A N 1
ATOM 3071 C CA . GLU A 1 376 ? -24.121 10.634 0.260 1.00 73.38 376 GLU A CA 1
ATOM 3072 C C . GLU A 1 376 ? -23.200 11.390 -0.709 1.00 73.38 376 GLU A C 1
ATOM 3074 O O . GLU A 1 376 ? -23.040 10.974 -1.849 1.00 73.38 376 GLU A O 1
ATOM 3079 N N . PHE A 1 377 ? -22.582 12.497 -0.299 1.00 73.19 377 PHE A N 1
ATOM 3080 C CA . PHE A 1 377 ? -21.783 13.333 -1.195 1.00 73.19 377 PHE A CA 1
ATOM 3081 C C . PHE A 1 377 ? -20.649 14.004 -0.420 1.00 73.19 377 PHE A C 1
ATOM 3083 O O . PHE A 1 377 ? -20.849 14.512 0.685 1.00 73.19 377 PHE A O 1
ATOM 3090 N N . ASP A 1 378 ? -19.441 14.007 -0.981 1.00 79.38 378 ASP A N 1
ATOM 3091 C CA . ASP A 1 378 ? -18.392 14.905 -0.495 1.00 79.38 378 ASP A CA 1
ATOM 3092 C C . ASP A 1 378 ? -18.637 16.304 -1.058 1.00 79.38 378 ASP A C 1
ATOM 3094 O O . ASP A 1 378 ? -18.883 16.458 -2.254 1.00 79.38 378 ASP A O 1
ATOM 3098 N N . GLY A 1 379 ? -18.507 17.322 -0.208 1.00 76.06 379 GLY A N 1
ATOM 3099 C CA . GLY A 1 379 ? -18.356 18.689 -0.689 1.00 76.06 379 GLY A CA 1
ATOM 3100 C C . GLY A 1 379 ? -16.993 18.863 -1.375 1.00 76.06 379 GLY A C 1
ATOM 3101 O O . GLY A 1 379 ? -16.112 18.000 -1.237 1.00 76.06 379 GLY A O 1
ATOM 3102 N N . PRO A 1 380 ? -16.757 19.988 -2.072 1.00 74.12 380 PRO A N 1
ATOM 3103 C CA . PRO A 1 380 ? -15.486 20.247 -2.755 1.00 74.12 380 PRO A CA 1
ATOM 3104 C C . PRO A 1 380 ? -14.266 19.999 -1.848 1.00 74.12 380 PRO A C 1
ATOM 3106 O O . PRO A 1 380 ? -13.400 19.177 -2.152 1.00 74.12 380 PRO A O 1
ATOM 3109 N N . ASN A 1 381 ? -14.286 20.569 -0.640 1.00 80.00 381 ASN A N 1
ATOM 3110 C CA . ASN A 1 381 ? -13.196 20.504 0.342 1.00 80.00 381 ASN A CA 1
ATOM 3111 C C . ASN A 1 381 ? -13.599 19.872 1.683 1.00 80.00 381 ASN A C 1
ATOM 3113 O O . ASN A 1 381 ? -12.834 19.920 2.648 1.00 80.00 381 ASN A O 1
ATOM 3117 N N . SER A 1 382 ? -14.785 19.273 1.757 1.00 87.12 382 SER A N 1
ATOM 3118 C CA . SER A 1 382 ? -15.360 18.742 2.992 1.00 87.12 382 SER A CA 1
ATOM 3119 C C . SER A 1 382 ? -16.030 17.387 2.779 1.00 87.12 382 SER A C 1
ATOM 3121 O O . SER A 1 382 ? -16.307 16.971 1.655 1.00 87.12 382 SER A O 1
ATOM 3123 N N . PHE A 1 383 ? -16.271 16.670 3.867 1.00 88.50 383 PHE A N 1
ATOM 3124 C CA . PHE A 1 383 ? -17.001 15.406 3.870 1.00 88.50 383 PHE A CA 1
ATOM 3125 C C . PHE A 1 383 ? -17.810 15.273 5.159 1.00 88.50 383 PHE A C 1
ATOM 3127 O O . PHE A 1 383 ? -17.469 15.895 6.167 1.00 88.50 383 PHE A O 1
ATOM 3134 N N . ALA A 1 384 ? -18.870 14.464 5.129 1.00 90.00 384 ALA A N 1
ATOM 3135 C CA . ALA A 1 384 ? -19.702 14.208 6.300 1.00 90.00 384 ALA A CA 1
ATOM 3136 C C . ALA A 1 384 ? -19.720 12.726 6.695 1.00 90.00 384 ALA A C 1
ATOM 3138 O O . ALA A 1 384 ? -19.652 11.829 5.845 1.00 90.00 384 ALA A O 1
ATOM 3139 N N . VAL A 1 385 ? -19.823 12.499 8.003 1.00 88.62 385 VAL A N 1
ATOM 3140 C CA . VAL A 1 385 ? -19.888 11.188 8.662 1.00 88.62 385 VAL A CA 1
ATOM 3141 C C . VAL A 1 385 ? -21.019 11.172 9.694 1.00 88.62 385 VAL A C 1
ATOM 3143 O O . VAL A 1 385 ? -21.563 12.219 10.055 1.00 88.62 385 VAL A O 1
ATOM 3146 N N . LEU A 1 386 ? -21.375 9.984 10.192 1.00 90.19 386 LEU A N 1
ATOM 3147 C CA . LEU A 1 386 ? -22.384 9.854 11.245 1.00 90.19 386 LEU A CA 1
ATOM 3148 C C . LEU A 1 386 ? -21.909 10.581 12.508 1.00 90.19 386 LEU A C 1
ATOM 3150 O O . LEU A 1 386 ? -20.705 10.615 12.783 1.00 90.19 386 LEU A O 1
ATOM 3154 N N . ASP A 1 387 ? -22.835 11.070 13.336 1.00 91.38 387 ASP A N 1
ATOM 3155 C CA . ASP A 1 387 ? -22.521 11.572 14.684 1.00 91.38 387 ASP A CA 1
ATOM 3156 C C . ASP A 1 387 ? -22.198 10.426 15.662 1.00 91.38 387 ASP A C 1
ATOM 3158 O O . ASP A 1 387 ? -22.896 10.152 16.634 1.00 91.38 387 ASP A O 1
ATOM 3162 N N . LYS A 1 388 ? -21.134 9.688 15.331 1.00 90.06 388 LYS A N 1
ATOM 3163 C CA . LYS A 1 388 ? -20.606 8.512 16.027 1.00 90.06 388 LYS A CA 1
ATOM 3164 C C . LYS A 1 388 ? -19.088 8.628 16.102 1.00 90.06 388 LYS A C 1
ATOM 3166 O O . LYS A 1 388 ? -18.359 8.077 15.280 1.00 90.06 388 LYS A O 1
ATOM 3171 N N . VAL A 1 389 ? -18.615 9.399 17.069 1.00 92.62 389 VAL A N 1
ATOM 3172 C CA . VAL A 1 389 ? -17.187 9.623 17.327 1.00 92.62 389 VAL A CA 1
ATOM 3173 C C . VAL A 1 389 ? -16.885 9.375 18.797 1.00 92.62 389 VAL A C 1
ATOM 3175 O O . VAL A 1 389 ? -17.784 9.432 19.640 1.00 92.62 389 VAL A O 1
ATOM 3178 N N . ALA A 1 390 ? -15.623 9.095 19.112 1.00 94.19 390 ALA A N 1
ATOM 3179 C CA . ALA A 1 390 ? -15.216 8.871 20.487 1.00 94.19 390 ALA A CA 1
ATOM 3180 C C . ALA A 1 390 ? -15.434 10.133 21.336 1.00 94.19 390 ALA A C 1
ATOM 3182 O O . ALA A 1 390 ? -14.999 11.228 20.985 1.00 94.19 390 ALA A O 1
ATOM 3183 N N . LYS A 1 391 ? -16.093 9.956 22.485 1.00 92.94 391 LYS A N 1
ATOM 3184 C CA . LYS A 1 391 ? -16.220 10.984 23.536 1.00 92.94 391 LYS A CA 1
ATOM 3185 C C . LYS A 1 391 ? -15.153 10.841 24.626 1.00 92.94 391 LYS A C 1
ATOM 3187 O O . LYS A 1 391 ? -14.955 11.753 25.421 1.00 92.94 391 LYS A O 1
ATOM 3192 N N . ALA A 1 392 ? -14.504 9.678 24.680 1.00 95.25 392 ALA A N 1
ATOM 3193 C CA . ALA A 1 392 ? -13.409 9.384 25.592 1.00 95.25 392 ALA A CA 1
ATOM 3194 C C . ALA A 1 392 ? -12.141 10.165 25.215 1.00 95.25 392 ALA A C 1
ATOM 3196 O O . ALA A 1 392 ? -11.988 10.631 24.087 1.00 95.25 392 ALA A O 1
ATOM 3197 N N . LYS A 1 393 ? -11.196 10.261 26.150 1.00 96.62 393 LYS A N 1
ATOM 3198 C CA . LYS A 1 393 ? -9.851 10.774 25.891 1.00 96.62 393 LYS A CA 1
ATOM 3199 C C . LYS A 1 393 ? -9.109 9.827 24.942 1.00 96.62 393 LYS A C 1
ATOM 3201 O O . LYS A 1 393 ? -8.965 8.641 25.235 1.00 96.62 393 LYS A O 1
ATOM 3206 N N . VAL A 1 394 ? -8.619 10.370 23.830 1.00 96.88 394 VAL A N 1
ATOM 3207 C CA . VAL A 1 394 ? -7.849 9.669 22.788 1.00 96.88 394 VAL A CA 1
ATOM 3208 C C . VAL A 1 394 ? -6.625 10.515 22.448 1.00 96.88 394 VAL A C 1
ATOM 3210 O O . VAL A 1 394 ? -6.694 11.745 22.485 1.00 96.88 394 VAL A O 1
ATOM 3213 N N . SER A 1 395 ? -5.491 9.890 22.135 1.00 96.06 395 SER A N 1
ATOM 3214 C CA . SER A 1 395 ? -4.335 10.628 21.622 1.00 96.06 395 SER A CA 1
ATOM 3215 C C . SER A 1 395 ? -4.582 11.121 20.189 1.00 96.06 395 SER A C 1
ATOM 3217 O O . SER A 1 395 ? -5.186 10.420 19.378 1.00 96.06 395 SER A O 1
ATOM 3219 N N . GLY A 1 396 ? -4.057 12.298 19.828 1.00 92.25 396 GLY A N 1
ATOM 3220 C CA . GLY A 1 396 ? -4.276 12.875 18.489 1.00 92.25 396 GLY A CA 1
ATOM 3221 C C . GLY A 1 396 ? -3.815 11.971 17.334 1.00 92.25 396 GLY A C 1
ATO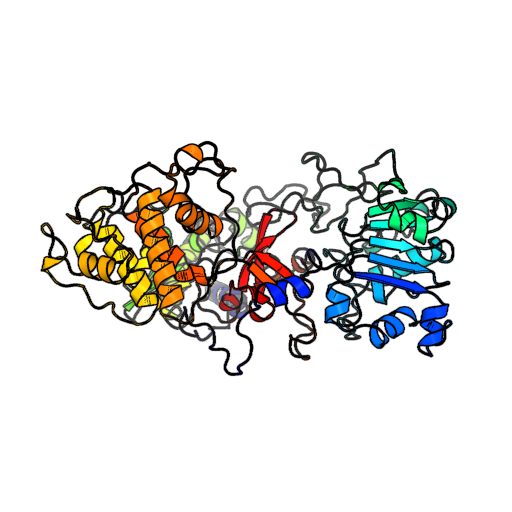M 3222 O O . GLY A 1 396 ? -4.412 11.965 16.263 1.00 92.25 396 GLY A O 1
ATOM 3223 N N . LYS A 1 397 ? -2.799 11.124 17.558 1.00 90.31 397 LYS A N 1
ATOM 3224 C CA . LYS A 1 397 ? -2.335 10.148 16.555 1.00 90.31 397 LYS A CA 1
ATOM 3225 C C . LYS A 1 397 ? -3.311 8.986 16.319 1.00 90.31 397 LYS A C 1
ATOM 3227 O O . LYS A 1 397 ? -3.292 8.414 15.235 1.00 90.31 397 LYS A O 1
ATOM 3232 N N . ALA A 1 398 ? -4.124 8.626 17.315 1.00 94.38 398 ALA A N 1
ATOM 3233 C CA . ALA A 1 398 ? -5.069 7.513 17.243 1.00 94.38 398 ALA A CA 1
ATOM 3234 C C . ALA A 1 398 ? -6.502 7.977 16.944 1.00 94.38 398 ALA A C 1
ATOM 3236 O O . ALA A 1 398 ? -7.336 7.162 16.556 1.00 94.38 398 ALA A O 1
ATOM 3237 N N . GLU A 1 399 ? -6.785 9.275 17.098 1.00 95.00 399 GLU A N 1
ATOM 3238 C CA . GLU A 1 399 ? -8.121 9.864 16.969 1.00 95.00 399 GLU A CA 1
ATOM 3239 C C . GLU A 1 399 ? -8.822 9.463 15.667 1.00 95.00 399 GLU A C 1
ATOM 3241 O O . GLU A 1 399 ? -9.955 8.985 15.704 1.00 95.00 399 GLU A O 1
ATOM 3246 N N . ASN A 1 400 ? -8.130 9.574 14.530 1.00 93.00 400 ASN A N 1
ATOM 3247 C CA . ASN A 1 400 ? -8.694 9.202 13.235 1.00 93.00 400 ASN A CA 1
ATOM 3248 C C . ASN A 1 400 ? -9.106 7.722 13.181 1.00 93.00 400 ASN A C 1
ATOM 3250 O O . ASN A 1 400 ? -10.241 7.406 12.827 1.00 93.00 400 ASN A O 1
ATOM 3254 N N . ASP A 1 401 ? -8.196 6.812 13.534 1.00 92.38 401 ASP A N 1
ATOM 3255 C CA . ASP A 1 401 ? -8.433 5.367 13.435 1.00 92.38 401 ASP A CA 1
ATOM 3256 C C . ASP A 1 401 ? -9.520 4.912 14.419 1.00 92.38 401 ASP A C 1
ATOM 3258 O O . ASP A 1 401 ? -10.350 4.061 14.081 1.00 92.38 401 ASP A O 1
ATOM 3262 N N . VAL A 1 402 ? -9.546 5.516 15.614 1.00 96.19 402 VAL A N 1
ATOM 3263 C CA . VAL A 1 402 ? -10.588 5.310 16.623 1.00 96.19 402 VAL A CA 1
ATOM 3264 C C . VAL A 1 402 ? -11.939 5.774 16.097 1.00 96.19 402 VAL A C 1
ATOM 3266 O O . VAL A 1 402 ? -12.896 5.005 16.132 1.00 96.19 402 VAL A O 1
ATOM 3269 N N . ASN A 1 403 ? -12.034 6.990 15.563 1.00 94.88 403 ASN A N 1
ATOM 3270 C CA . ASN A 1 403 ? -13.297 7.507 15.051 1.00 94.88 403 ASN A CA 1
ATOM 3271 C C . ASN A 1 403 ? -13.805 6.691 13.855 1.00 94.88 403 ASN A C 1
ATOM 3273 O O . ASN A 1 403 ? -14.998 6.401 13.790 1.00 94.88 403 ASN A O 1
ATOM 3277 N N . TRP A 1 404 ? -12.924 6.201 12.977 1.00 91.62 404 TRP A N 1
ATOM 3278 C CA . TRP A 1 404 ? -13.320 5.247 11.935 1.00 91.62 404 TRP A CA 1
ATOM 3279 C C . TRP A 1 404 ? -13.857 3.926 12.498 1.00 91.62 404 TRP A C 1
ATOM 3281 O O . TRP A 1 404 ? -14.826 3.381 11.966 1.00 91.62 404 TRP A O 1
ATOM 3291 N N . ALA A 1 405 ? -13.316 3.432 13.614 1.00 93.12 405 ALA A N 1
ATOM 3292 C CA . ALA A 1 405 ? -13.860 2.246 14.275 1.00 93.12 405 ALA A CA 1
ATOM 3293 C C . ALA A 1 405 ? -15.286 2.472 14.812 1.00 93.12 405 ALA A C 1
ATOM 3295 O O . ALA A 1 405 ? -16.110 1.554 14.770 1.00 93.12 405 ALA A O 1
ATOM 3296 N N . PHE A 1 406 ? -15.599 3.684 15.285 1.00 93.38 406 PHE A N 1
ATOM 3297 C CA . PHE A 1 406 ? -16.957 4.064 15.690 1.00 93.38 406 PHE A CA 1
ATOM 3298 C C . PHE A 1 406 ? -17.911 4.136 14.497 1.00 93.38 406 PHE A C 1
ATOM 3300 O O . PHE A 1 406 ? -19.021 3.606 14.579 1.00 93.38 406 PHE A O 1
ATOM 3307 N N . GLN A 1 407 ? -17.474 4.722 13.378 1.00 89.31 407 GLN A N 1
ATOM 3308 C CA . GLN A 1 407 ? -18.262 4.754 12.140 1.00 89.31 407 GLN A CA 1
ATOM 3309 C C . GLN A 1 407 ? -18.621 3.339 11.663 1.00 89.31 407 GLN A C 1
ATOM 3311 O O . GLN A 1 407 ? -19.753 3.093 11.254 1.00 89.31 407 GLN A O 1
ATOM 3316 N N . ASN A 1 408 ? -17.696 2.389 11.818 1.00 87.69 408 ASN A N 1
ATOM 3317 C CA . ASN A 1 408 ? -17.896 0.980 11.465 1.00 87.69 408 ASN A CA 1
ATOM 3318 C C . ASN A 1 408 ? -18.625 0.157 12.544 1.00 87.69 408 ASN A C 1
ATOM 3320 O O . ASN A 1 408 ? -18.843 -1.044 12.377 1.00 87.69 408 ASN A O 1
ATOM 3324 N N . GLY A 1 409 ? -19.009 0.775 13.666 1.00 90.81 409 GLY A N 1
ATOM 3325 C CA . GLY A 1 409 ? -19.724 0.108 14.754 1.00 90.81 409 GLY A CA 1
ATOM 3326 C C . GLY A 1 409 ? -18.925 -1.013 15.424 1.00 90.81 409 GLY A C 1
ATOM 3327 O O . GLY A 1 409 ? -19.514 -2.008 15.843 1.00 90.81 409 GLY A O 1
ATOM 3328 N N . LEU A 1 410 ? -17.596 -0.880 15.495 1.00 94.44 410 LEU A N 1
ATOM 3329 C CA . LEU A 1 410 ? -16.711 -1.880 16.102 1.00 94.44 410 LEU A CA 1
ATOM 3330 C C . LEU A 1 410 ? -16.639 -1.752 17.630 1.00 94.44 410 LEU A C 1
ATOM 3332 O O . LEU A 1 410 ? -16.381 -2.740 18.317 1.00 94.44 410 LEU A O 1
ATOM 3336 N N . VAL A 1 411 ? -16.875 -0.558 18.179 1.00 95.69 411 VAL A N 1
ATOM 3337 C CA . VAL A 1 411 ? -16.664 -0.253 19.603 1.00 95.69 411 VAL A CA 1
ATOM 3338 C C . VAL A 1 411 ? -17.957 -0.406 20.410 1.00 95.69 411 VAL A C 1
ATOM 3340 O O . VAL A 1 411 ? -18.985 0.177 20.081 1.00 95.69 411 VAL A O 1
ATOM 3343 N N . VAL A 1 412 ? -17.893 -1.159 21.514 1.00 92.62 412 VAL A N 1
ATOM 3344 C CA . VAL A 1 412 ? -18.988 -1.295 22.495 1.00 92.62 412 VAL A CA 1
ATOM 3345 C C . VAL A 1 412 ? -18.759 -0.305 23.631 1.00 92.62 412 VAL A C 1
ATOM 3347 O O . VAL A 1 412 ? -18.201 -0.676 24.659 1.00 92.62 412 VAL A O 1
ATOM 3350 N N . GLU A 1 413 ? -19.164 0.954 23.455 1.00 88.75 413 GLU A N 1
ATOM 3351 C CA . GLU A 1 413 ? -18.793 2.084 24.333 1.00 88.75 413 GLU A CA 1
ATOM 3352 C C . GLU A 1 413 ? -18.861 1.783 25.841 1.00 88.75 413 GLU A C 1
ATOM 3354 O O . GLU A 1 413 ? -17.929 2.102 26.580 1.00 88.75 413 GLU A O 1
ATOM 3359 N N . LYS A 1 414 ? -19.909 1.074 26.286 1.00 91.06 414 LYS A N 1
ATOM 3360 C CA . LYS A 1 414 ? -20.131 0.698 27.695 1.00 91.06 414 LYS A CA 1
ATOM 3361 C C . LYS A 1 414 ? -18.988 -0.114 28.332 1.00 91.06 414 LYS A C 1
ATOM 3363 O O . LYS A 1 414 ? -18.937 -0.201 29.552 1.00 91.06 414 LYS A O 1
ATOM 3368 N N . LEU A 1 415 ? -18.094 -0.718 27.544 1.00 91.94 415 LEU A N 1
ATOM 3369 C CA . LEU A 1 415 ? -16.981 -1.546 28.032 1.00 91.94 415 LEU A CA 1
ATOM 3370 C C . LEU A 1 415 ? -15.635 -0.809 28.135 1.00 91.94 415 LEU A C 1
ATOM 3372 O O . LEU A 1 415 ? -14.700 -1.367 28.709 1.00 91.94 415 LEU A O 1
ATOM 3376 N N . PHE A 1 416 ? -15.495 0.399 27.577 1.00 92.19 416 PHE A N 1
ATOM 3377 C CA . PHE A 1 416 ? -14.177 1.032 27.373 1.00 92.19 416 PHE A CA 1
ATOM 3378 C C . PHE A 1 416 ? -13.898 2.254 28.260 1.00 92.19 416 PHE A C 1
ATOM 3380 O O . PHE A 1 416 ? -12.786 2.774 28.230 1.00 92.19 416 PHE A O 1
ATOM 3387 N N . GLY A 1 417 ? -14.862 2.691 29.077 1.00 91.00 417 GLY A N 1
ATOM 3388 C CA . GLY A 1 417 ? -14.690 3.856 29.951 1.00 91.00 417 GLY A CA 1
ATOM 3389 C C . GLY A 1 417 ? -14.469 5.160 29.173 1.00 91.00 417 GLY A C 1
ATOM 3390 O O . GLY A 1 417 ? -14.881 5.283 28.019 1.00 91.00 417 GLY A O 1
ATOM 3391 N N . ASN A 1 418 ? -13.832 6.144 29.816 1.00 95.31 418 ASN A N 1
ATOM 3392 C CA . ASN A 1 418 ? -13.624 7.495 29.279 1.00 95.31 418 ASN A CA 1
ATOM 3393 C C . ASN A 1 418 ? -12.153 7.847 28.967 1.00 95.31 418 ASN A C 1
ATOM 3395 O O . ASN A 1 418 ? -11.898 8.979 28.559 1.00 95.31 418 ASN A O 1
ATOM 3399 N N . ASP A 1 419 ? -11.200 6.918 29.109 1.00 97.31 419 ASP A N 1
ATOM 3400 C CA . ASP A 1 419 ? -9.788 7.120 28.738 1.00 97.31 419 ASP A CA 1
ATOM 3401 C C . ASP A 1 419 ? -9.247 5.943 27.912 1.00 97.31 419 ASP A C 1
ATOM 3403 O O . ASP A 1 419 ? -8.959 4.868 28.436 1.00 97.31 419 ASP A O 1
ATOM 3407 N N . TYR A 1 420 ? -9.079 6.150 26.603 1.00 97.94 420 TYR A N 1
ATOM 3408 C CA . TYR A 1 420 ? -8.566 5.127 25.687 1.00 97.94 420 TYR A CA 1
ATOM 3409 C C . TYR A 1 420 ? -7.035 5.063 25.644 1.00 97.94 420 TYR A C 1
ATOM 3411 O O . TYR A 1 420 ? -6.472 4.156 25.029 1.00 97.94 420 TYR A O 1
ATOM 3419 N N . THR A 1 421 ? -6.341 5.957 26.349 1.00 97.06 421 THR A N 1
ATOM 3420 C CA . THR A 1 421 ? -4.889 5.850 26.559 1.00 97.06 421 THR A CA 1
ATOM 3421 C C . THR A 1 421 ? -4.536 4.817 27.637 1.00 97.06 421 THR A C 1
ATOM 3423 O O . THR A 1 421 ? -3.382 4.392 27.739 1.00 97.06 421 THR A O 1
ATOM 3426 N N . ALA A 1 422 ? -5.529 4.346 28.403 1.00 97.69 422 ALA A N 1
ATOM 3427 C CA . ALA A 1 422 ? -5.373 3.273 29.377 1.00 97.69 422 ALA A CA 1
ATOM 3428 C C . ALA A 1 422 ? -5.036 1.924 28.717 1.00 97.69 422 ALA A C 1
ATOM 3430 O O . ALA A 1 422 ? -5.217 1.720 27.513 1.00 97.69 422 ALA A O 1
ATOM 3431 N N . LYS A 1 423 ? -4.532 0.978 29.519 1.00 98.31 423 LYS A N 1
ATOM 3432 C CA . LYS A 1 423 ? -4.201 -0.376 29.055 1.00 98.31 423 LYS A CA 1
ATOM 3433 C C . LYS A 1 423 ? -5.462 -1.177 28.743 1.00 98.31 423 LYS A C 1
ATOM 3435 O O . LYS A 1 423 ? -6.434 -1.107 29.487 1.00 98.31 423 LYS A O 1
ATOM 3440 N N . ILE A 1 424 ? -5.425 -1.955 27.661 1.00 98.19 424 ILE A N 1
ATOM 3441 C CA . ILE A 1 424 ? -6.567 -2.780 27.267 1.00 98.19 424 ILE A CA 1
ATOM 3442 C C . ILE A 1 424 ? -6.639 -4.074 28.078 1.00 98.19 424 ILE A C 1
ATOM 3444 O O . ILE A 1 424 ? -5.643 -4.789 28.231 1.00 98.19 424 ILE A O 1
ATOM 3448 N N . THR A 1 425 ? -7.842 -4.400 28.547 1.00 97.81 425 THR A N 1
ATOM 3449 C CA . THR A 1 425 ? -8.127 -5.678 29.202 1.00 97.81 425 THR A CA 1
ATOM 3450 C C . THR A 1 425 ? -8.489 -6.773 28.197 1.00 97.81 425 THR A C 1
ATOM 3452 O O . THR A 1 425 ? -8.919 -6.525 27.066 1.00 97.81 425 THR A O 1
ATOM 3455 N N . LYS A 1 426 ? -8.367 -8.030 28.620 1.00 96.69 426 LYS A N 1
ATOM 3456 C CA . LYS A 1 426 ? -8.736 -9.201 27.821 1.00 96.69 426 LYS A CA 1
ATOM 3457 C C . LYS A 1 426 ? -10.203 -9.169 27.387 1.00 96.69 426 LYS A C 1
ATOM 3459 O O . LYS A 1 426 ? -10.494 -9.508 26.241 1.00 96.69 426 LYS A O 1
ATOM 3464 N N . LEU A 1 427 ? -11.113 -8.712 28.253 1.00 97.50 427 LEU A N 1
ATOM 3465 C CA . LEU A 1 427 ? -12.533 -8.574 27.919 1.00 97.50 427 LEU A CA 1
ATOM 3466 C C . LEU A 1 427 ? -12.790 -7.498 26.856 1.00 97.50 427 LEU A C 1
ATOM 3468 O O . LEU A 1 427 ? -13.553 -7.728 25.919 1.00 97.50 427 LEU A O 1
ATOM 3472 N N . GLN A 1 428 ? -12.136 -6.344 26.977 1.00 98.31 428 GLN A N 1
ATOM 3473 C CA . GLN A 1 428 ? -12.232 -5.262 25.995 1.00 98.31 428 GLN A CA 1
ATOM 3474 C C . GLN A 1 428 ? -11.684 -5.687 24.626 1.00 98.31 428 GLN A C 1
ATOM 3476 O O . GLN A 1 428 ? -12.281 -5.408 23.591 1.00 98.31 428 GLN A O 1
ATOM 3481 N N . CYS A 1 429 ? -10.566 -6.414 24.591 1.00 98.19 429 CYS A N 1
ATOM 3482 C CA . CYS A 1 429 ? -10.033 -6.922 23.328 1.00 98.19 429 CYS A CA 1
ATOM 3483 C C . CYS A 1 429 ? -10.946 -7.996 22.714 1.00 98.19 429 CYS A C 1
ATOM 3485 O O . CYS A 1 429 ? -11.173 -7.994 21.504 1.00 98.19 429 CYS A O 1
ATOM 3487 N N . ALA A 1 430 ? -11.524 -8.873 23.543 1.00 98.00 430 ALA A N 1
ATOM 3488 C CA . ALA A 1 430 ? -12.494 -9.868 23.096 1.00 98.00 430 ALA A CA 1
ATOM 3489 C C . ALA A 1 430 ? -13.734 -9.229 22.459 1.00 98.00 430 ALA A C 1
ATOM 3491 O O . ALA A 1 430 ? -14.176 -9.703 21.416 1.00 98.00 430 ALA A O 1
ATOM 3492 N N . SER A 1 431 ? -14.270 -8.146 23.034 1.00 98.44 431 SER A N 1
ATOM 3493 C CA . SER A 1 431 ? -15.439 -7.467 22.463 1.00 98.44 431 SER A CA 1
ATOM 3494 C C . SER 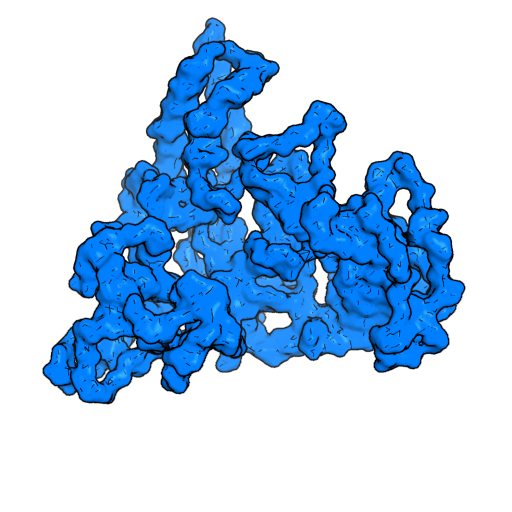A 1 431 ? -15.139 -6.824 21.106 1.00 98.44 431 SER A C 1
ATOM 3496 O O . SER A 1 431 ? -15.935 -6.994 20.186 1.00 98.44 431 SER A O 1
ATOM 349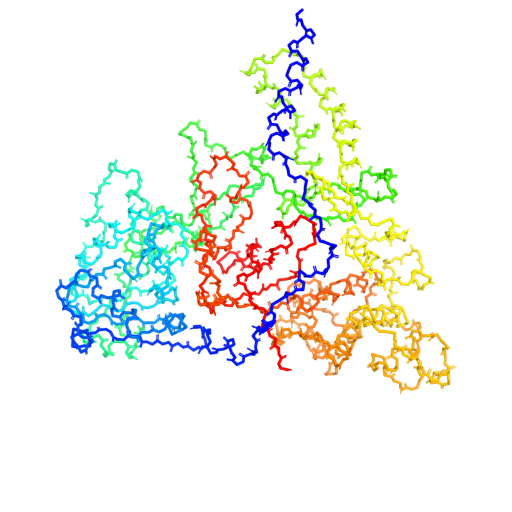8 N N . LEU A 1 432 ? -13.969 -6.192 20.927 1.00 98.62 432 LEU A N 1
ATOM 3499 C CA . LEU A 1 432 ? -13.536 -5.682 19.614 1.00 98.62 432 LEU A CA 1
ATOM 3500 C C . LEU A 1 432 ? -13.387 -6.807 18.584 1.00 98.62 432 LEU A C 1
ATOM 3502 O O . LEU A 1 432 ? -13.850 -6.672 17.455 1.00 98.62 432 LEU A O 1
ATOM 3506 N N . ALA A 1 433 ? -12.745 -7.914 18.962 1.00 98.62 433 ALA A N 1
ATOM 3507 C CA . ALA A 1 433 ? -12.500 -9.044 18.070 1.00 98.62 433 ALA A CA 1
ATOM 3508 C C . ALA A 1 433 ? -13.803 -9.758 17.658 1.00 98.62 433 ALA A C 1
ATOM 3510 O O . ALA A 1 433 ? -13.961 -10.125 16.495 1.00 98.62 433 ALA A O 1
ATOM 3511 N N . VAL A 1 434 ? -14.751 -9.915 18.588 1.00 98.62 434 VAL A N 1
ATOM 3512 C CA . VAL A 1 434 ? -16.090 -10.458 18.308 1.00 98.62 434 VAL A CA 1
ATOM 3513 C C . VAL A 1 434 ? -16.863 -9.529 17.380 1.00 98.62 434 VAL A C 1
ATOM 3515 O O . VAL A 1 434 ? -17.335 -9.988 16.346 1.00 98.62 434 VAL A O 1
ATOM 3518 N N . ASN A 1 435 ? -16.931 -8.228 17.682 1.00 97.94 435 ASN A N 1
ATOM 3519 C CA . ASN A 1 435 ? -17.626 -7.271 16.821 1.00 97.94 435 ASN A CA 1
ATOM 3520 C C . ASN A 1 435 ? -17.027 -7.227 15.415 1.00 97.94 435 ASN A C 1
ATOM 3522 O O . ASN A 1 435 ? -17.768 -7.225 14.439 1.00 97.94 435 ASN A O 1
ATOM 3526 N N . LEU A 1 436 ? -15.697 -7.235 15.297 1.00 97.94 436 LEU A N 1
ATOM 3527 C CA . LEU A 1 436 ? -15.013 -7.329 14.009 1.00 97.94 436 LEU A CA 1
ATOM 3528 C C . LEU A 1 436 ? -15.484 -8.562 13.220 1.00 97.94 436 LEU A C 1
ATOM 3530 O O . LEU A 1 436 ? -15.843 -8.440 12.050 1.00 97.94 436 LEU A O 1
ATOM 3534 N N . ALA A 1 437 ? -15.516 -9.732 13.863 1.00 98.00 437 ALA A N 1
ATOM 3535 C CA . ALA A 1 437 ? -15.963 -10.968 13.232 1.00 98.00 437 ALA A CA 1
ATOM 3536 C C . ALA A 1 437 ? -17.444 -10.914 12.819 1.00 98.00 437 ALA A C 1
ATOM 3538 O O . ALA A 1 437 ? -17.774 -11.280 11.691 1.00 98.00 437 ALA A O 1
ATOM 3539 N N . GLU A 1 438 ? -18.336 -10.428 13.683 1.00 97.00 438 GLU A N 1
ATOM 3540 C CA . GLU A 1 438 ? -19.771 -10.316 13.383 1.00 97.00 438 GLU A CA 1
ATOM 3541 C C . GLU A 1 438 ? -20.042 -9.313 12.254 1.00 97.00 438 GLU A C 1
ATOM 3543 O O . GLU A 1 438 ? -20.836 -9.590 11.356 1.00 97.00 438 GLU A O 1
ATOM 3548 N N . LYS A 1 439 ? -19.334 -8.174 12.233 1.00 93.50 439 LYS A N 1
ATOM 3549 C CA . LYS A 1 439 ? -19.475 -7.163 11.175 1.00 93.50 439 LYS A CA 1
ATOM 3550 C C . LYS A 1 439 ? -18.986 -7.659 9.819 1.00 93.50 439 LYS A C 1
ATOM 3552 O O . LYS A 1 439 ? -19.665 -7.431 8.826 1.00 93.50 439 LYS A O 1
ATOM 3557 N N . LEU A 1 440 ? -17.848 -8.353 9.772 1.00 90.31 440 LEU A N 1
ATOM 3558 C CA . LEU A 1 440 ? -17.305 -8.886 8.518 1.00 90.31 440 LEU A CA 1
ATOM 3559 C C . LEU A 1 440 ? -18.075 -10.106 7.999 1.00 90.31 440 LEU A C 1
ATOM 3561 O O . LEU A 1 440 ? -18.163 -10.311 6.793 1.00 90.31 440 LEU A O 1
ATOM 3565 N N . THR A 1 441 ? -18.637 -10.926 8.889 1.00 91.62 441 THR A N 1
ATOM 3566 C CA . THR A 1 441 ? -19.458 -12.080 8.483 1.00 91.62 441 THR A CA 1
ATOM 3567 C C . THR A 1 441 ? -20.915 -11.717 8.202 1.00 91.62 441 THR A C 1
ATOM 3569 O O . THR A 1 441 ? -21.610 -12.501 7.556 1.00 91.62 441 THR A O 1
ATOM 3572 N N . GLY A 1 442 ? -21.389 -10.571 8.702 1.00 90.38 442 GLY A N 1
ATOM 3573 C CA . GLY A 1 442 ? -22.803 -10.193 8.684 1.00 90.38 442 GLY A CA 1
ATOM 3574 C C . GLY A 1 442 ? -23.683 -11.080 9.573 1.00 90.38 442 GLY A C 1
ATOM 3575 O O . GLY A 1 442 ? -24.897 -11.105 9.390 1.00 90.38 442 GLY A O 1
ATOM 3576 N N . LYS A 1 443 ? -23.088 -11.846 10.499 1.00 91.50 443 LYS A N 1
ATOM 3577 C CA . LYS A 1 443 ? -23.775 -12.846 11.327 1.00 91.50 443 LYS A CA 1
ATOM 3578 C C . LYS A 1 443 ? -23.418 -12.671 12.792 1.00 91.50 443 LYS A C 1
ATOM 3580 O O . LYS A 1 443 ? -22.258 -12.461 13.131 1.00 91.50 443 LYS A O 1
ATOM 3585 N N . GLU A 1 444 ? -24.409 -12.827 13.659 1.00 96.50 444 GLU A N 1
ATOM 3586 C CA . GLU A 1 444 ? -24.179 -12.867 15.098 1.00 96.50 444 GLU A CA 1
ATOM 3587 C C . GLU A 1 444 ? -23.562 -14.212 15.517 1.00 96.50 444 GLU A C 1
ATOM 3589 O O . GLU A 1 444 ? -23.966 -15.276 15.044 1.00 96.50 444 GLU A O 1
ATOM 3594 N N . ILE A 1 445 ? -22.581 -14.175 16.418 1.00 97.50 445 ILE A N 1
ATOM 3595 C CA . ILE A 1 445 ? -21.982 -15.362 17.024 1.00 97.50 445 ILE A CA 1
ATOM 3596 C C . ILE A 1 445 ? -22.860 -15.805 18.194 1.00 97.50 445 ILE A C 1
ATOM 3598 O O . ILE A 1 445 ? -23.037 -15.073 19.168 1.00 97.50 445 ILE A O 1
ATOM 3602 N N . THR A 1 446 ? -23.357 -17.040 18.151 1.00 97.25 446 THR A N 1
ATOM 3603 C CA . THR A 1 446 ? -24.068 -17.632 19.289 1.00 97.25 446 THR A CA 1
ATOM 3604 C C . THR A 1 446 ? -23.090 -17.885 20.447 1.00 97.25 446 THR A C 1
ATOM 3606 O O . THR A 1 446 ? -22.092 -18.583 20.259 1.00 97.25 446 THR A O 1
ATOM 3609 N N . PRO A 1 447 ? -23.325 -17.337 21.654 1.00 95.94 447 PRO A N 1
ATOM 3610 C CA . PRO A 1 447 ? -22.422 -17.532 22.786 1.00 95.94 447 PRO A CA 1
ATOM 3611 C C . PRO A 1 447 ? -22.480 -18.975 23.313 1.00 95.94 447 PRO A C 1
ATOM 3613 O O . PRO A 1 447 ? -23.560 -19.557 23.408 1.00 95.94 447 PRO A O 1
ATOM 3616 N N . VAL A 1 448 ? -21.343 -19.520 23.766 1.00 92.94 448 VAL A N 1
ATOM 3617 C CA . VAL A 1 448 ? -21.324 -20.773 24.560 1.00 92.94 448 VAL A CA 1
ATOM 3618 C C . VAL A 1 448 ? -22.125 -20.619 25.858 1.00 92.94 448 VAL A C 1
ATOM 3620 O O . VAL A 1 448 ? -22.476 -19.501 26.226 1.00 92.94 448 VAL A O 1
ATOM 3623 N N . SER A 1 449 ? -22.397 -21.701 26.594 1.00 88.00 449 SER A N 1
ATOM 3624 C CA . SER A 1 449 ? -23.105 -21.650 27.889 1.00 88.00 449 SER A CA 1
ATOM 3625 C C . SER A 1 449 ? -22.512 -20.622 28.869 1.00 88.00 449 SER A C 1
ATOM 3627 O O . SER A 1 449 ? -21.311 -20.349 28.851 1.00 88.00 449 SER A O 1
ATOM 3629 N N . LYS A 1 450 ? -23.350 -20.056 29.752 1.00 83.19 450 LYS A N 1
ATOM 3630 C CA . LYS A 1 450 ? -22.905 -19.170 30.847 1.00 83.19 450 LYS A CA 1
ATOM 3631 C C . LYS A 1 450 ? -21.873 -19.840 31.758 1.00 83.19 450 LYS A C 1
ATOM 3633 O O . LYS A 1 450 ? -20.999 -19.162 32.273 1.00 83.19 450 LYS A O 1
ATOM 3638 N N . LEU A 1 451 ? -21.939 -21.166 31.878 1.00 80.94 451 LEU A N 1
ATOM 3639 C CA . LEU A 1 451 ? -21.047 -21.978 32.707 1.00 80.94 451 LEU A CA 1
ATOM 3640 C C . LEU A 1 451 ? -19.660 -22.213 32.083 1.00 80.94 451 LEU A C 1
ATOM 3642 O O . LEU A 1 451 ? -18.835 -22.897 32.678 1.00 80.94 451 LEU A O 1
ATOM 3646 N N . ALA A 1 452 ? -19.391 -21.686 30.883 1.00 81.94 452 ALA A N 1
ATOM 3647 C CA . ALA A 1 452 ? -18.106 -21.883 30.214 1.00 81.94 452 ALA A CA 1
ATOM 3648 C C . ALA A 1 452 ? -16.931 -21.215 30.946 1.00 81.94 452 ALA A C 1
ATOM 3650 O O . ALA A 1 452 ? -15.796 -21.665 30.798 1.00 81.94 452 ALA A O 1
ATOM 3651 N N . PHE A 1 453 ? -17.194 -20.155 31.720 1.00 86.75 453 PHE A N 1
ATOM 3652 C CA . PHE A 1 453 ? -16.187 -19.454 32.510 1.00 86.75 453 PHE A CA 1
ATOM 3653 C C . PHE A 1 453 ? -16.669 -19.268 33.953 1.00 86.75 453 PHE A C 1
ATOM 3655 O O . PHE A 1 453 ? -17.756 -18.730 34.151 1.00 86.75 453 PHE A O 1
ATOM 3662 N N . PRO A 1 454 ? -15.871 -19.659 34.963 1.00 88.50 454 PRO A N 1
ATOM 3663 C CA . PRO A 1 454 ? -16.254 -19.502 36.367 1.00 88.50 454 PRO A CA 1
ATOM 3664 C C . PRO A 1 454 ? -16.207 -18.045 36.857 1.00 88.50 454 PRO A C 1
ATOM 3666 O O . PRO A 1 454 ? -16.816 -17.719 37.868 1.00 88.50 454 PRO A O 1
ATOM 3669 N N . ASP A 1 455 ? -15.479 -17.166 36.166 1.00 92.38 455 ASP A N 1
ATOM 3670 C CA . ASP A 1 455 ? -15.153 -15.805 36.607 1.00 92.38 455 ASP A CA 1
ATOM 3671 C C . ASP A 1 455 ? -15.827 -14.695 35.775 1.00 92.38 455 ASP A C 1
ATOM 3673 O O . ASP A 1 455 ? -15.610 -13.509 36.031 1.00 92.38 455 ASP A O 1
ATOM 3677 N N . THR A 1 456 ? -16.637 -15.038 34.762 1.00 91.56 456 THR A N 1
ATOM 3678 C CA . THR A 1 456 ? -17.406 -14.045 33.997 1.00 91.56 456 THR A CA 1
ATOM 3679 C C . THR A 1 456 ? -18.588 -14.640 33.229 1.00 91.56 456 THR A C 1
ATOM 3681 O O . THR A 1 456 ? -18.453 -15.618 32.501 1.00 91.56 456 THR A O 1
ATOM 3684 N N . GLU A 1 457 ? -19.742 -13.969 33.288 1.00 93.38 457 GLU A N 1
ATOM 3685 C CA . GLU A 1 457 ? -20.896 -14.265 32.423 1.00 93.38 457 GLU A CA 1
ATOM 3686 C C . GLU A 1 457 ? -20.965 -13.370 31.174 1.00 93.38 457 GLU A C 1
ATOM 3688 O O . GLU A 1 457 ? -21.938 -13.430 30.412 1.00 93.38 457 GLU A O 1
ATOM 3693 N N . ASN A 1 458 ? -19.962 -12.507 30.954 1.00 95.31 458 ASN A N 1
ATOM 3694 C CA . ASN A 1 458 ? -20.033 -11.497 29.905 1.00 95.31 458 ASN A CA 1
ATOM 3695 C C . ASN A 1 458 ? -20.204 -12.141 28.520 1.00 95.31 458 ASN A C 1
ATOM 3697 O O . ASN A 1 458 ? -19.453 -13.036 28.119 1.00 95.31 458 ASN A O 1
ATOM 3701 N N . ILE A 1 459 ? -21.189 -11.649 27.767 1.00 96.12 459 ILE A N 1
ATOM 3702 C CA . ILE A 1 459 ? -21.556 -12.214 26.469 1.00 96.12 459 ILE A CA 1
ATOM 3703 C C . ILE A 1 459 ? -20.388 -12.216 25.476 1.00 96.12 459 ILE A C 1
ATOM 3705 O O . ILE A 1 459 ? -20.229 -13.191 24.749 1.00 96.12 459 ILE A O 1
ATOM 3709 N N . TYR A 1 460 ? -19.520 -11.201 25.481 1.00 96.88 460 TYR A N 1
ATOM 3710 C CA . TYR A 1 460 ? -18.390 -11.127 24.552 1.00 96.88 460 TYR A CA 1
ATOM 3711 C C . TYR A 1 460 ? -17.296 -12.144 24.874 1.00 96.88 460 TYR A C 1
ATOM 3713 O O . TYR A 1 460 ? -16.699 -12.691 23.952 1.00 96.88 460 TYR A O 1
ATOM 3721 N N . ALA A 1 461 ? -17.072 -12.469 26.151 1.00 96.00 461 ALA A N 1
ATOM 3722 C CA . ALA A 1 461 ? -16.172 -13.561 26.523 1.00 96.00 461 ALA A CA 1
ATOM 3723 C C . ALA A 1 461 ? -16.698 -14.900 25.977 1.00 96.00 461 ALA A C 1
ATOM 3725 O O . ALA A 1 461 ? -15.960 -15.660 25.347 1.00 96.00 461 ALA A O 1
ATOM 3726 N N . ARG A 1 462 ? -18.002 -15.152 26.139 1.00 95.88 462 ARG A N 1
ATOM 3727 C CA . ARG A 1 462 ? -18.673 -16.374 25.666 1.00 95.88 462 ARG A CA 1
ATOM 3728 C C . ARG A 1 462 ? -18.734 -16.467 24.137 1.00 95.88 462 ARG A C 1
ATOM 3730 O O . ARG A 1 462 ? -18.490 -17.536 23.584 1.00 95.88 462 ARG A O 1
ATOM 3737 N N . LYS A 1 463 ? -19.005 -15.360 23.439 1.00 97.62 463 LYS A N 1
ATOM 3738 C CA . LYS A 1 463 ? -18.931 -15.289 21.970 1.00 97.62 463 LYS A CA 1
ATOM 3739 C C . LYS A 1 463 ? -17.502 -15.512 21.474 1.00 97.62 463 LYS A C 1
ATOM 3741 O O . LYS A 1 463 ? -17.287 -16.298 20.558 1.00 97.62 463 LYS A O 1
ATOM 3746 N N . ALA A 1 464 ? 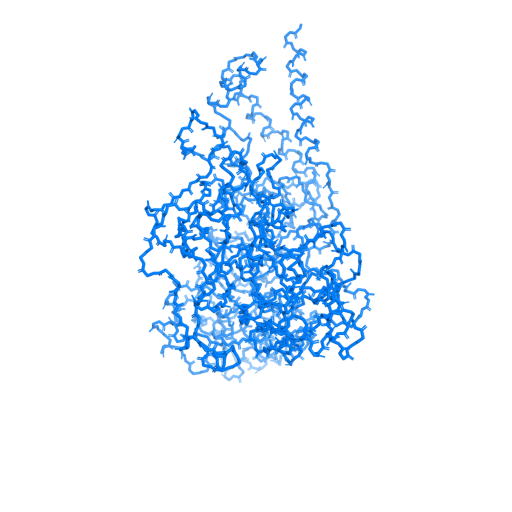-16.509 -14.894 22.117 1.00 96.88 464 ALA A N 1
ATOM 3747 C CA . ALA A 1 464 ? -15.106 -15.094 21.763 1.00 96.88 464 ALA A CA 1
ATOM 3748 C C . ALA A 1 464 ? -14.672 -16.556 21.940 1.00 96.88 464 ALA A C 1
ATOM 3750 O O . ALA A 1 464 ? -13.901 -17.058 21.125 1.00 96.88 464 ALA A O 1
ATOM 3751 N N . ALA A 1 465 ? -15.175 -17.247 22.966 1.00 95.50 465 ALA A N 1
ATOM 3752 C CA . ALA A 1 465 ? -14.952 -18.679 23.149 1.00 95.50 465 ALA A CA 1
ATOM 3753 C C . ALA A 1 465 ? -15.609 -19.513 22.038 1.00 95.50 465 ALA A C 1
ATOM 3755 O O . ALA A 1 465 ? -14.945 -20.359 21.444 1.00 95.50 465 ALA A O 1
ATOM 3756 N N . ALA A 1 466 ? -16.879 -19.232 21.714 1.00 95.69 466 ALA A N 1
ATOM 3757 C CA . ALA A 1 466 ? -17.624 -19.923 20.655 1.00 95.69 466 ALA A CA 1
ATOM 3758 C C . ALA A 1 466 ? -16.935 -19.803 19.287 1.00 95.69 466 ALA A C 1
ATOM 3760 O O . ALA A 1 466 ? -16.834 -20.775 18.544 1.00 95.69 466 ALA A O 1
ATOM 3761 N N . ALA A 1 467 ? -16.407 -18.617 18.980 1.00 96.44 467 ALA A N 1
ATOM 3762 C CA . ALA A 1 467 ? -15.684 -18.344 17.743 1.00 96.44 467 ALA A CA 1
ATOM 3763 C C . ALA A 1 467 ? -14.221 -18.833 17.748 1.00 96.44 467 ALA A C 1
ATOM 3765 O O . ALA A 1 467 ? -13.514 -18.665 16.756 1.00 96.44 467 ALA A O 1
ATOM 3766 N N . GLY A 1 468 ? -13.730 -19.401 18.857 1.00 95.38 468 GLY A N 1
ATOM 3767 C CA . GLY A 1 468 ? -12.330 -19.812 19.003 1.00 95.38 468 GLY A CA 1
ATOM 3768 C C . GLY A 1 468 ? -11.331 -18.648 19.056 1.00 95.38 468 GLY A C 1
ATOM 3769 O O . GLY A 1 468 ? -10.126 -18.863 18.927 1.00 95.38 468 GLY A O 1
ATOM 3770 N N . ILE A 1 469 ? -11.805 -17.415 19.258 1.00 96.19 469 ILE A N 1
ATOM 3771 C CA . ILE A 1 469 ? -10.985 -16.207 19.433 1.00 96.19 469 ILE A CA 1
ATOM 3772 C C . ILE A 1 469 ? -10.263 -16.279 20.784 1.00 96.19 469 ILE A C 1
ATOM 3774 O O . ILE A 1 469 ? -9.030 -16.186 20.870 1.00 96.19 469 ILE A O 1
ATOM 3778 N N . ALA A 1 470 ? -11.036 -16.529 21.841 1.00 91.38 470 ALA A N 1
ATOM 3779 C CA . ALA A 1 470 ? -10.530 -16.848 23.165 1.00 91.38 470 ALA A CA 1
ATOM 3780 C C . ALA A 1 470 ? -10.485 -18.370 23.341 1.00 91.38 470 ALA A C 1
ATOM 3782 O O . ALA A 1 470 ? -11.422 -19.073 22.973 1.00 91.38 470 ALA A O 1
ATOM 3783 N N . LYS A 1 471 ? -9.402 -18.893 23.921 1.00 78.06 471 LYS A N 1
ATOM 3784 C CA . LYS A 1 471 ? -9.333 -20.318 24.266 1.00 78.06 471 LYS A CA 1
ATOM 3785 C C . LYS A 1 471 ? -10.142 -20.575 25.547 1.00 78.06 471 LYS A C 1
ATOM 3787 O O . LYS A 1 471 ? -9.891 -19.874 26.531 1.00 78.06 471 LYS A O 1
ATOM 3792 N N . PRO A 1 472 ? -11.053 -21.562 25.569 1.00 65.81 472 PRO A N 1
ATOM 3793 C CA . PRO A 1 472 ? -11.762 -21.960 26.778 1.00 65.81 472 PRO A CA 1
ATOM 3794 C C . PRO A 1 472 ? -10.881 -22.918 27.591 1.00 65.81 472 PRO A C 1
ATOM 3796 O O . PRO A 1 472 ? -11.012 -24.132 27.498 1.00 65.81 472 PRO A O 1
ATOM 3799 N N . SER A 1 473 ? -9.919 -22.388 28.342 1.00 66.75 473 SER A N 1
ATOM 3800 C CA . SER A 1 473 ? -9.109 -23.193 29.266 1.00 66.75 473 SER A CA 1
ATOM 3801 C C . SER A 1 473 ? -9.081 -22.520 30.636 1.00 66.75 473 SER A C 1
ATOM 3803 O O . SER A 1 473 ? -8.251 -21.640 30.871 1.00 66.75 473 SER A O 1
ATOM 3805 N N . GLY A 1 474 ? -10.005 -22.916 31.516 1.00 81.81 474 GLY A N 1
ATOM 3806 C CA . GLY A 1 474 ? -10.149 -22.362 32.866 1.00 81.81 474 GLY A CA 1
ATOM 3807 C C . GLY A 1 474 ? -10.805 -20.976 32.901 1.00 81.81 474 GLY A C 1
ATOM 3808 O O . GLY A 1 474 ? -11.645 -20.657 32.062 1.00 81.81 474 GLY A O 1
ATOM 3809 N N . ALA A 1 475 ? -10.421 -20.162 33.888 1.00 88.06 475 ALA A N 1
ATOM 3810 C CA . ALA A 1 475 ? -10.903 -18.790 34.057 1.00 88.06 475 ALA A CA 1
ATOM 3811 C C . ALA A 1 475 ? -10.594 -17.905 32.833 1.00 88.06 475 ALA A C 1
ATOM 3813 O O . ALA A 1 475 ? -9.500 -17.949 32.254 1.00 88.06 475 ALA A O 1
ATOM 3814 N N . PHE A 1 476 ? -11.547 -17.057 32.444 1.00 92.00 476 PHE A N 1
ATOM 3815 C CA . PHE A 1 476 ? -11.376 -16.115 31.344 1.00 92.00 476 PHE A CA 1
ATOM 3816 C C . PHE A 1 476 ? -10.380 -15.008 31.695 1.00 92.00 476 PHE A C 1
ATOM 3818 O O . PHE A 1 476 ? -9.625 -14.593 30.822 1.00 92.00 476 PHE A O 1
ATOM 3825 N N . ASN A 1 477 ? -10.319 -14.563 32.946 1.00 93.94 477 ASN A N 1
ATOM 3826 C CA . ASN A 1 477 ? -9.535 -13.437 33.450 1.00 93.94 477 ASN A CA 1
ATOM 3827 C C . ASN A 1 477 ? -9.852 -12.119 32.711 1.00 93.94 477 ASN A C 1
ATOM 3829 O O . ASN A 1 477 ? -8.992 -11.589 31.998 1.00 93.94 477 ASN A O 1
ATOM 3833 N N . PRO A 1 478 ? -11.075 -11.566 32.850 1.00 95.06 478 PRO A N 1
ATOM 3834 C CA . PRO A 1 478 ? -11.547 -10.432 32.048 1.00 95.06 478 PRO A CA 1
ATOM 3835 C C . PRO A 1 478 ? -10.692 -9.168 32.188 1.00 95.06 478 PRO A C 1
ATOM 3837 O O . PRO A 1 478 ? -10.563 -8.423 31.219 1.00 95.06 478 PRO A O 1
ATOM 3840 N N . ASN A 1 479 ? -10.074 -8.965 33.355 1.00 96.25 479 ASN A N 1
ATOM 3841 C CA . ASN A 1 479 ? -9.274 -7.782 33.684 1.00 96.25 479 ASN A CA 1
ATOM 3842 C C . ASN A 1 479 ? -7.781 -7.931 33.350 1.00 96.25 479 ASN A C 1
ATOM 3844 O O . ASN A 1 479 ? -7.018 -6.988 33.548 1.00 96.25 479 ASN A O 1
ATOM 3848 N N . ALA A 1 480 ? -7.344 -9.091 32.844 1.00 96.50 480 ALA A N 1
ATOM 3849 C CA . ALA A 1 480 ? -5.946 -9.297 32.482 1.00 96.50 480 ALA A CA 1
ATOM 3850 C C . ALA A 1 480 ? -5.524 -8.323 31.373 1.00 96.50 480 ALA A C 1
ATOM 3852 O O . ALA A 1 480 ? -6.205 -8.211 30.352 1.00 96.50 480 ALA A O 1
ATOM 3853 N N . ILE A 1 481 ? -4.396 -7.639 31.560 1.00 97.88 481 ILE A N 1
ATOM 3854 C CA . ILE A 1 481 ? -3.840 -6.731 30.553 1.00 97.88 481 ILE A CA 1
ATOM 3855 C C . ILE A 1 481 ? -3.177 -7.540 29.444 1.00 97.88 481 ILE A C 1
ATOM 3857 O O . ILE A 1 481 ? -2.420 -8.473 29.713 1.00 97.88 481 ILE A O 1
ATOM 3861 N N . LEU A 1 482 ? -3.455 -7.176 28.191 1.00 97.19 482 LEU A N 1
ATOM 3862 C CA . LEU A 1 482 ? -2.877 -7.865 27.043 1.00 97.19 482 LEU A CA 1
ATOM 3863 C C . LEU A 1 482 ? -1.586 -7.202 26.555 1.00 97.19 482 LEU A C 1
ATOM 3865 O O . LEU A 1 482 ? -1.513 -5.992 26.323 1.00 97.19 482 LEU A O 1
ATOM 3869 N N . SER A 1 483 ? -0.584 -8.045 26.318 1.00 97.81 483 SER A N 1
ATOM 3870 C CA . SER A 1 483 ? 0.580 -7.718 25.494 1.00 97.81 483 SER A CA 1
ATOM 3871 C C . SER A 1 483 ? 0.207 -7.605 24.013 1.00 97.81 483 SER A C 1
ATOM 3873 O O . SER A 1 483 ? -0.824 -8.120 23.565 1.00 97.81 483 SER A O 1
ATOM 3875 N N . ARG A 1 484 ? 1.083 -6.987 23.217 1.00 98.00 484 ARG A N 1
ATOM 3876 C CA . ARG A 1 484 ? 0.898 -6.841 21.766 1.00 98.00 484 ARG A CA 1
ATOM 3877 C C . ARG A 1 484 ? 0.720 -8.172 21.043 1.00 98.00 484 ARG A C 1
ATOM 3879 O O . ARG A 1 484 ? -0.163 -8.275 20.196 1.00 98.00 484 ARG A O 1
ATOM 3886 N N . GLN A 1 485 ? 1.485 -9.202 21.397 1.00 97.88 485 GLN A N 1
ATOM 3887 C CA . GLN A 1 485 ? 1.361 -10.521 20.770 1.00 97.88 485 GLN A CA 1
ATOM 3888 C C . GLN A 1 485 ? 0.064 -11.249 21.143 1.00 97.88 485 GLN A C 1
ATOM 3890 O O . GLN A 1 485 ? -0.526 -11.948 20.313 1.00 97.88 485 GLN A O 1
ATOM 3895 N N . GLN A 1 486 ? -0.438 -11.039 22.363 1.00 97.50 486 GLN A N 1
ATOM 3896 C CA . GLN A 1 486 ? -1.751 -11.544 22.762 1.00 97.50 486 GLN A CA 1
ATOM 3897 C C . GLN A 1 486 ? -2.866 -10.811 22.008 1.00 97.50 486 GLN A C 1
ATOM 3899 O O . GLN A 1 486 ? -3.728 -11.469 21.432 1.00 97.50 486 GLN A O 1
ATOM 3904 N N . MET A 1 487 ? -2.814 -9.478 21.934 1.00 97.75 487 MET A N 1
ATOM 3905 C CA . MET A 1 487 ? -3.772 -8.670 21.170 1.00 97.75 487 MET A CA 1
ATOM 3906 C C . MET A 1 487 ? -3.789 -9.059 19.682 1.00 97.75 487 MET A C 1
ATOM 3908 O O . MET A 1 487 ? -4.855 -9.310 19.122 1.00 97.75 487 MET A O 1
ATOM 3912 N N . ALA A 1 488 ? -2.617 -9.188 19.050 1.00 98.06 488 ALA A N 1
ATOM 3913 C CA . ALA A 1 488 ? -2.493 -9.632 17.661 1.00 98.06 488 ALA A CA 1
ATOM 3914 C C . ALA A 1 488 ? -3.141 -11.007 17.443 1.00 98.06 488 ALA A C 1
ATOM 3916 O O . ALA A 1 488 ? -3.811 -11.227 16.439 1.00 98.06 488 ALA A O 1
ATOM 3917 N N . THR A 1 489 ? -3.006 -11.914 18.412 1.00 98.12 489 THR A N 1
ATOM 3918 C CA . THR A 1 489 ? -3.610 -13.250 18.349 1.00 98.12 489 THR A CA 1
ATOM 3919 C C . THR A 1 489 ? -5.138 -13.217 18.414 1.00 98.12 489 THR A C 1
ATOM 3921 O O . THR A 1 489 ? -5.781 -14.022 17.743 1.00 98.12 489 THR A O 1
ATOM 3924 N N . TYR A 1 490 ? -5.736 -12.294 19.176 1.00 98.38 490 TYR A N 1
ATOM 3925 C CA . TYR A 1 490 ? -7.195 -12.123 19.216 1.00 98.38 490 TYR A CA 1
ATOM 3926 C C . TYR A 1 490 ? -7.739 -11.681 17.857 1.00 98.38 490 TYR A C 1
ATOM 3928 O O . TYR A 1 490 ? -8.646 -12.317 17.321 1.00 98.38 490 TYR A O 1
ATOM 3936 N N . PHE A 1 491 ? -7.150 -10.637 17.272 1.00 98.56 491 PHE A N 1
ATOM 3937 C CA . PHE A 1 491 ? -7.584 -10.134 15.969 1.00 98.56 491 PHE A CA 1
ATOM 3938 C C . PHE A 1 491 ? -7.287 -11.115 14.835 1.00 98.56 491 PHE A C 1
ATOM 3940 O O . PHE A 1 491 ? -8.164 -11.358 14.014 1.00 98.56 491 PHE A O 1
ATOM 3947 N N . TYR A 1 492 ? -6.118 -11.761 14.833 1.00 98.25 492 TYR A N 1
ATOM 3948 C CA . TYR A 1 492 ? -5.811 -12.820 13.873 1.00 98.25 492 TYR A CA 1
ATOM 3949 C C . TYR A 1 492 ? -6.860 -13.936 13.926 1.00 98.25 492 TYR A C 1
ATOM 3951 O O . TYR A 1 492 ? -7.438 -14.280 12.902 1.00 98.25 492 TYR A O 1
ATOM 3959 N N . ARG A 1 493 ? -7.198 -14.459 15.113 1.00 98.44 493 ARG A N 1
ATOM 3960 C CA . ARG A 1 493 ? -8.226 -15.508 15.237 1.00 98.44 493 ARG A CA 1
ATOM 3961 C C . ARG A 1 493 ? -9.614 -15.040 14.810 1.00 98.44 493 ARG A C 1
ATOM 3963 O O . ARG A 1 493 ? -10.331 -15.825 14.199 1.00 98.44 493 ARG A O 1
ATOM 3970 N N . ALA A 1 494 ? -9.981 -13.787 15.080 1.00 98.56 494 ALA A N 1
ATOM 3971 C CA . ALA A 1 494 ? -11.222 -13.213 14.562 1.00 98.56 494 ALA A CA 1
ATOM 3972 C C . ALA A 1 494 ? -11.228 -13.199 13.027 1.00 98.56 494 ALA A C 1
ATOM 3974 O O . ALA A 1 494 ? -12.197 -13.636 12.411 1.00 98.56 494 ALA A O 1
ATOM 3975 N N . LEU A 1 495 ? -10.123 -12.798 12.398 1.00 97.88 495 LEU A N 1
ATOM 3976 C CA . LEU A 1 495 ? -9.979 -12.826 10.943 1.00 97.88 495 LEU A CA 1
ATOM 3977 C C . LEU A 1 495 ? -9.987 -14.260 10.387 1.00 97.88 495 LEU A C 1
ATOM 3979 O O . LEU A 1 495 ? -10.625 -14.501 9.362 1.00 97.88 495 LEU A O 1
ATOM 3983 N N . GLN A 1 496 ? -9.386 -15.236 11.075 1.00 97.25 496 GLN A N 1
ATOM 3984 C CA . GLN A 1 496 ? -9.480 -16.653 10.697 1.00 97.25 496 GLN A CA 1
ATOM 3985 C C . GLN A 1 496 ? -10.911 -17.194 10.824 1.00 97.25 496 GLN A C 1
ATOM 3987 O O . GLN A 1 496 ? -11.363 -17.948 9.960 1.00 97.25 496 GLN A O 1
ATOM 3992 N N . TYR A 1 497 ? -11.652 -16.780 11.857 1.00 97.69 497 TYR A N 1
ATOM 3993 C CA . TYR A 1 497 ? -13.075 -17.084 11.982 1.00 97.69 497 TYR A CA 1
ATOM 3994 C C . TYR A 1 497 ? -13.864 -16.503 10.800 1.00 97.69 497 TYR A C 1
ATOM 3996 O O . TYR A 1 497 ? -14.676 -17.213 10.209 1.00 97.69 497 TYR A O 1
ATOM 4004 N N . VAL A 1 498 ? -13.581 -15.260 10.396 1.00 96.06 498 VAL A N 1
ATOM 4005 C CA . VAL A 1 498 ? -14.177 -14.632 9.204 1.00 96.06 498 VAL A CA 1
ATOM 4006 C C . VAL A 1 498 ? -13.851 -15.427 7.935 1.00 96.06 498 VAL A C 1
ATOM 4008 O O . VAL A 1 498 ? -14.779 -15.746 7.191 1.00 96.06 498 VAL A O 1
ATOM 4011 N N . LYS A 1 499 ? -12.584 -15.825 7.713 1.00 93.75 499 LYS A N 1
ATOM 4012 C CA . LYS A 1 499 ? -12.174 -16.659 6.557 1.00 93.75 499 LYS A CA 1
ATOM 4013 C C . LYS A 1 499 ? -12.965 -17.971 6.499 1.00 93.75 499 LYS A C 1
ATOM 4015 O O . LYS A 1 499 ? -13.310 -18.430 5.417 1.00 93.75 499 LYS A O 1
ATOM 4020 N N . LYS A 1 500 ? -13.244 -18.584 7.655 1.00 95.00 500 LYS A N 1
ATOM 4021 C CA . LYS A 1 500 ? -13.976 -19.857 7.749 1.00 95.00 500 LYS A CA 1
ATOM 4022 C C . LYS A 1 500 ? -15.491 -19.707 7.554 1.00 95.00 500 LYS A C 1
ATOM 4024 O O . LYS A 1 500 ? -16.125 -20.642 7.079 1.00 95.00 500 LYS A O 1
ATOM 4029 N N . ASN A 1 501 ? -16.075 -18.570 7.937 1.00 93.38 501 ASN A N 1
ATOM 4030 C CA . ASN A 1 501 ? -17.532 -18.399 8.048 1.00 93.38 501 ASN A CA 1
ATOM 4031 C C . ASN A 1 501 ? -18.134 -17.383 7.057 1.00 93.38 501 ASN A C 1
ATOM 4033 O O . ASN A 1 501 ? -19.315 -17.042 7.163 1.00 93.38 501 ASN A O 1
ATOM 4037 N N . SER A 1 502 ? -17.348 -16.895 6.097 1.00 87.94 502 SER A N 1
ATOM 4038 C CA . SER A 1 502 ? -17.782 -15.956 5.057 1.00 87.94 502 SER A CA 1
ATOM 4039 C C . SER A 1 502 ? -17.096 -16.253 3.719 1.00 87.94 502 SER A C 1
ATOM 4041 O O . SER A 1 502 ? -16.288 -17.173 3.612 1.00 87.94 502 SER A O 1
ATOM 4043 N N . ARG A 1 503 ? -17.402 -15.457 2.687 1.00 85.44 503 ARG A N 1
ATOM 4044 C CA . ARG A 1 503 ? -16.709 -15.508 1.387 1.00 85.44 503 ARG A CA 1
ATOM 4045 C C . ARG A 1 503 ? -15.369 -14.760 1.388 1.00 85.44 503 ARG A C 1
ATOM 4047 O O . ARG A 1 503 ? -14.664 -14.781 0.383 1.00 85.44 503 ARG A O 1
ATOM 4054 N N . ILE A 1 504 ? -15.022 -14.084 2.485 1.00 87.56 504 ILE A N 1
ATOM 4055 C CA . ILE A 1 504 ? -13.813 -13.269 2.576 1.00 87.56 504 ILE A CA 1
ATOM 4056 C C . ILE A 1 504 ? -12.569 -14.162 2.583 1.00 87.56 504 ILE A C 1
ATOM 4058 O O . ILE A 1 504 ? -12.458 -15.122 3.347 1.00 87.56 504 ILE A O 1
ATOM 4062 N N . LYS A 1 505 ? -11.596 -13.789 1.751 1.00 88.75 505 LYS A N 1
ATOM 4063 C CA . LYS A 1 505 ? -10.266 -14.395 1.677 1.00 88.75 505 LYS A CA 1
ATOM 4064 C C . LYS A 1 505 ? -9.203 -13.308 1.827 1.00 88.75 505 LYS A C 1
ATOM 4066 O O . LYS A 1 505 ? -9.382 -12.174 1.371 1.00 88.75 505 LYS A O 1
ATOM 4071 N N . TYR A 1 506 ? -8.070 -13.666 2.421 1.00 91.44 506 TYR A N 1
ATOM 4072 C CA . TYR A 1 506 ? -6.928 -12.764 2.587 1.00 91.44 506 TYR A CA 1
ATOM 4073 C C . TYR A 1 506 ? -5.848 -13.043 1.543 1.00 91.44 506 TYR A C 1
ATOM 4075 O O . TYR A 1 506 ? -5.812 -14.116 0.936 1.00 91.44 506 TYR A O 1
ATOM 4083 N N . THR A 1 507 ? -4.983 -12.053 1.330 1.00 92.69 507 THR A N 1
ATOM 4084 C CA . THR A 1 507 ? -3.812 -12.191 0.460 1.00 92.69 507 THR A CA 1
ATOM 4085 C C . THR A 1 507 ? -2.928 -13.360 0.909 1.00 92.69 507 THR A C 1
ATOM 4087 O O . THR A 1 507 ? -2.789 -13.587 2.117 1.00 92.69 507 THR A O 1
ATOM 4090 N N . PRO A 1 508 ? -2.258 -14.068 -0.018 1.00 91.44 508 PRO A N 1
ATOM 4091 C CA . PRO A 1 508 ? -1.072 -14.829 0.332 1.00 91.44 508 PRO A CA 1
ATOM 4092 C C . PRO A 1 508 ? -0.064 -13.902 1.010 1.00 91.44 508 PRO A C 1
ATOM 4094 O O . PRO A 1 508 ? 0.077 -12.731 0.637 1.00 91.44 508 PRO A O 1
ATOM 4097 N N . TYR A 1 509 ? 0.626 -14.415 2.019 1.00 90.06 509 TYR A N 1
ATOM 4098 C CA . TYR A 1 509 ? 1.610 -13.651 2.767 1.00 90.06 509 TYR A CA 1
ATOM 4099 C C . TYR A 1 509 ? 2.772 -14.546 3.178 1.00 90.06 509 TYR A C 1
ATOM 4101 O O . TYR A 1 509 ? 2.619 -15.744 3.404 1.00 90.06 509 TYR A O 1
ATOM 4109 N N . THR A 1 510 ? 3.941 -13.932 3.305 1.00 88.06 510 THR A N 1
ATOM 4110 C CA . THR A 1 510 ? 5.126 -14.566 3.875 1.00 88.06 510 THR A CA 1
ATOM 4111 C C . THR A 1 510 ? 5.535 -13.737 5.084 1.00 88.06 510 THR A C 1
ATOM 4113 O O . THR A 1 510 ? 5.929 -12.581 4.896 1.00 88.06 510 THR A O 1
ATOM 4116 N N . PRO A 1 511 ? 5.429 -14.275 6.314 1.00 89.00 511 PRO A N 1
ATOM 4117 C CA . PRO A 1 511 ? 5.941 -13.605 7.500 1.00 89.00 511 PRO A CA 1
ATOM 4118 C C . PRO A 1 511 ? 7.411 -13.230 7.317 1.00 89.00 511 PRO A C 1
ATOM 4120 O O . PRO A 1 511 ? 8.211 -14.051 6.882 1.00 89.00 511 PRO A O 1
ATOM 4123 N N . LYS A 1 512 ? 7.766 -11.992 7.663 1.00 90.69 512 LYS A N 1
ATOM 4124 C CA . LYS A 1 512 ? 9.157 -11.511 7.684 1.00 90.69 512 LYS A CA 1
ATOM 4125 C C . LYS A 1 512 ? 9.468 -10.954 9.064 1.00 90.69 512 LYS A C 1
ATOM 4127 O O . LYS A 1 512 ? 9.632 -9.744 9.220 1.00 90.69 512 LYS A O 1
ATOM 4132 N N . LEU A 1 513 ? 9.435 -11.816 10.077 1.00 95.56 513 LEU A N 1
ATOM 4133 C CA . LEU A 1 513 ? 9.629 -11.411 11.473 1.00 95.56 513 LEU A CA 1
ATOM 4134 C C . LEU A 1 513 ? 11.114 -11.297 11.838 1.00 95.56 513 LEU A C 1
ATOM 4136 O O . LEU A 1 513 ? 11.459 -10.562 12.755 1.00 95.56 513 LEU A O 1
ATOM 4140 N N . GLU A 1 514 ? 11.995 -11.944 11.081 1.00 95.31 514 GLU A N 1
ATOM 4141 C CA . GLU A 1 514 ? 13.449 -11.976 11.273 1.00 95.31 514 GLU A CA 1
ATOM 4142 C C . GLU A 1 514 ? 14.085 -10.587 11.135 1.00 95.31 514 GLU A C 1
ATOM 4144 O O . GLU A 1 514 ? 15.159 -10.332 11.672 1.00 95.31 514 GLU A O 1
ATOM 4149 N N . LYS A 1 515 ? 13.398 -9.654 10.459 1.00 94.19 515 LYS A N 1
ATOM 4150 C CA . LYS A 1 515 ? 13.820 -8.249 10.345 1.00 94.19 515 LYS A CA 1
ATOM 4151 C C . LYS A 1 515 ? 13.776 -7.492 11.683 1.00 94.19 515 LYS A C 1
ATOM 4153 O O . LYS A 1 515 ? 14.326 -6.394 11.767 1.00 94.19 515 LYS A O 1
ATOM 4158 N N . TYR A 1 516 ? 13.087 -8.029 12.693 1.00 97.00 516 TYR A N 1
ATOM 4159 C CA . TYR A 1 516 ? 12.968 -7.422 14.016 1.00 97.00 516 TYR A CA 1
ATOM 4160 C C . TYR A 1 516 ? 14.084 -7.888 14.941 1.00 97.00 516 TYR A C 1
ATOM 4162 O O . TYR A 1 516 ? 14.289 -9.088 15.117 1.00 97.00 516 TYR A O 1
ATOM 4170 N N . SER A 1 517 ? 14.762 -6.944 15.593 1.00 97.25 517 SER A N 1
ATOM 4171 C CA . SER A 1 517 ? 15.833 -7.258 16.546 1.00 97.25 517 SER A CA 1
ATOM 4172 C C . SER A 1 517 ? 15.333 -8.042 17.764 1.00 97.25 517 SER A C 1
ATOM 4174 O O . SER A 1 517 ? 16.086 -8.796 18.365 1.00 97.25 517 SER A O 1
ATOM 4176 N N . ASP A 1 518 ? 14.057 -7.884 18.119 1.00 97.75 518 ASP A N 1
ATOM 4177 C CA . ASP A 1 518 ? 13.389 -8.521 19.255 1.00 97.75 518 ASP A CA 1
ATOM 4178 C C . ASP A 1 518 ? 12.482 -9.699 18.852 1.00 97.75 518 ASP A C 1
ATOM 4180 O O . ASP A 1 518 ? 11.641 -10.138 19.637 1.00 97.75 518 ASP A O 1
ATOM 4184 N N . ASN A 1 519 ? 12.658 -10.259 17.647 1.00 96.88 519 ASN A N 1
ATOM 4185 C CA . ASN A 1 519 ? 11.841 -11.380 17.161 1.00 96.88 519 ASN A CA 1
ATOM 4186 C C . ASN A 1 519 ? 11.904 -12.628 18.068 1.00 96.88 519 ASN A C 1
ATOM 4188 O O . ASN A 1 519 ? 10.938 -13.389 18.130 1.00 96.88 519 ASN A O 1
ATOM 4192 N N . ALA A 1 520 ? 13.001 -12.810 18.811 1.00 97.44 520 ALA A N 1
ATOM 4193 C CA . ALA A 1 520 ? 13.172 -13.912 19.756 1.00 97.44 520 ALA A CA 1
ATOM 4194 C C . ALA A 1 520 ? 12.165 -13.873 20.924 1.00 97.44 520 ALA A C 1
ATOM 4196 O O . ALA A 1 520 ? 11.838 -14.922 21.470 1.00 97.44 520 ALA A O 1
ATOM 4197 N N . GLN A 1 521 ? 11.628 -12.693 21.266 1.00 98.25 521 GLN A N 1
ATOM 4198 C CA . GLN A 1 521 ? 10.592 -12.529 22.297 1.00 98.25 521 GLN A CA 1
ATOM 4199 C C . GLN A 1 521 ? 9.190 -12.929 21.801 1.00 98.25 521 GLN A C 1
ATOM 4201 O O . GLN A 1 521 ? 8.235 -12.987 22.576 1.00 98.25 521 GLN A O 1
ATOM 4206 N N . ILE A 1 522 ? 9.022 -13.185 20.498 1.00 98.19 522 ILE A N 1
ATOM 4207 C CA . ILE A 1 522 ? 7.743 -13.639 19.954 1.00 98.19 522 ILE A CA 1
ATOM 4208 C C . ILE A 1 522 ? 7.562 -15.105 20.330 1.00 98.19 522 ILE A C 1
ATOM 4210 O O . ILE A 1 522 ? 8.258 -15.993 19.822 1.00 98.19 522 ILE A O 1
ATOM 4214 N N . ALA A 1 523 ? 6.574 -15.367 21.181 1.00 97.81 523 ALA A N 1
ATOM 4215 C CA . ALA A 1 523 ? 6.272 -16.715 21.616 1.00 97.81 523 ALA A CA 1
ATOM 4216 C C . ALA A 1 523 ? 5.907 -17.607 20.420 1.00 97.81 523 ALA A C 1
ATOM 4218 O O . ALA A 1 523 ? 5.246 -17.172 19.473 1.00 97.81 523 ALA A O 1
ATOM 4219 N N . LYS A 1 524 ? 6.282 -18.893 20.476 1.00 96.94 524 LYS A N 1
ATOM 4220 C CA . LYS A 1 524 ? 6.045 -19.854 19.381 1.00 96.94 524 LYS A CA 1
ATOM 4221 C C . LYS A 1 524 ? 4.579 -19.882 18.930 1.00 96.94 524 LYS A C 1
ATOM 4223 O O . LYS A 1 524 ? 4.310 -19.925 17.736 1.00 96.94 524 LYS A O 1
ATOM 4228 N N . TRP A 1 525 ? 3.641 -19.791 19.875 1.00 95.50 525 TRP A N 1
ATOM 4229 C CA . TRP A 1 525 ? 2.198 -19.777 19.609 1.00 95.50 525 TRP A CA 1
ATOM 4230 C C . TRP A 1 525 ? 1.683 -18.476 18.969 1.00 95.50 525 TRP A C 1
ATOM 4232 O O . TRP A 1 525 ? 0.572 -18.470 18.446 1.00 95.50 525 TRP A O 1
ATOM 4242 N N . ALA A 1 526 ? 2.453 -17.386 19.025 1.00 96.94 526 ALA A N 1
ATOM 4243 C CA . ALA A 1 526 ? 2.078 -16.074 18.502 1.00 96.94 526 ALA A CA 1
ATOM 4244 C C . ALA A 1 526 ? 2.716 -15.759 17.142 1.00 96.94 526 ALA A C 1
ATOM 4246 O O . ALA A 1 526 ? 2.298 -14.801 16.495 1.00 96.94 526 ALA A O 1
ATOM 4247 N N . ARG A 1 527 ? 3.721 -16.531 16.699 1.00 96.62 527 ARG A N 1
ATOM 4248 C CA . ARG A 1 527 ? 4.505 -16.227 15.487 1.00 96.62 527 ARG A CA 1
ATOM 4249 C C . ARG A 1 527 ? 3.644 -16.057 14.240 1.00 96.62 527 ARG A C 1
ATOM 4251 O O . ARG A 1 527 ? 3.834 -15.092 13.510 1.00 96.62 527 ARG A O 1
ATOM 4258 N N . GLU A 1 528 ? 2.681 -16.945 14.021 1.00 96.19 528 GLU A N 1
ATOM 4259 C CA . GLU A 1 528 ? 1.795 -16.856 12.857 1.00 96.19 528 GLU A CA 1
ATOM 4260 C C . GLU A 1 528 ? 0.913 -15.603 12.906 1.00 96.19 528 GLU A C 1
ATOM 4262 O O . GLU A 1 528 ? 0.879 -14.840 11.942 1.00 96.19 528 GLU A O 1
ATOM 4267 N N . ALA A 1 529 ? 0.273 -15.343 14.050 1.00 97.31 529 ALA A N 1
ATOM 4268 C CA . ALA A 1 529 ? -0.571 -14.168 14.242 1.00 97.31 529 ALA A CA 1
ATOM 4269 C C . ALA A 1 529 ? 0.226 -12.866 14.083 1.00 97.31 529 ALA A C 1
ATOM 4271 O O . ALA A 1 529 ? -0.182 -11.972 13.350 1.00 97.31 529 ALA A O 1
ATOM 4272 N N . MET A 1 530 ? 1.393 -12.770 14.721 1.00 97.75 530 MET A N 1
ATOM 4273 C CA . MET A 1 530 ? 2.280 -11.612 14.597 1.00 97.75 530 MET A CA 1
ATOM 4274 C C . MET A 1 530 ? 2.757 -11.423 13.157 1.00 97.75 530 MET A C 1
ATOM 4276 O O . MET A 1 530 ? 2.756 -10.302 12.657 1.00 97.75 530 MET A O 1
ATOM 4280 N N . GLY A 1 531 ? 3.116 -12.514 12.478 1.00 97.00 531 GLY A N 1
ATOM 4281 C CA . GLY A 1 531 ? 3.530 -12.501 11.080 1.00 97.00 531 GLY A CA 1
ATOM 4282 C C . GLY A 1 531 ? 2.429 -11.999 10.152 1.00 97.00 531 GLY A C 1
ATOM 4283 O O . GLY A 1 531 ? 2.685 -11.119 9.333 1.00 97.00 531 GLY A O 1
ATOM 4284 N N . PHE A 1 532 ? 1.204 -12.506 10.307 1.00 97.31 532 PHE A N 1
ATOM 4285 C CA . PHE A 1 532 ? 0.040 -12.070 9.534 1.00 97.31 532 PHE A CA 1
ATOM 4286 C C . PHE A 1 532 ? -0.259 -10.587 9.773 1.00 97.31 532 PHE A C 1
ATOM 4288 O O . PHE A 1 532 ? -0.295 -9.789 8.836 1.00 97.31 532 PHE A O 1
ATOM 4295 N N . MET A 1 533 ? -0.413 -10.206 11.042 1.00 97.62 533 MET A N 1
ATOM 4296 C CA . MET A 1 533 ? -0.813 -8.854 11.420 1.00 97.62 533 MET A CA 1
ATOM 4297 C C . MET A 1 533 ? 0.252 -7.812 11.044 1.00 97.62 533 MET A C 1
ATOM 4299 O O . MET A 1 533 ? -0.107 -6.711 10.629 1.00 97.62 533 MET A O 1
ATOM 4303 N N . ASP A 1 534 ? 1.549 -8.131 11.152 1.00 96.38 534 ASP A N 1
ATOM 4304 C CA . ASP A 1 534 ? 2.621 -7.227 10.711 1.00 96.38 534 ASP A CA 1
ATOM 4305 C C . ASP A 1 534 ? 2.710 -7.127 9.186 1.00 96.38 534 ASP A C 1
ATOM 4307 O O . ASP A 1 534 ? 2.866 -6.024 8.660 1.00 96.38 534 ASP A O 1
ATOM 4311 N N . THR A 1 535 ? 2.592 -8.252 8.472 1.00 94.69 535 THR A N 1
ATOM 4312 C CA . THR A 1 535 ? 2.714 -8.265 7.006 1.00 94.69 535 THR A CA 1
ATOM 4313 C C . THR A 1 535 ? 1.633 -7.404 6.361 1.00 94.69 535 THR A C 1
ATOM 4315 O O . THR A 1 535 ? 1.934 -6.624 5.462 1.00 94.69 535 THR A O 1
ATOM 4318 N N . LEU A 1 536 ? 0.400 -7.473 6.869 1.00 94.44 536 LEU A N 1
ATOM 4319 C CA . LEU A 1 536 ? -0.711 -6.632 6.415 1.00 94.44 536 LEU A CA 1
ATOM 4320 C C . LEU A 1 536 ? -0.698 -5.220 7.040 1.00 94.44 536 LEU A C 1
ATOM 4322 O O . LEU A 1 536 ? -1.570 -4.412 6.741 1.00 94.44 536 LEU A O 1
ATOM 4326 N N . GLY A 1 537 ? 0.270 -4.891 7.903 1.00 93.62 537 GLY A N 1
ATOM 4327 C CA . GLY A 1 537 ? 0.371 -3.567 8.527 1.00 93.62 537 GLY A CA 1
ATOM 4328 C C . GLY A 1 537 ? -0.770 -3.233 9.497 1.00 93.62 537 GLY A C 1
ATOM 4329 O O . GLY A 1 537 ? -1.061 -2.060 9.718 1.00 93.62 537 GLY A O 1
ATOM 4330 N N . LEU A 1 538 ? -1.415 -4.248 10.075 1.00 95.56 538 LEU A N 1
ATOM 4331 C CA . LEU A 1 538 ? -2.598 -4.101 10.930 1.00 95.56 538 LEU A CA 1
ATOM 4332 C C . LEU A 1 538 ? -2.250 -3.689 12.365 1.00 95.56 538 LEU A C 1
ATOM 4334 O O . LEU A 1 538 ? -3.072 -3.083 13.046 1.00 95.56 538 LEU A O 1
ATOM 4338 N N . ILE A 1 539 ? -1.039 -4.017 12.825 1.00 94.25 539 ILE A N 1
ATOM 4339 C CA . ILE A 1 539 ? -0.561 -3.705 14.178 1.00 94.25 539 ILE A CA 1
ATOM 4340 C C . ILE A 1 539 ? 0.455 -2.565 14.180 1.00 94.25 539 ILE A C 1
ATOM 4342 O O . ILE A 1 539 ? 1.347 -2.479 13.333 1.00 94.25 539 ILE A O 1
ATOM 4346 N N . GLU A 1 540 ? 0.359 -1.713 15.198 1.00 89.94 540 GLU A N 1
ATOM 4347 C CA . GLU A 1 540 ? 1.343 -0.663 15.431 1.00 89.94 540 GLU A CA 1
ATOM 4348 C C . GLU A 1 540 ? 2.611 -1.201 16.094 1.00 89.94 540 GLU A C 1
ATOM 4350 O O . GLU A 1 540 ? 2.576 -1.956 17.077 1.00 89.94 540 GLU A O 1
ATOM 4355 N N . LYS A 1 541 ? 3.747 -0.737 15.575 1.00 89.88 541 LYS A N 1
ATOM 4356 C CA . LYS A 1 541 ? 5.091 -1.082 16.034 1.00 89.88 541 LYS A CA 1
ATOM 4357 C C . LYS A 1 541 ? 5.862 0.178 16.433 1.00 89.88 541 LYS A C 1
ATOM 4359 O O . LYS A 1 541 ? 5.690 1.205 15.777 1.00 89.88 541 LYS A O 1
ATOM 4364 N N . PRO A 1 542 ? 6.720 0.116 17.467 1.00 91.06 542 PRO A N 1
ATOM 4365 C CA . PRO A 1 542 ? 7.504 1.274 17.897 1.00 91.06 542 PRO A CA 1
ATOM 4366 C C . PRO A 1 542 ? 8.465 1.801 16.827 1.00 91.06 542 PRO A C 1
ATOM 4368 O O . PRO A 1 542 ? 8.729 2.998 16.776 1.00 91.06 542 PRO A O 1
ATOM 4371 N N . SER A 1 543 ? 9.009 0.923 15.975 1.00 92.69 543 SER A N 1
ATOM 4372 C CA . SER A 1 543 ? 9.941 1.319 14.916 1.00 92.69 543 SER A CA 1
ATOM 4373 C C . SER A 1 543 ? 9.941 0.325 13.750 1.00 92.69 543 SER A C 1
ATOM 4375 O O . SER A 1 543 ? 9.325 -0.737 13.808 1.00 92.69 543 SER A O 1
ATOM 4377 N N . LYS A 1 544 ? 10.683 0.634 12.678 1.00 90.06 544 LYS A N 1
ATOM 4378 C CA . LYS A 1 544 ? 10.897 -0.300 11.556 1.00 90.06 544 LYS A CA 1
ATOM 4379 C C . LYS A 1 544 ? 11.709 -1.549 11.944 1.00 90.06 544 LYS A C 1
ATOM 4381 O O . LYS A 1 544 ? 11.631 -2.534 11.219 1.00 90.06 544 LYS A O 1
ATOM 4386 N N . LYS A 1 545 ? 12.470 -1.507 13.047 1.00 95.31 545 LYS A N 1
ATOM 4387 C CA . LYS A 1 545 ? 13.391 -2.575 13.489 1.00 95.31 545 LYS A CA 1
ATOM 4388 C C . LYS A 1 545 ? 12.954 -3.289 14.774 1.00 95.31 545 LYS A C 1
ATOM 4390 O O . LYS A 1 545 ? 13.570 -4.283 15.139 1.00 95.31 545 LYS A O 1
ATOM 4395 N N . THR A 1 546 ? 11.890 -2.832 15.436 1.00 96.56 546 THR A N 1
ATOM 4396 C CA . THR A 1 546 ? 11.435 -3.363 16.735 1.00 96.56 546 THR A CA 1
ATOM 4397 C C . THR A 1 546 ? 9.918 -3.533 16.745 1.00 96.56 546 THR A C 1
ATOM 4399 O O . THR A 1 546 ? 9.208 -2.609 16.337 1.00 96.56 546 THR A O 1
ATOM 4402 N N . ILE A 1 547 ? 9.416 -4.679 17.222 1.00 96.06 547 ILE A N 1
ATOM 4403 C CA . ILE A 1 547 ? 7.970 -4.982 17.268 1.00 96.06 547 ILE A CA 1
ATOM 4404 C C . ILE A 1 547 ? 7.391 -5.033 18.692 1.00 96.06 547 ILE A C 1
ATOM 4406 O O . ILE A 1 547 ? 6.192 -4.841 18.872 1.00 96.0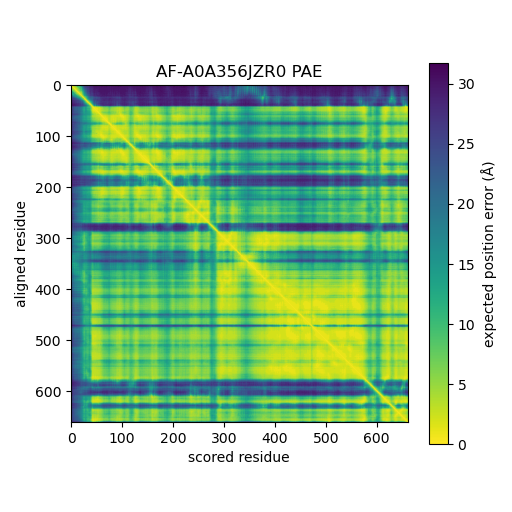6 547 ILE A O 1
ATOM 4410 N N . SER A 1 548 ? 8.230 -5.215 19.709 1.00 97.25 548 SER A N 1
ATOM 4411 C CA . SER A 1 548 ? 7.921 -5.248 21.144 1.00 97.25 548 SER A CA 1
ATOM 4412 C C . SER A 1 548 ? 6.766 -6.193 21.500 1.00 97.25 548 SER A C 1
ATOM 4414 O O . SER A 1 548 ? 5.727 -5.744 21.988 1.00 97.25 548 SER A O 1
ATOM 4416 N N . PRO A 1 549 ? 6.885 -7.505 21.252 1.00 97.81 549 PRO A N 1
ATOM 4417 C CA . PRO A 1 549 ? 5.752 -8.428 21.342 1.00 97.81 549 PRO A CA 1
ATOM 4418 C C . PRO A 1 549 ? 5.118 -8.499 22.740 1.00 97.81 549 PRO A C 1
ATOM 4420 O O . PRO A 1 549 ? 3.899 -8.632 22.845 1.00 97.81 549 PRO A O 1
ATOM 4423 N N . GLU A 1 550 ? 5.905 -8.357 23.807 1.00 97.69 550 GLU A N 1
ATOM 4424 C CA . GLU A 1 550 ? 5.444 -8.484 25.198 1.00 97.69 550 GLU A CA 1
ATOM 4425 C C . GLU A 1 550 ? 4.899 -7.183 25.803 1.00 97.69 550 GLU A C 1
ATOM 4427 O O . GLU A 1 550 ? 4.222 -7.214 26.829 1.00 97.69 550 GLU A O 1
ATOM 4432 N N . ALA A 1 551 ? 5.129 -6.032 25.165 1.00 97.44 551 ALA A N 1
ATOM 4433 C CA . ALA A 1 551 ? 4.731 -4.754 25.746 1.00 97.44 551 ALA A CA 1
ATOM 4434 C C . ALA A 1 551 ? 3.193 -4.593 25.796 1.00 97.44 551 ALA A C 1
ATOM 4436 O O . ALA A 1 551 ? 2.507 -4.948 24.828 1.00 97.44 551 ALA A O 1
ATOM 4437 N N . PRO A 1 552 ? 2.641 -4.025 26.889 1.00 97.06 552 PRO A N 1
ATOM 4438 C CA . PRO A 1 552 ? 1.200 -3.893 27.083 1.00 97.06 552 PRO A CA 1
ATOM 4439 C C . PRO A 1 552 ? 0.584 -2.847 26.147 1.00 97.06 552 PRO A C 1
ATOM 4441 O O . PRO A 1 552 ? 1.057 -1.704 26.069 1.00 97.06 552 PRO A O 1
ATOM 4444 N N . CYS A 1 553 ? -0.515 -3.218 25.489 1.00 96.38 553 CYS A N 1
ATOM 4445 C CA . CYS A 1 553 ? -1.244 -2.356 24.559 1.00 96.38 553 CYS A CA 1
ATOM 4446 C C . CYS A 1 553 ? -2.234 -1.425 25.268 1.00 96.38 553 CYS A C 1
ATOM 4448 O O . CYS A 1 553 ? -2.751 -1.732 26.342 1.00 96.38 553 CYS A O 1
ATOM 4450 N N . THR A 1 554 ? -2.498 -0.274 24.652 1.00 97.69 554 THR A N 1
ATOM 4451 C CA . THR A 1 554 ? -3.561 0.650 25.062 1.00 97.69 554 THR A CA 1
ATOM 4452 C C . THR A 1 554 ? -4.880 0.302 24.373 1.00 97.69 554 THR A C 1
ATOM 4454 O O . THR A 1 554 ? -4.892 -0.411 23.365 1.00 97.69 554 THR A O 1
ATOM 4457 N N . ILE A 1 555 ? -5.991 0.809 24.908 1.00 98.44 555 ILE A N 1
ATOM 4458 C CA . ILE A 1 555 ? -7.320 0.676 24.301 1.00 98.44 555 ILE A CA 1
ATOM 4459 C C . ILE A 1 555 ? -7.333 1.291 22.896 1.00 98.44 555 ILE A C 1
ATOM 4461 O O . ILE A 1 555 ? -7.762 0.634 21.951 1.00 98.44 555 ILE A O 1
ATOM 4465 N N . GLU A 1 556 ? -6.803 2.505 22.729 1.00 97.62 556 GLU A N 1
ATOM 4466 C CA . GLU A 1 556 ? -6.747 3.191 21.432 1.00 97.62 556 GLU A CA 1
ATOM 4467 C C . GLU A 1 556 ? -5.967 2.386 20.379 1.00 97.62 556 GLU A C 1
ATOM 4469 O O . GLU A 1 556 ? -6.425 2.266 19.244 1.00 97.62 556 GLU A O 1
ATOM 4474 N N . ASN A 1 557 ? -4.860 1.731 20.760 1.00 96.50 557 ASN A N 1
ATOM 4475 C CA . ASN A 1 557 ? -4.085 0.890 19.843 1.00 96.50 557 ASN A CA 1
ATOM 4476 C C . ASN A 1 557 ? -4.886 -0.337 19.392 1.00 96.50 557 ASN A C 1
ATOM 4478 O O . ASN A 1 557 ? -4.780 -0.765 18.241 1.00 96.50 557 ASN A O 1
ATOM 4482 N N . ALA A 1 558 ? -5.683 -0.920 20.286 1.00 98.06 558 ALA A N 1
ATOM 4483 C CA . ALA A 1 558 ? -6.525 -2.060 19.952 1.00 98.06 558 ALA A CA 1
ATOM 4484 C C . ALA A 1 558 ? -7.714 -1.660 19.074 1.00 98.06 558 ALA A C 1
ATOM 4486 O O . ALA A 1 558 ? -8.025 -2.375 18.124 1.00 98.06 558 ALA A O 1
ATOM 4487 N N . ILE A 1 559 ? -8.348 -0.514 19.345 1.00 98.19 559 ILE A N 1
ATOM 4488 C CA . ILE A 1 559 ? -9.418 0.028 18.500 1.00 98.19 559 ILE A CA 1
ATOM 4489 C C . ILE A 1 559 ? -8.867 0.341 17.102 1.00 98.19 559 ILE A C 1
ATOM 4491 O O . ILE A 1 559 ? -9.468 -0.064 16.109 1.00 98.19 559 ILE A O 1
ATOM 4495 N N . ALA A 1 560 ? -7.696 0.978 17.006 1.00 95.88 560 ALA A N 1
ATOM 4496 C CA . ALA A 1 560 ? -7.038 1.240 15.728 1.00 95.88 560 ALA A CA 1
ATOM 4497 C C . ALA A 1 560 ? -6.680 -0.059 14.984 1.00 95.88 560 ALA A C 1
ATOM 4499 O O . ALA A 1 560 ? -6.894 -0.163 13.776 1.00 95.88 560 ALA A O 1
ATOM 4500 N N . THR A 1 561 ? -6.205 -1.084 15.702 1.00 97.25 561 THR A N 1
ATOM 4501 C CA . THR A 1 561 ? -5.944 -2.418 15.130 1.00 97.25 561 THR A CA 1
ATOM 4502 C C . THR A 1 561 ? -7.231 -3.054 14.598 1.00 97.25 561 THR A C 1
ATOM 4504 O O . THR A 1 561 ? -7.228 -3.596 13.493 1.00 97.25 561 THR A O 1
ATOM 4507 N N . ALA A 1 562 ? -8.346 -2.962 15.332 1.00 97.31 562 ALA A N 1
ATOM 4508 C CA . ALA A 1 562 ? -9.652 -3.444 14.881 1.00 97.31 562 ALA A CA 1
ATOM 4509 C C . ALA A 1 562 ? -10.126 -2.698 13.622 1.00 97.31 562 ALA A C 1
ATOM 4511 O O . ALA A 1 562 ? -10.554 -3.331 12.660 1.00 97.31 562 ALA A O 1
ATOM 4512 N N . SER A 1 563 ? -9.979 -1.369 13.609 1.00 93.19 563 SER A N 1
ATOM 4513 C CA . SER A 1 563 ? -10.305 -0.491 12.478 1.00 93.19 563 SER A CA 1
ATOM 4514 C C . SER A 1 563 ? -9.538 -0.885 11.212 1.00 93.19 563 SER A C 1
ATOM 4516 O O . SER A 1 563 ? -10.137 -1.108 10.165 1.00 93.19 563 SER A O 1
ATOM 4518 N N . LYS A 1 564 ? -8.216 -1.081 11.318 1.00 92.44 564 LYS A N 1
ATOM 4519 C CA . LYS A 1 564 ? -7.366 -1.552 10.210 1.00 92.44 564 LYS A CA 1
ATOM 4520 C C . LYS A 1 564 ? -7.745 -2.967 9.767 1.00 92.44 564 LYS A C 1
ATOM 4522 O O . LYS A 1 564 ? -7.832 -3.242 8.573 1.00 92.44 564 LYS A O 1
ATOM 4527 N N . SER A 1 565 ? -8.016 -3.855 10.725 1.00 95.50 565 SER A N 1
ATOM 4528 C CA . SER A 1 565 ? -8.384 -5.254 10.462 1.00 95.50 565 SER A CA 1
ATOM 4529 C C . SER A 1 565 ? -9.725 -5.396 9.740 1.00 95.50 565 SER A C 1
ATOM 4531 O O . SER A 1 565 ? -9.909 -6.354 8.997 1.00 95.50 565 SER A O 1
ATOM 4533 N N . PHE A 1 566 ? -10.637 -4.432 9.895 1.00 91.38 566 PHE A N 1
ATOM 4534 C CA . PHE A 1 566 ? -11.904 -4.384 9.160 1.00 91.38 566 PHE A CA 1
ATOM 4535 C C . PHE A 1 566 ? -11.716 -4.285 7.636 1.00 91.38 566 PHE A C 1
ATOM 4537 O O . PHE A 1 566 ? -12.627 -4.609 6.884 1.00 91.38 566 PHE A O 1
ATOM 4544 N N . TYR A 1 567 ? -10.526 -3.896 7.168 1.00 87.94 567 TYR A N 1
ATOM 4545 C CA . TYR A 1 567 ? -10.180 -3.863 5.747 1.00 87.94 567 TYR A CA 1
ATOM 4546 C C . TYR A 1 567 ? -9.066 -4.840 5.366 1.00 87.94 567 TYR A C 1
ATOM 4548 O O . TYR A 1 567 ? -8.441 -4.678 4.316 1.00 87.94 567 TYR A O 1
ATOM 4556 N N . ALA A 1 568 ? -8.774 -5.837 6.206 1.00 91.75 568 ALA A N 1
ATOM 4557 C CA . ALA A 1 568 ? -7.681 -6.780 5.970 1.00 91.75 568 ALA A CA 1
ATOM 4558 C C . ALA A 1 568 ? -7.832 -7.556 4.649 1.00 91.75 568 ALA A C 1
ATOM 4560 O O . ALA A 1 568 ? -6.839 -7.915 4.023 1.00 91.75 568 ALA A O 1
ATOM 4561 N N . ASP A 1 569 ? -9.062 -7.784 4.189 1.00 86.44 569 ASP A N 1
ATOM 4562 C CA . ASP A 1 569 ? -9.365 -8.410 2.901 1.00 86.44 569 ASP A CA 1
ATOM 4563 C C . ASP A 1 569 ? -9.039 -7.514 1.698 1.00 86.44 569 ASP A C 1
ATOM 4565 O O . ASP A 1 569 ? -8.899 -8.010 0.582 1.00 86.44 569 ASP A O 1
ATOM 4569 N N . LYS A 1 570 ? -8.878 -6.209 1.910 1.00 85.31 570 LYS A N 1
ATOM 4570 C CA . LYS A 1 570 ? -8.559 -5.230 0.864 1.00 85.31 570 LYS A CA 1
ATOM 4571 C C . LYS A 1 570 ? -7.062 -4.926 0.788 1.00 85.31 570 LYS A C 1
ATOM 4573 O O . LYS A 1 570 ? -6.636 -4.262 -0.153 1.00 85.31 570 LYS A O 1
ATOM 4578 N N . ILE A 1 571 ? -6.270 -5.417 1.741 1.00 90.12 571 ILE A N 1
ATOM 4579 C CA . ILE A 1 571 ? -4.816 -5.241 1.818 1.00 90.12 571 ILE A CA 1
ATOM 4580 C C . ILE A 1 571 ? -4.116 -6.452 1.196 1.00 90.12 571 ILE A C 1
ATOM 4582 O O . ILE A 1 571 ? -4.549 -7.592 1.375 1.00 90.12 571 ILE A O 1
ATOM 4586 N N . GLY A 1 572 ? -2.997 -6.209 0.515 1.00 92.38 572 GLY A N 1
ATOM 4587 C CA . GLY A 1 572 ? -2.093 -7.267 0.079 1.00 92.38 572 GLY A CA 1
ATOM 4588 C C . GLY A 1 572 ? -1.756 -7.237 -1.396 1.00 92.38 572 GLY A C 1
ATOM 4589 O O . GLY A 1 572 ? -1.730 -6.178 -2.022 1.00 92.38 572 GLY A O 1
ATOM 4590 N N . TRP A 1 573 ? -1.470 -8.414 -1.946 1.00 92.94 573 TRP A N 1
ATOM 4591 C CA . TRP A 1 573 ? -1.102 -8.560 -3.343 1.00 92.94 573 TRP A CA 1
ATOM 4592 C C . TRP A 1 573 ? -2.303 -8.372 -4.261 1.00 92.94 573 TRP A C 1
ATOM 4594 O O . TRP A 1 573 ? -3.330 -9.033 -4.121 1.00 92.94 573 TRP A O 1
ATOM 4604 N N . TYR A 1 574 ? -2.130 -7.491 -5.236 1.00 89.62 574 TYR A N 1
ATOM 4605 C CA . TYR A 1 574 ? -3.002 -7.344 -6.390 1.00 89.62 574 TYR A CA 1
ATOM 4606 C C . TYR A 1 574 ? -2.158 -7.497 -7.648 1.00 89.62 574 TYR A C 1
ATOM 4608 O O . TYR A 1 574 ? -0.961 -7.206 -7.641 1.00 89.62 574 TYR A O 1
ATOM 4616 N N . GLN A 1 575 ? -2.775 -7.948 -8.728 1.00 86.50 575 GLN A N 1
ATOM 4617 C CA . GLN A 1 575 ? -2.114 -8.162 -10.002 1.00 86.50 575 GLN A CA 1
ATOM 4618 C C . GLN A 1 575 ? -2.851 -7.416 -11.102 1.00 86.50 575 GLN A C 1
ATOM 4620 O O . GLN A 1 575 ? -4.074 -7.501 -11.208 1.00 86.50 575 GLN A O 1
ATOM 4625 N N . ALA A 1 576 ? -2.091 -6.673 -11.901 1.00 80.75 576 ALA A N 1
ATOM 4626 C CA . ALA A 1 576 ? -2.615 -5.960 -13.051 1.00 80.75 576 ALA A CA 1
ATOM 4627 C C . ALA A 1 576 ? -3.219 -6.959 -14.045 1.00 80.75 576 ALA A C 1
ATOM 4629 O O . ALA A 1 576 ? -2.566 -7.938 -14.431 1.00 80.75 576 ALA A O 1
ATOM 4630 N N . ARG A 1 577 ? -4.456 -6.693 -14.465 1.00 75.56 577 ARG A N 1
ATOM 4631 C CA . ARG A 1 577 ? -5.164 -7.452 -15.497 1.00 75.56 577 ARG A CA 1
ATOM 4632 C C . ARG A 1 577 ? -4.411 -7.392 -16.820 1.00 75.56 577 ARG A C 1
ATOM 4634 O O . ARG A 1 577 ? -3.759 -6.389 -17.143 1.00 75.56 577 ARG A O 1
ATOM 4641 N N . THR A 1 578 ? -4.499 -8.463 -17.597 1.00 68.44 578 THR A N 1
ATOM 4642 C CA . THR A 1 578 ? -3.992 -8.509 -18.971 1.00 68.44 578 THR A CA 1
ATOM 4643 C C . THR A 1 578 ? -4.855 -7.647 -19.898 1.00 68.44 578 THR A C 1
ATOM 4645 O O . THR A 1 578 ? -5.842 -7.044 -19.488 1.00 68.44 578 THR A O 1
ATOM 4648 N N . VAL A 1 579 ? -4.432 -7.474 -21.153 1.00 58.53 579 VAL A N 1
ATOM 4649 C CA . VAL A 1 579 ? -5.194 -6.685 -22.141 1.00 58.53 579 VAL A CA 1
ATOM 4650 C C . VAL A 1 579 ? -6.521 -7.368 -22.504 1.00 58.53 579 VAL A C 1
ATOM 4652 O O . VAL A 1 579 ? -7.465 -6.676 -22.846 1.00 58.53 579 VAL A O 1
ATOM 4655 N N . VAL A 1 580 ? -6.599 -8.700 -22.417 1.00 58.09 580 VAL A N 1
ATOM 4656 C CA . VAL A 1 580 ? -7.793 -9.483 -22.788 1.00 58.09 580 VAL A CA 1
ATOM 4657 C C . VAL A 1 580 ? -8.874 -9.397 -21.710 1.00 58.09 580 VAL A C 1
ATOM 4659 O O . VAL A 1 580 ? -10.060 -9.373 -22.016 1.00 58.09 580 VAL A O 1
ATOM 4662 N N . GLU A 1 581 ? -8.467 -9.301 -20.443 1.00 55.28 581 GLU A N 1
ATOM 4663 C CA . GLU A 1 581 ? -9.366 -9.227 -19.280 1.00 55.28 581 GLU A CA 1
ATOM 4664 C C . GLU A 1 581 ? -9.894 -7.813 -18.990 1.00 55.28 581 GLU A C 1
ATOM 4666 O O . GLU A 1 581 ? -10.770 -7.642 -18.136 1.00 55.28 581 GLU A O 1
ATOM 4671 N N . ALA A 1 582 ? -9.326 -6.797 -19.642 1.00 50.66 582 ALA A N 1
ATOM 4672 C CA . ALA A 1 582 ? -9.777 -5.414 -19.578 1.00 50.66 582 ALA A CA 1
ATOM 4673 C C . ALA A 1 582 ? -10.583 -5.122 -20.852 1.00 50.66 582 ALA A C 1
ATOM 4675 O O . ALA A 1 582 ? -10.028 -5.169 -21.945 1.00 50.66 582 ALA A O 1
ATOM 4676 N N . ASP A 1 583 ? -11.890 -4.866 -20.724 1.00 46.22 583 ASP A N 1
ATOM 4677 C CA . ASP A 1 583 ? -12.799 -4.629 -21.856 1.00 46.22 583 ASP A CA 1
ATOM 4678 C C . ASP A 1 583 ? -12.183 -3.655 -22.880 1.00 46.22 583 ASP A C 1
ATOM 4680 O O . ASP A 1 583 ? -11.619 -2.612 -22.530 1.00 46.22 583 ASP A O 1
ATOM 4684 N N . ALA A 1 584 ? -12.305 -3.995 -24.163 1.00 37.75 584 ALA A N 1
ATOM 4685 C CA . ALA A 1 584 ? -11.606 -3.396 -25.296 1.00 37.75 584 ALA A CA 1
ATOM 4686 C C . ALA A 1 584 ? -11.970 -1.919 -25.584 1.00 37.75 584 ALA A C 1
ATOM 4688 O O . ALA A 1 584 ? -11.630 -1.376 -26.633 1.00 37.75 584 ALA A O 1
ATOM 4689 N N . ARG A 1 585 ? -12.670 -1.246 -24.668 1.00 38.94 585 ARG A N 1
ATOM 4690 C CA . ARG A 1 585 ? -13.005 0.185 -24.716 1.00 38.94 585 ARG A CA 1
ATOM 4691 C C . ARG A 1 585 ? -12.174 1.036 -23.747 1.00 38.94 585 ARG A C 1
ATOM 4693 O O . ARG A 1 585 ? -12.250 2.257 -23.808 1.00 38.94 585 ARG A O 1
ATOM 4700 N N . PHE A 1 586 ? -11.349 0.418 -22.896 1.00 43.47 586 PHE A N 1
ATOM 4701 C CA . PHE A 1 586 ? -10.555 1.081 -21.845 1.00 43.47 586 PHE A CA 1
ATOM 4702 C C . PHE A 1 586 ? -9.152 1.544 -22.294 1.00 43.47 586 PHE A C 1
ATOM 4704 O O . PHE A 1 586 ? -8.278 1.829 -21.476 1.00 43.47 586 PHE A O 1
ATOM 4711 N N . TYR A 1 587 ? -8.919 1.664 -23.603 1.00 47.00 587 TYR A N 1
ATOM 4712 C CA . TYR A 1 587 ? -7.603 1.952 -24.192 1.00 47.00 587 TYR A CA 1
ATOM 4713 C C . TYR A 1 587 ? -7.115 3.411 -24.072 1.00 47.00 587 TYR A C 1
ATOM 4715 O O . TYR A 1 587 ? -6.050 3.734 -24.590 1.00 47.00 587 TYR A O 1
ATOM 4723 N N . SER A 1 588 ? -7.828 4.298 -23.367 1.00 36.44 588 SER A N 1
ATOM 4724 C CA . SER A 1 588 ? -7.402 5.693 -23.135 1.00 36.44 588 SER A CA 1
ATOM 4725 C C . SER A 1 588 ? -7.060 6.025 -21.677 1.00 36.44 588 SER A C 1
ATOM 4727 O O . SER A 1 588 ? -6.345 6.997 -21.426 1.00 36.44 588 SER A O 1
ATOM 4729 N N . SER A 1 589 ? -7.465 5.200 -20.707 1.00 37.59 589 SER A N 1
ATOM 4730 C CA . SER A 1 589 ? -6.975 5.280 -19.328 1.00 37.59 589 SER A CA 1
ATOM 4731 C C . SER A 1 589 ? -5.832 4.290 -19.173 1.00 37.59 589 SER A C 1
ATOM 4733 O O . SER A 1 589 ? -6.004 3.177 -18.688 1.00 37.59 589 SER A O 1
ATOM 4735 N N . ASN A 1 590 ? -4.656 4.682 -19.665 1.00 43.41 590 ASN A N 1
ATOM 4736 C CA . ASN A 1 590 ? -3.408 3.961 -19.446 1.00 43.41 590 ASN A CA 1
ATOM 4737 C C . ASN A 1 590 ? -3.370 3.382 -18.021 1.00 43.41 590 ASN A C 1
ATOM 4739 O O . ASN A 1 590 ? -3.603 4.145 -17.081 1.00 43.41 590 ASN A O 1
ATOM 4743 N N . ARG A 1 591 ? -3.026 2.088 -17.893 1.00 51.06 591 ARG A N 1
ATOM 4744 C CA . ARG A 1 591 ? -2.690 1.343 -16.657 1.00 51.06 591 ARG A CA 1
ATOM 4745 C C . ARG A 1 591 ? -1.555 2.021 -15.888 1.00 51.06 591 ARG A C 1
ATOM 4747 O O . ARG A 1 591 ? -0.430 1.532 -15.794 1.00 51.06 591 ARG A O 1
ATOM 4754 N N . THR A 1 592 ? -1.816 3.231 -15.444 1.00 49.97 592 THR A N 1
ATOM 4755 C CA . THR A 1 592 ? -0.855 4.170 -14.906 1.00 49.97 592 THR A CA 1
ATOM 4756 C C . THR A 1 592 ? -1.189 4.310 -13.449 1.00 49.97 592 THR A C 1
ATOM 4758 O O . THR A 1 592 ? -2.295 4.707 -13.092 1.00 49.97 592 THR A O 1
ATOM 4761 N N . ALA A 1 593 ? -0.228 3.974 -12.594 1.00 46.00 593 ALA A N 1
ATOM 4762 C CA . ALA A 1 593 ? -0.226 4.612 -11.299 1.00 46.00 593 ALA A CA 1
ATOM 4763 C C . ALA A 1 593 ? -0.027 6.091 -11.572 1.00 46.00 593 ALA A C 1
ATOM 4765 O O . ALA A 1 593 ? 1.039 6.515 -12.027 1.00 46.00 593 ALA A O 1
ATOM 4766 N N . GLN A 1 594 ? -1.079 6.852 -11.331 1.00 49.09 594 GLN A N 1
ATOM 4767 C CA . GLN A 1 594 ? -0.963 8.287 -11.265 1.00 49.09 594 GLN A CA 1
ATOM 4768 C C . GLN A 1 594 ? -0.628 8.610 -9.821 1.00 49.09 594 GLN A C 1
ATOM 4770 O O . GLN A 1 594 ? -1.258 8.121 -8.872 1.00 49.09 594 GLN A O 1
ATOM 4775 N N . HIS A 1 595 ? 0.358 9.471 -9.618 1.00 45.41 595 HIS A N 1
ATOM 4776 C CA . HIS A 1 595 ? 0.223 10.294 -8.443 1.00 45.41 595 HIS A CA 1
ATOM 4777 C C . HIS A 1 595 ? -0.896 11.280 -8.758 1.00 45.41 595 HIS A C 1
ATOM 4779 O O . HIS A 1 595 ? -0.819 12.006 -9.731 1.00 45.41 595 HIS A O 1
ATOM 4785 N N . PHE A 1 596 ? -1.933 11.353 -7.931 1.00 43.16 596 PHE A N 1
ATOM 4786 C CA . PHE A 1 596 ? -3.021 12.317 -8.147 1.00 43.16 596 PHE A CA 1
ATOM 4787 C C . PHE A 1 596 ? -2.559 13.789 -8.271 1.00 43.16 596 PHE A C 1
ATOM 4789 O O . PHE A 1 596 ? -3.279 14.636 -8.794 1.00 43.16 596 PHE A O 1
ATOM 4796 N N . LEU A 1 597 ? -1.351 14.111 -7.797 1.00 41.47 597 LEU A N 1
ATOM 4797 C CA . LEU A 1 597 ? -0.731 15.422 -8.007 1.00 41.47 597 LEU A CA 1
ATOM 4798 C C . LEU A 1 597 ? -0.393 15.702 -9.481 1.00 41.47 597 LEU A C 1
ATOM 4800 O O . LEU A 1 597 ? -0.333 16.863 -9.865 1.00 41.47 597 LEU A O 1
ATOM 4804 N N . ASP A 1 598 ? -0.238 14.662 -10.298 1.00 41.06 598 ASP A N 1
ATOM 4805 C CA . ASP A 1 598 ? 0.041 14.745 -11.733 1.00 41.06 598 ASP A CA 1
ATOM 4806 C C . ASP A 1 598 ? -1.182 15.276 -12.510 1.00 41.06 598 ASP A C 1
ATOM 4808 O O . ASP A 1 598 ? -1.034 15.807 -13.606 1.00 41.06 598 ASP A O 1
ATOM 4812 N N . SER A 1 599 ? -2.382 15.186 -11.917 1.00 34.91 599 SER A N 1
ATOM 4813 C CA . SER A 1 599 ? -3.652 15.696 -12.460 1.00 34.91 599 SER A CA 1
ATOM 4814 C C . SER A 1 599 ? -4.115 17.040 -11.876 1.00 34.91 599 SER A C 1
ATOM 4816 O O . SER A 1 599 ? -5.049 17.636 -12.402 1.00 34.91 599 SER A O 1
ATOM 4818 N N . ALA A 1 600 ? -3.508 17.525 -10.785 1.00 32.62 600 ALA A N 1
ATOM 4819 C CA . ALA A 1 600 ? -4.030 18.665 -10.014 1.00 32.62 600 ALA A CA 1
ATOM 4820 C C . ALA A 1 600 ? -3.419 20.029 -10.385 1.00 32.62 600 ALA A C 1
ATOM 4822 O O . ALA A 1 600 ? -3.814 21.051 -9.827 1.00 32.62 600 ALA A O 1
ATOM 4823 N N . LEU A 1 601 ? -2.459 20.066 -11.309 1.00 34.34 601 LEU A N 1
ATOM 4824 C CA . LEU A 1 601 ? -1.915 21.311 -11.839 1.00 34.34 601 LEU A CA 1
ATOM 4825 C C . LEU A 1 601 ? -2.406 21.481 -13.272 1.00 34.34 601 LEU A C 1
ATOM 4827 O O . LEU A 1 601 ? -1.818 20.937 -14.203 1.00 34.34 601 LEU A O 1
ATOM 4831 N N . SER A 1 602 ? -3.479 22.252 -13.448 1.00 30.88 602 SER A N 1
ATOM 4832 C CA . SER A 1 602 ? -3.802 22.841 -14.745 1.00 30.88 602 SER A CA 1
ATOM 4833 C C . SER A 1 602 ? -2.629 23.740 -15.153 1.00 30.88 602 SER A C 1
ATOM 4835 O O . SER A 1 602 ? -2.541 24.878 -14.697 1.00 30.88 602 SER A O 1
ATOM 4837 N N . GLY A 1 603 ? -1.691 23.199 -15.932 1.00 33.84 603 GLY A N 1
ATOM 4838 C CA . GLY A 1 603 ? -0.571 23.945 -16.508 1.00 33.84 603 GLY A CA 1
ATOM 4839 C C . GLY A 1 603 ? 0.829 23.626 -15.980 1.00 33.84 603 GLY A C 1
ATOM 4840 O O . GLY A 1 603 ? 1.755 24.329 -16.362 1.00 33.84 603 GLY A O 1
ATOM 4841 N N . ASN A 1 604 ? 1.038 22.593 -15.149 1.00 37.50 604 ASN A N 1
ATOM 4842 C CA . ASN A 1 604 ? 2.408 22.114 -14.911 1.00 37.50 604 ASN A CA 1
ATOM 4843 C C . ASN A 1 604 ? 2.665 20.875 -15.772 1.00 37.50 604 ASN A C 1
ATOM 4845 O O . ASN A 1 604 ? 2.533 19.733 -15.320 1.00 37.50 604 ASN A O 1
ATOM 4849 N N . ASP A 1 605 ? 3.026 21.144 -17.027 1.00 38.78 605 ASP A N 1
ATOM 4850 C CA . ASP A 1 605 ? 3.286 20.211 -18.130 1.00 38.78 605 ASP A CA 1
ATOM 4851 C C . ASP A 1 605 ? 4.459 19.242 -17.886 1.00 38.78 605 ASP A C 1
ATOM 4853 O O . ASP A 1 605 ? 5.064 18.756 -18.827 1.00 38.78 605 ASP A O 1
ATOM 4857 N N . TRP A 1 606 ? 4.791 18.900 -16.639 1.00 39.34 606 TRP A N 1
ATOM 4858 C CA . TRP A 1 606 ? 5.810 17.889 -16.318 1.00 39.34 606 TRP A CA 1
ATOM 4859 C C . TRP A 1 606 ? 5.354 16.891 -15.246 1.00 39.34 606 TRP A C 1
ATOM 4861 O O . TRP A 1 606 ? 5.733 15.722 -15.306 1.00 39.34 606 TRP A O 1
ATOM 4871 N N . GLY A 1 607 ? 4.461 17.286 -14.327 1.00 38.59 607 GLY A N 1
ATOM 4872 C CA . GLY A 1 607 ? 3.861 16.365 -13.347 1.00 38.59 607 GLY A CA 1
ATOM 4873 C C . GLY A 1 607 ? 3.004 15.287 -14.018 1.00 38.59 607 GLY A C 1
ATOM 4874 O O . GLY A 1 607 ? 3.159 14.107 -13.730 1.00 38.59 607 GLY A O 1
ATOM 4875 N N . GLY A 1 608 ? 2.206 15.670 -15.021 1.00 44.00 608 GLY A N 1
ATOM 4876 C CA . GLY A 1 608 ? 1.354 14.773 -15.820 1.00 44.00 608 GLY A CA 1
ATOM 4877 C C . GLY A 1 608 ? 2.079 13.696 -16.647 1.00 44.00 608 GLY A C 1
ATOM 4878 O O . GLY A 1 608 ? 1.422 12.808 -17.210 1.00 44.00 608 GLY A O 1
ATOM 4879 N N . TRP A 1 609 ? 3.413 13.763 -16.737 1.00 47.66 609 TRP A N 1
ATOM 4880 C CA . TRP A 1 609 ? 4.226 13.004 -17.694 1.00 47.66 609 TRP A CA 1
ATOM 4881 C C . TRP A 1 609 ? 5.066 11.891 -17.054 1.00 47.66 609 TRP A C 1
ATOM 4883 O O . TRP A 1 609 ? 5.451 10.946 -17.748 1.00 47.66 609 TRP A O 1
ATOM 4893 N N . LEU A 1 610 ? 5.320 11.934 -15.741 1.00 55.47 610 LEU A N 1
ATOM 4894 C CA . LEU A 1 610 ? 6.045 10.880 -15.016 1.00 55.47 610 LEU A CA 1
ATOM 4895 C C . LEU A 1 610 ? 5.095 9.772 -14.565 1.00 55.47 610 LEU A C 1
ATOM 4897 O O . LEU A 1 610 ? 4.742 9.655 -13.394 1.00 55.47 610 LEU A O 1
ATOM 4901 N N . ARG A 1 611 ? 4.673 8.937 -15.512 1.00 61.94 611 ARG A N 1
ATOM 4902 C CA . ARG A 1 611 ? 3.729 7.854 -15.228 1.00 61.94 611 ARG A CA 1
ATOM 4903 C C . ARG A 1 611 ? 4.462 6.543 -14.980 1.00 61.94 611 ARG A C 1
ATOM 4905 O O . ARG A 1 611 ? 5.255 6.103 -15.816 1.00 61.94 611 ARG A O 1
ATOM 4912 N N . TYR A 1 612 ? 4.143 5.889 -13.864 1.00 68.06 612 TYR A N 1
ATOM 4913 C CA . TYR A 1 612 ? 4.479 4.480 -13.697 1.00 68.06 612 TYR A CA 1
ATOM 4914 C C . TYR A 1 612 ? 3.419 3.648 -14.414 1.00 68.06 612 TYR A C 1
ATOM 4916 O O . TYR A 1 612 ? 2.254 3.641 -14.019 1.00 68.06 612 TYR A O 1
ATOM 4924 N N . VAL A 1 613 ? 3.815 2.951 -15.469 1.00 69.38 613 VAL A N 1
ATOM 4925 C CA . VAL A 1 613 ? 2.963 2.033 -16.213 1.00 69.38 613 VAL A CA 1
ATOM 4926 C C . VAL A 1 613 ? 3.096 0.645 -15.600 1.00 69.38 613 VAL A C 1
ATOM 4928 O O . VAL A 1 613 ? 4.176 0.050 -15.599 1.00 69.38 613 VAL A O 1
ATOM 4931 N N . TYR A 1 614 ? 1.978 0.126 -15.098 1.00 73.00 614 TYR A N 1
ATOM 4932 C CA . TYR A 1 614 ? 1.849 -1.273 -14.722 1.00 73.00 614 TYR A CA 1
ATOM 4933 C C . TYR A 1 614 ? 1.426 -2.085 -15.937 1.00 73.00 614 TYR A C 1
ATOM 4935 O O . TYR A 1 614 ? 0.485 -1.758 -16.661 1.00 73.00 614 TYR A O 1
ATOM 4943 N N . THR A 1 615 ? 2.150 -3.161 -16.175 1.00 72.62 615 THR A N 1
ATOM 4944 C CA . THR A 1 615 ? 1.906 -4.075 -17.285 1.00 72.62 615 THR A CA 1
ATOM 4945 C C . THR A 1 615 ? 1.035 -5.225 -16.789 1.00 72.62 615 THR A C 1
ATOM 4947 O O . THR A 1 615 ? 1.063 -5.550 -15.598 1.00 72.62 615 THR A O 1
ATOM 4950 N N . GLY A 1 616 ? 0.282 -5.866 -17.687 1.00 74.88 616 GLY A N 1
ATOM 4951 C CA . GLY A 1 616 ? -0.454 -7.082 -17.332 1.00 74.88 616 GLY A CA 1
ATOM 4952 C C . GLY A 1 616 ? 0.473 -8.109 -16.676 1.00 74.88 616 GLY A C 1
ATOM 4953 O O . GLY A 1 616 ? 1.624 -8.262 -17.084 1.00 74.88 616 GLY A O 1
ATOM 4954 N N . GLY A 1 617 ? 0.000 -8.753 -15.612 1.00 77.62 617 GLY A N 1
ATOM 4955 C CA . GLY A 1 617 ? 0.799 -9.698 -14.832 1.00 77.62 617 GLY A CA 1
ATOM 4956 C C . GLY A 1 617 ? 1.703 -9.072 -13.759 1.00 77.62 617 GLY A C 1
ATOM 4957 O O . GLY A 1 617 ? 2.195 -9.796 -12.891 1.00 77.62 617 GLY A O 1
ATOM 4958 N N . THR A 1 618 ? 1.899 -7.746 -13.748 1.00 80.81 618 THR A N 1
ATOM 4959 C CA . THR A 1 618 ? 2.673 -7.085 -12.681 1.00 80.81 618 THR A CA 1
ATOM 4960 C C . THR A 1 618 ? 1.918 -7.121 -11.359 1.00 80.81 618 THR A C 1
ATOM 4962 O O . THR A 1 618 ? 0.727 -6.809 -11.296 1.00 80.81 618 THR A O 1
ATOM 4965 N N . ARG A 1 619 ? 2.632 -7.453 -10.280 1.00 88.12 619 ARG A N 1
ATOM 4966 C CA . ARG A 1 619 ? 2.098 -7.446 -8.917 1.00 88.12 619 ARG A CA 1
ATOM 4967 C C . ARG A 1 619 ? 2.381 -6.138 -8.202 1.00 88.12 619 ARG A C 1
ATOM 4969 O O . ARG A 1 619 ? 3.466 -5.576 -8.312 1.00 88.12 619 ARG A O 1
ATOM 4976 N N . ILE A 1 620 ? 1.421 -5.711 -7.396 1.00 87.50 620 ILE A N 1
ATOM 4977 C CA . ILE A 1 620 ? 1.540 -4.567 -6.500 1.00 87.50 620 ILE A CA 1
ATOM 4978 C C . ILE A 1 620 ? 1.080 -4.942 -5.099 1.00 87.50 620 ILE A C 1
ATOM 4980 O O . ILE A 1 620 ? 0.238 -5.823 -4.925 1.00 87.50 620 ILE A O 1
ATOM 4984 N N . TRP A 1 621 ? 1.607 -4.238 -4.101 1.00 91.50 621 TRP A N 1
ATOM 4985 C CA . TRP A 1 621 ? 1.146 -4.363 -2.726 1.00 91.50 621 TRP A CA 1
ATOM 4986 C C . TRP A 1 621 ? 0.228 -3.194 -2.365 1.00 91.50 621 TRP A C 1
ATOM 4988 O O . TRP A 1 621 ? 0.692 -2.078 -2.119 1.00 91.50 621 TRP A O 1
ATOM 4998 N N . VAL A 1 622 ? -1.075 -3.456 -2.306 1.00 89.44 622 VAL A N 1
ATOM 4999 C CA . VAL A 1 622 ? -2.082 -2.486 -1.869 1.00 89.44 622 VAL A CA 1
ATOM 5000 C C . VAL A 1 622 ? -2.069 -2.385 -0.348 1.00 89.44 622 VAL A C 1
ATOM 5002 O O . VAL A 1 622 ? -2.162 -3.389 0.359 1.00 89.44 622 VAL A O 1
ATOM 5005 N N . THR A 1 623 ? -1.963 -1.163 0.173 1.00 87.50 623 THR A N 1
ATOM 5006 C CA . THR A 1 623 ? -1.801 -0.909 1.616 1.00 87.50 623 THR A CA 1
ATOM 5007 C C . THR A 1 623 ? -3.112 -0.680 2.368 1.00 87.50 623 THR A C 1
ATOM 5009 O O . THR A 1 623 ? -3.082 -0.457 3.574 1.00 87.50 623 THR A O 1
ATOM 5012 N N . GLY A 1 624 ? -4.254 -0.710 1.683 1.00 78.19 624 GLY A N 1
ATOM 5013 C CA . GLY A 1 624 ? -5.580 -0.528 2.277 1.00 78.19 624 GLY A CA 1
ATOM 5014 C C . GLY A 1 624 ? -6.580 0.044 1.281 1.00 78.19 624 GLY A C 1
ATOM 5015 O O . GLY A 1 624 ? -6.197 0.394 0.168 1.00 78.19 624 GLY A O 1
ATOM 5016 N N . PRO A 1 625 ? -7.863 0.154 1.648 1.00 71.19 625 PRO A N 1
ATOM 5017 C CA . PRO A 1 625 ? -8.825 0.887 0.845 1.00 71.19 625 PRO A CA 1
ATOM 5018 C C . PRO A 1 625 ? -8.590 2.390 0.984 1.00 71.19 625 PRO A C 1
ATOM 5020 O O . PRO A 1 625 ? -8.088 2.870 2.003 1.00 71.19 625 PRO A O 1
ATOM 5023 N N . ARG A 1 626 ? -9.030 3.153 -0.014 1.00 66.06 626 ARG A N 1
ATOM 5024 C CA . ARG A 1 626 ? -9.224 4.586 0.171 1.00 66.06 626 ARG A CA 1
ATOM 5025 C C . ARG A 1 626 ? -10.562 4.817 0.862 1.00 66.06 626 ARG A C 1
ATOM 5027 O O . ARG A 1 626 ? -11.587 4.300 0.426 1.00 66.06 626 ARG A O 1
ATOM 5034 N N . VAL A 1 627 ? -10.536 5.578 1.948 1.00 55.72 627 VAL A N 1
ATOM 5035 C CA . VAL A 1 627 ? -11.748 5.986 2.656 1.00 55.72 627 VAL A CA 1
ATOM 5036 C C . VAL A 1 627 ? -12.208 7.308 2.048 1.00 55.72 627 VAL A C 1
ATOM 5038 O O . VAL A 1 627 ? -11.412 8.236 1.962 1.00 55.72 627 VAL A O 1
ATOM 5041 N N . GLY A 1 628 ? -13.441 7.371 1.547 1.00 49.53 628 GLY A N 1
ATOM 5042 C CA . GLY A 1 628 ? -13.953 8.532 0.817 1.00 49.53 628 GLY A CA 1
ATOM 5043 C C . GLY A 1 628 ? -15.045 8.151 -0.177 1.00 49.53 628 GLY A C 1
ATOM 5044 O O . GLY A 1 628 ? -15.307 6.970 -0.396 1.00 49.53 628 GLY A O 1
ATOM 5045 N N . SER A 1 629 ? -15.725 9.153 -0.731 1.00 44.09 629 SER A N 1
ATOM 5046 C CA . SER A 1 629 ? -17.108 8.968 -1.171 1.00 44.09 629 SER A CA 1
ATOM 5047 C C . SER A 1 629 ? -17.391 9.323 -2.634 1.00 44.09 629 SER A C 1
ATOM 5049 O O . SER A 1 629 ? -18.374 8.864 -3.214 1.00 44.09 629 SER A O 1
ATOM 5051 N N . SER A 1 630 ? -16.489 10.060 -3.280 1.00 50.97 630 SER A N 1
ATOM 5052 C CA . SER A 1 630 ? -16.572 10.292 -4.721 1.00 50.97 630 SER A CA 1
ATOM 5053 C C . SER A 1 630 ? -16.236 9.015 -5.497 1.00 50.97 630 SER A C 1
ATOM 5055 O O . SER A 1 630 ? -15.245 8.335 -5.186 1.00 50.97 630 SER A O 1
ATOM 5057 N N . ARG A 1 631 ? -16.998 8.749 -6.559 1.00 43.34 631 ARG A N 1
ATOM 5058 C CA . ARG A 1 631 ? -16.803 7.606 -7.458 1.00 43.34 631 ARG A CA 1
ATOM 5059 C C . ARG A 1 631 ? -15.392 7.573 -8.051 1.00 43.34 631 ARG A C 1
ATOM 5061 O O . ARG A 1 631 ? -14.828 6.494 -8.183 1.00 43.34 631 ARG A O 1
ATOM 5068 N N . ASP A 1 632 ? -14.788 8.731 -8.309 1.00 48.31 632 ASP A N 1
ATOM 5069 C CA . ASP A 1 632 ? -13.433 8.799 -8.867 1.00 48.31 632 ASP A CA 1
ATOM 5070 C C . ASP A 1 632 ? -12.345 8.419 -7.851 1.00 48.31 632 ASP A C 1
ATOM 5072 O O . ASP A 1 632 ? -11.294 7.917 -8.231 1.00 48.31 632 ASP A O 1
ATOM 5076 N N . TYR A 1 633 ? -12.582 8.565 -6.544 1.00 53.31 633 TYR A N 1
ATOM 5077 C CA . TYR A 1 633 ? -11.595 8.239 -5.504 1.00 53.31 633 TYR A CA 1
ATOM 5078 C C . TYR A 1 633 ? -11.744 6.832 -4.924 1.00 53.31 633 TYR A C 1
ATOM 5080 O O . TYR A 1 633 ? -10.732 6.201 -4.622 1.00 53.31 633 TYR A O 1
ATOM 5088 N N . ALA A 1 634 ? -12.971 6.316 -4.809 1.00 50.78 634 ALA A N 1
ATOM 5089 C CA . ALA A 1 634 ? -13.223 4.947 -4.350 1.00 50.78 634 ALA A CA 1
ATOM 5090 C C . ALA A 1 634 ? -12.685 3.881 -5.329 1.00 50.78 634 ALA A C 1
ATOM 5092 O O . ALA A 1 634 ? -12.432 2.747 -4.932 1.00 50.78 634 ALA A O 1
ATOM 5093 N N . ARG A 1 635 ? -12.446 4.272 -6.587 1.00 60.22 635 ARG A N 1
ATOM 5094 C CA . ARG A 1 635 ? -11.806 3.467 -7.636 1.00 60.22 635 ARG A CA 1
ATOM 5095 C C . ARG A 1 635 ? -10.285 3.416 -7.551 1.00 60.22 635 ARG A C 1
ATOM 5097 O O . ARG A 1 635 ? -9.668 3.003 -8.514 1.00 60.22 635 ARG A O 1
ATOM 5104 N N . HIS A 1 636 ? -9.648 3.862 -6.468 1.00 71.06 636 HIS A N 1
ATOM 5105 C CA . HIS A 1 636 ? -8.187 3.888 -6.409 1.00 71.06 636 HIS A CA 1
ATOM 5106 C C . HIS A 1 636 ? -7.605 3.159 -5.204 1.00 71.06 636 HIS A C 1
ATOM 5108 O O . HIS A 1 636 ? -7.994 3.414 -4.062 1.00 71.06 636 HIS A O 1
ATOM 5114 N N . TYR A 1 637 ? -6.592 2.326 -5.452 1.00 75.06 637 TYR A N 1
ATOM 5115 C CA . TYR A 1 637 ? -5.818 1.675 -4.403 1.00 75.06 637 TYR A CA 1
ATOM 5116 C C . TYR A 1 637 ? -4.507 2.400 -4.112 1.00 75.06 637 TYR A C 1
ATOM 5118 O O . TYR A 1 637 ? -3.720 2.614 -5.037 1.00 75.06 637 TYR A O 1
ATOM 5126 N N . PRO A 1 638 ? -4.219 2.727 -2.839 1.00 80.12 638 PRO A N 1
ATOM 5127 C CA . PRO A 1 638 ? -2.888 3.132 -2.428 1.00 80.12 638 PRO A CA 1
ATOM 5128 C C . PRO A 1 638 ? -1.918 1.949 -2.537 1.00 80.12 638 PRO A C 1
ATOM 5130 O O . PRO A 1 638 ? -2.128 0.886 -1.950 1.00 80.12 638 PRO A O 1
ATOM 5133 N N . THR A 1 639 ? -0.825 2.160 -3.258 1.00 83.88 639 THR A N 1
ATOM 5134 C CA . THR A 1 639 ? 0.312 1.239 -3.376 1.00 83.88 639 THR A CA 1
ATOM 5135 C C . THR A 1 639 ? 1.622 2.020 -3.265 1.00 83.88 639 THR A C 1
ATOM 5137 O O . THR A 1 639 ? 1.620 3.242 -3.091 1.00 83.88 639 THR A O 1
ATOM 5140 N N . LYS A 1 640 ? 2.757 1.325 -3.303 1.00 83.31 640 LYS A N 1
ATOM 5141 C CA . LYS A 1 640 ? 4.089 1.928 -3.245 1.00 83.31 640 LYS A CA 1
ATOM 5142 C C . LYS A 1 640 ? 4.741 1.958 -4.616 1.00 83.31 640 LYS A C 1
ATOM 5144 O O . LYS A 1 640 ? 4.775 0.948 -5.315 1.00 83.31 640 LYS A O 1
ATOM 5149 N N . ASN A 1 641 ? 5.285 3.115 -4.970 1.00 77.00 641 ASN A N 1
ATOM 5150 C CA . ASN A 1 641 ? 6.113 3.266 -6.152 1.00 77.00 641 ASN A CA 1
ATOM 5151 C C . ASN A 1 641 ? 7.416 2.479 -5.924 1.00 77.00 641 ASN A C 1
ATOM 5153 O O . ASN A 1 641 ? 8.063 2.669 -4.890 1.00 77.00 641 ASN A O 1
ATOM 5157 N N . PRO A 1 642 ? 7.792 1.572 -6.838 1.00 76.25 642 PRO A N 1
ATOM 5158 C CA . PRO A 1 642 ? 8.920 0.672 -6.622 1.00 76.25 642 PRO A CA 1
ATOM 5159 C C . PRO A 1 642 ? 10.288 1.366 -6.649 1.00 76.25 642 PRO A C 1
ATOM 5161 O O . PRO A 1 642 ? 11.234 0.802 -6.108 1.00 76.25 642 PRO A O 1
ATOM 5164 N N . TYR A 1 643 ? 10.409 2.566 -7.229 1.00 74.75 643 TYR A N 1
ATOM 5165 C CA . TYR A 1 643 ? 11.694 3.271 -7.315 1.00 74.75 643 TYR A CA 1
ATOM 5166 C C . TYR A 1 643 ? 11.952 4.172 -6.110 1.00 74.75 643 TYR A C 1
ATOM 5168 O O . TYR A 1 643 ? 13.049 4.166 -5.559 1.00 74.75 643 TYR A O 1
ATOM 5176 N N . ASN A 1 644 ? 10.941 4.927 -5.672 1.00 73.12 644 ASN A N 1
ATOM 5177 C CA . ASN A 1 644 ? 11.106 5.933 -4.617 1.00 73.12 644 ASN A CA 1
ATOM 5178 C C . ASN A 1 644 ? 10.371 5.591 -3.301 1.00 73.12 644 ASN A C 1
ATOM 5180 O O . ASN A 1 644 ? 10.534 6.286 -2.300 1.00 73.12 644 ASN A O 1
ATOM 5184 N N . GLY A 1 645 ? 9.568 4.519 -3.269 1.00 76.56 645 GLY A N 1
ATOM 5185 C CA . GLY A 1 645 ? 8.836 4.066 -2.080 1.00 76.56 645 GLY A CA 1
ATOM 5186 C C . GLY A 1 645 ? 7.657 4.953 -1.659 1.00 76.56 645 GLY A C 1
ATOM 5187 O O . GLY A 1 645 ? 7.056 4.725 -0.601 1.00 76.56 645 GLY A O 1
ATOM 5188 N N . GLU A 1 646 ? 7.307 5.962 -2.454 1.00 73.94 646 GLU A N 1
ATOM 5189 C CA . GLU A 1 646 ? 6.200 6.868 -2.165 1.00 73.94 646 GLU A CA 1
ATOM 5190 C C . GLU A 1 646 ? 4.844 6.201 -2.388 1.00 73.94 646 GLU A C 1
ATOM 5192 O O . GLU A 1 646 ? 4.717 5.217 -3.117 1.00 73.94 646 GLU A O 1
ATOM 5197 N N . THR A 1 647 ? 3.801 6.740 -1.752 1.00 76.69 647 THR A N 1
ATOM 5198 C CA . THR A 1 647 ? 2.435 6.289 -2.026 1.00 76.69 647 THR A CA 1
ATOM 5199 C C . THR A 1 647 ? 1.970 6.825 -3.382 1.00 76.69 647 THR A C 1
ATOM 5201 O O . THR A 1 647 ? 1.897 8.037 -3.597 1.00 76.69 647 THR A O 1
ATOM 5204 N N . ILE A 1 648 ? 1.616 5.904 -4.269 1.00 74.31 648 ILE A N 1
ATOM 5205 C CA . ILE A 1 648 ? 0.934 6.130 -5.549 1.00 74.31 648 ILE A CA 1
ATOM 5206 C C . ILE A 1 648 ? -0.456 5.515 -5.490 1.00 74.31 648 ILE A C 1
ATOM 5208 O O . ILE A 1 648 ? -0.734 4.677 -4.630 1.00 74.31 648 ILE A O 1
ATOM 5212 N N . TYR A 1 649 ? -1.315 5.921 -6.416 1.00 74.62 649 TYR A N 1
ATOM 5213 C CA . TYR A 1 649 ? -2.665 5.398 -6.513 1.00 74.62 649 TYR A CA 1
ATOM 5214 C C . TYR A 1 649 ? -2.862 4.746 -7.875 1.00 74.62 649 TYR A C 1
ATOM 5216 O O . TYR A 1 649 ? -2.540 5.333 -8.905 1.00 74.62 649 TYR A O 1
ATOM 5224 N N . VAL A 1 650 ? -3.371 3.519 -7.869 1.00 71.38 650 VAL A N 1
ATOM 5225 C CA . VAL A 1 650 ? -3.726 2.787 -9.090 1.00 71.38 650 VAL A CA 1
ATOM 5226 C C . VAL A 1 650 ? -5.232 2.664 -9.207 1.00 71.38 650 VAL A C 1
ATOM 5228 O O . VAL A 1 650 ? -5.908 2.600 -8.184 1.00 71.38 650 VAL A O 1
ATOM 5231 N N . ILE A 1 651 ? -5.742 2.606 -10.431 1.00 71.62 651 ILE A N 1
ATOM 5232 C CA . ILE A 1 651 ? -7.162 2.382 -10.707 1.00 71.62 651 ILE A CA 1
ATOM 5233 C C . ILE A 1 651 ? -7.520 0.943 -10.321 1.00 71.62 651 ILE A C 1
ATOM 5235 O O . ILE A 1 651 ? -6.843 0.001 -10.711 1.00 71.62 651 ILE A O 1
ATOM 5239 N N . ALA A 1 652 ? -8.562 0.771 -9.523 1.00 72.88 652 ALA A N 1
ATOM 5240 C CA . ALA A 1 652 ? -8.963 -0.483 -8.914 1.00 72.88 652 ALA A CA 1
ATOM 5241 C C . ALA A 1 652 ? -9.454 -1.498 -9.946 1.00 72.88 652 ALA A C 1
ATOM 5243 O O . ALA A 1 652 ? -9.132 -2.677 -9.828 1.00 72.88 652 ALA A O 1
ATOM 5244 N N . GLU A 1 653 ? -10.191 -1.049 -10.966 1.00 71.06 653 GLU A N 1
ATOM 5245 C CA . GLU A 1 653 ? -10.714 -1.923 -12.018 1.00 71.06 653 GLU A CA 1
ATOM 5246 C C . GLU A 1 653 ? -9.605 -2.630 -12.818 1.00 71.06 653 GLU A C 1
ATOM 5248 O O . GLU A 1 653 ? -9.803 -3.754 -13.282 1.00 71.06 653 GLU A O 1
ATOM 5253 N N . ASP A 1 654 ? -8.416 -2.025 -12.904 1.00 72.31 654 ASP A N 1
ATOM 5254 C CA . ASP A 1 654 ? -7.267 -2.567 -13.639 1.00 72.31 654 ASP A CA 1
ATOM 5255 C C . ASP A 1 654 ? -6.545 -3.698 -12.893 1.00 72.31 654 ASP A C 1
ATOM 5257 O O . ASP A 1 654 ? -5.656 -4.345 -13.454 1.00 72.31 654 ASP A O 1
ATOM 5261 N N . PHE A 1 655 ? -6.892 -3.946 -11.629 1.00 79.69 655 PHE A N 1
ATOM 5262 C CA . PHE A 1 655 ? -6.194 -4.891 -10.767 1.00 79.69 655 PHE A CA 1
ATOM 5263 C C . PHE A 1 655 ? -7.155 -5.898 -10.146 1.00 79.69 655 PHE A C 1
ATOM 5265 O O . PHE A 1 655 ? -8.227 -5.562 -9.651 1.00 79.69 655 PHE A O 1
ATOM 5272 N N . LEU A 1 656 ? -6.729 -7.156 -10.106 1.00 82.50 656 LEU A N 1
ATOM 5273 C CA . LEU A 1 656 ? -7.417 -8.205 -9.368 1.00 82.50 656 LEU A CA 1
ATOM 5274 C C . LEU A 1 656 ? -6.646 -8.537 -8.092 1.00 82.50 656 LEU A C 1
ATOM 5276 O O . LEU A 1 656 ? -5.423 -8.697 -8.150 1.00 82.50 656 LEU A O 1
ATOM 5280 N N . PRO A 1 657 ? -7.318 -8.662 -6.936 1.00 87.94 657 PRO A N 1
ATOM 5281 C CA . PRO A 1 657 ? -6.653 -9.148 -5.740 1.00 87.94 657 PRO A CA 1
ATOM 5282 C C . PRO A 1 657 ? -6.179 -10.586 -5.957 1.00 87.94 657 PRO A C 1
ATOM 5284 O O . PRO A 1 657 ? -6.852 -11.381 -6.611 1.00 87.94 657 PRO A O 1
ATOM 5287 N N . ILE A 1 658 ? -5.040 -10.931 -5.367 1.00 91.94 658 ILE A N 1
ATOM 5288 C CA . ILE A 1 658 ? -4.552 -12.307 -5.300 1.00 91.94 658 ILE A CA 1
ATOM 5289 C C . ILE A 1 658 ? -4.985 -12.862 -3.952 1.00 91.94 658 ILE A C 1
ATOM 5291 O O . ILE A 1 658 ? -4.706 -12.265 -2.909 1.00 91.94 658 ILE A O 1
ATOM 5295 N N . LYS A 1 659 ? -5.680 -13.996 -3.955 1.00 89.06 659 LYS A N 1
ATOM 5296 C CA . LYS A 1 659 ? -6.167 -14.633 -2.730 1.00 89.06 659 LYS A CA 1
ATOM 5297 C C . LYS A 1 659 ? -5.493 -15.976 -2.531 1.00 89.06 659 LYS A C 1
ATOM 5299 O O . LYS A 1 659 ? -5.243 -16.705 -3.485 1.00 89.06 659 LYS A O 1
ATOM 5304 N N . ALA A 1 660 ? -5.177 -16.264 -1.271 1.00 84.62 660 ALA A N 1
ATOM 5305 C CA . ALA A 1 660 ? -4.779 -17.603 -0.881 1.00 84.62 660 ALA A CA 1
ATOM 5306 C C . ALA A 1 660 ? -5.999 -18.521 -0.988 1.00 84.62 660 ALA A C 1
ATOM 5308 O O . ALA A 1 660 ? -7.103 -18.111 -0.600 1.00 84.62 660 ALA A O 1
ATOM 5309 N N . ASP A 1 661 ? -5.768 -19.737 -1.474 1.00 67.50 661 ASP A N 1
ATOM 5310 C CA . ASP A 1 661 ? -6.808 -20.750 -1.654 1.00 67.50 661 ASP A CA 1
ATOM 5311 C C . ASP A 1 661 ? -7.596 -21.029 -0.338 1.00 67.50 661 ASP A C 1
ATOM 5313 O O . ASP A 1 661 ? -7.063 -20.881 0.804 1.00 67.50 661 ASP A O 1
#

Foldseek 3Di:
DVVPVVVVCVVVVCVVVVVVFPDFFFFPQFPDDPPPPPDDDQFAAPVRLLLQALVNAADEAEDAPVQLVVLVHDLPDLCSLLVSQVSPDFLSRLSNYAHYEDHHAPHNQLLAADDDLVPLSLSRYSQNHAEYEYWPNYQVLVNQVNNLVNQVNHLFLQEPGQFSAQRHEYEYAPVRDDDFQPVSQDPVPDPVSLARRGQYAYWYFHDGRVVCVVVDPVRIDRPDPDFDQPRDYNHPLFWPDPDDLQDHTKGFTAGNGGNHTDNDPVRIDGDDPDPPDPDDPNRSLPADFDFAAPFPAPQQWQQAAPVRWTKGFGAGPGPRHGCCCRPLHLNSPAPVVVVVVVVVPDDDDRVVVSVVSHVCVNPVVSNQRRVSADSTTHRSGMHTAHPFAQQADDDRVLRRLLRLLRSLVLAPPVVCPRHQQAFDWLQRLLSSLQSLLCSLLVHHQDFDDCPLAPADSDRSLRSCCSLVLQPSDYHSRRGHFDFQLNSLSSNLSSVVSSVVRHPFFAADFDFDLVQAPCSVVRDPVSRVSCSLCVRLVLADAPDSHHRRRGHTDTSSRSSSSSSSSSFRSVWFKKFFAGCVLPPSVCSPPAQWQQAVSLVRDPPPVPSVRRTHGHHGSDMWTFNGARRDTHPVRSQWTWTADPNNRDTTIGGNSRIRGHGHD

Nearest PDB structures (foldseek):
  6bt4-assembly1_A  TM=7.702E-01  e=1.560E-05  Bacillus anthracis
  3pyw-assembly1_A  TM=7.098E-01  e=5.192E-06  Bacillus anthracis
  7sv6-assembly1_A  TM=6.595E-01  e=9.152E-04  Paenibacillus alvei
  8vlg-assembly1_B  TM=1.653E-01  e=7.186E+00  Homo sapiens